Protein AF-A0A0L8I0B7-F1 (afdb_monomer_lite)

InterPro domains:
  IPR041715 Class II Histidinyl-tRNA synthetase (HisRS)-like catalytic core domain [PF13393] (13-315)
  IPR045864 Class II Aminoacyl-tRNA synthetase/Biotinyl protein ligase (BPL) and lipoyl protein ligase (LPL) [G3DSA:3.30.930.10] (2-347)
  IPR045864 Class II Aminoacyl-tRNA synthetase/Biotinyl protein ligase (BPL) and lipoyl protein ligase (LPL) [SSF55681] (3-318)

Radius of gyration: 31.68 Å; chains: 1; bounding box: 88×75×94 Å

Structure (mmCIF, N/CA/C/O backbone):
data_AF-A0A0L8I0B7-F1
#
_entry.id   AF-A0A0L8I0B7-F1
#
loop_
_atom_site.group_PDB
_atom_site.id
_atom_site.type_symbol
_atom_site.label_atom_id
_atom_site.label_alt_id
_atom_site.label_comp_id
_atom_site.label_asym_id
_atom_site.label_entity_id
_atom_site.label_seq_id
_atom_site.pdbx_PDB_ins_code
_atom_site.Cartn_x
_atom_site.Cartn_y
_atom_site.Cartn_z
_atom_site.occupancy
_atom_site.B_iso_or_equiv
_atom_site.auth_seq_id
_atom_site.auth_comp_id
_atom_site.auth_asym_id
_atom_site.auth_atom_id
_atom_site.pdbx_PDB_model_num
ATOM 1 N N . ILE A 1 1 ? 10.604 2.499 14.481 1.00 40.66 1 ILE A N 1
ATOM 2 C CA . ILE A 1 1 ? 10.433 2.662 15.940 1.00 40.66 1 ILE A CA 1
ATOM 3 C C . ILE A 1 1 ? 8.928 2.744 16.179 1.00 40.66 1 ILE A C 1
ATOM 5 O O . ILE A 1 1 ? 8.420 3.825 16.377 1.00 40.66 1 ILE A O 1
ATOM 9 N N . PHE A 1 2 ? 8.190 1.639 16.015 1.00 46.41 2 PHE A N 1
ATOM 10 C CA . PHE A 1 2 ? 6.716 1.660 16.070 1.00 46.41 2 PHE A CA 1
ATOM 11 C C . PHE A 1 2 ? 6.198 0.334 16.630 1.00 46.41 2 PHE A C 1
ATOM 13 O O . PHE A 1 2 ? 5.684 -0.497 15.898 1.00 46.41 2 PHE A O 1
ATOM 20 N N . GLN A 1 3 ? 6.428 0.095 17.916 1.00 45.81 3 GLN A N 1
ATOM 21 C CA . GLN A 1 3 ? 5.629 -0.857 18.683 1.00 45.81 3 GLN A CA 1
ATOM 22 C C . GLN A 1 3 ? 5.316 -0.182 20.013 1.00 45.81 3 GLN A C 1
ATOM 24 O O . GLN A 1 3 ? 6.073 -0.269 20.970 1.00 45.81 3 GLN A O 1
ATOM 29 N N . PHE A 1 4 ? 4.214 0.561 20.022 1.00 48.28 4 PHE A N 1
ATOM 30 C CA . PHE A 1 4 ? 3.508 0.930 21.239 1.00 48.28 4 PHE A CA 1
ATOM 31 C C . PHE A 1 4 ? 2.075 0.435 21.054 1.00 48.28 4 PHE A C 1
ATOM 33 O O . PHE A 1 4 ? 1.223 1.144 20.524 1.00 48.28 4 PHE A O 1
ATOM 40 N N . TYR A 1 5 ? 1.826 -0.815 21.445 1.00 58.53 5 TYR A N 1
ATOM 41 C CA . TYR A 1 5 ? 0.476 -1.363 21.563 1.00 58.53 5 TYR A CA 1
ATOM 42 C C . TYR A 1 5 ? -0.171 -0.799 22.832 1.00 58.53 5 TYR A C 1
ATOM 44 O O . TYR A 1 5 ? -0.336 -1.500 23.825 1.00 58.53 5 TYR A O 1
ATOM 52 N N . ASN A 1 6 ? -0.479 0.498 22.838 1.00 79.06 6 ASN A N 1
ATOM 53 C CA . ASN A 1 6 ? -1.438 1.024 23.802 1.00 79.06 6 ASN A CA 1
ATOM 54 C C . ASN A 1 6 ? -2.854 0.869 23.221 1.00 79.06 6 ASN A C 1
ATOM 56 O O . ASN A 1 6 ? -3.031 0.821 22.002 1.00 79.06 6 ASN A O 1
ATOM 60 N N . GLN A 1 7 ? -3.865 0.774 24.087 1.00 84.94 7 GLN A N 1
ATOM 61 C CA . GLN A 1 7 ? -5.258 0.550 23.678 1.00 84.94 7 GLN A CA 1
ATOM 62 C C . GLN A 1 7 ? -5.709 1.537 22.590 1.00 84.94 7 GLN A C 1
ATOM 64 O O . GLN A 1 7 ? -6.321 1.154 21.597 1.00 84.94 7 GLN A O 1
ATOM 69 N N . LYS A 1 8 ? -5.331 2.808 22.749 1.00 87.50 8 LYS A N 1
ATOM 70 C CA . LYS A 1 8 ? -5.593 3.891 21.797 1.00 87.50 8 LYS A CA 1
ATOM 71 C C . LYS A 1 8 ? -5.087 3.583 20.385 1.00 87.50 8 LYS A C 1
ATOM 73 O O . LYS A 1 8 ? -5.812 3.801 19.419 1.00 87.50 8 LYS A O 1
ATOM 78 N N . ASN A 1 9 ? -3.869 3.058 20.257 1.00 87.12 9 ASN A N 1
ATOM 79 C CA . ASN A 1 9 ? -3.301 2.682 18.967 1.00 87.12 9 ASN A CA 1
ATOM 80 C C . ASN A 1 9 ? -4.075 1.516 18.335 1.00 87.12 9 ASN A C 1
ATOM 82 O O . ASN A 1 9 ? -4.398 1.587 17.158 1.00 87.12 9 ASN A O 1
ATOM 86 N N . ILE A 1 10 ? -4.451 0.497 19.117 1.00 89.94 10 ILE A N 1
ATOM 87 C CA . ILE A 1 10 ? -5.225 -0.666 18.635 1.00 89.94 10 ILE A CA 1
ATOM 88 C C . ILE A 1 10 ? -6.601 -0.239 18.097 1.00 89.94 10 ILE A C 1
ATOM 90 O O . ILE A 1 10 ? -7.030 -0.672 17.024 1.00 89.94 10 ILE A O 1
ATOM 94 N N . LEU A 1 11 ? -7.282 0.647 18.825 1.00 92.69 11 LEU A N 1
ATOM 95 C CA . LEU A 1 11 ? -8.569 1.212 18.416 1.00 92.69 11 LEU A CA 1
ATOM 96 C C . LEU A 1 11 ? -8.432 2.035 17.128 1.00 92.69 11 LEU A C 1
ATOM 98 O O . LEU A 1 11 ? -9.230 1.884 16.201 1.00 92.69 11 LEU A O 1
ATOM 102 N N . LEU A 1 12 ? -7.375 2.844 17.024 1.00 93.94 12 LEU A N 1
ATOM 103 C CA . LEU A 1 12 ? -7.094 3.613 15.815 1.00 93.94 12 LEU A CA 1
ATOM 104 C C . LEU A 1 12 ? -6.736 2.716 14.619 1.00 93.94 12 LEU A C 1
ATOM 106 O O . LEU A 1 12 ? -7.232 2.960 13.523 1.00 93.94 12 LEU A O 1
ATOM 110 N N . GLN A 1 13 ? -5.937 1.659 14.809 1.00 93.88 13 GLN A N 1
ATOM 111 C CA . GLN A 1 13 ? -5.656 0.666 13.764 1.00 93.88 13 GLN A CA 1
ATOM 112 C C . GLN A 1 13 ? -6.956 0.064 13.224 1.00 93.88 13 GLN A C 1
ATOM 114 O O . GLN A 1 13 ? -7.168 0.041 12.012 1.00 93.88 13 GLN A O 1
ATOM 119 N N . SER A 1 14 ? -7.860 -0.349 14.116 1.00 94.06 14 SER A N 1
ATOM 120 C CA . SER A 1 14 ? -9.163 -0.910 13.735 1.00 94.06 14 SER A CA 1
ATOM 121 C C . SER A 1 14 ? -9.978 0.088 12.907 1.00 94.06 14 SER A C 1
ATOM 123 O O . SER A 1 14 ? -10.467 -0.256 11.830 1.00 94.06 14 SER A O 1
ATOM 125 N N . LYS A 1 15 ? -10.022 1.360 13.328 1.00 95.38 15 LYS A N 1
ATOM 126 C CA . LYS A 1 15 ? -10.714 2.424 12.588 1.00 95.38 15 LYS A CA 1
ATOM 127 C C . LYS A 1 15 ? -10.132 2.668 11.200 1.00 95.38 15 LYS A C 1
ATOM 129 O O . LYS A 1 15 ? -10.873 2.795 10.226 1.00 95.38 15 LYS A O 1
ATOM 134 N N . VAL A 1 16 ? -8.806 2.746 11.100 1.00 96.50 16 VAL A N 1
ATOM 135 C CA . VAL A 1 16 ? -8.109 2.924 9.820 1.00 96.50 16 VAL A CA 1
ATOM 136 C C . VAL A 1 16 ? -8.415 1.748 8.897 1.00 96.50 16 VAL A C 1
ATOM 138 O O . VAL A 1 16 ? -8.758 1.961 7.736 1.00 96.50 16 VAL A O 1
ATOM 141 N N . GLN A 1 17 ? -8.375 0.518 9.414 1.00 97.38 17 GLN A N 1
ATOM 142 C CA . GLN A 1 17 ? -8.729 -0.677 8.655 1.00 97.38 17 GLN A CA 1
ATOM 143 C C . GLN A 1 17 ? -10.168 -0.617 8.126 1.00 97.38 17 GLN A C 1
ATOM 145 O O . GLN A 1 17 ? -10.380 -0.863 6.941 1.00 97.38 17 GLN A O 1
ATOM 150 N N . GLU A 1 18 ? -11.150 -0.261 8.954 1.00 97.00 18 GLU A N 1
ATOM 151 C CA . GLU A 1 18 ? -12.555 -0.124 8.538 1.00 97.00 18 GLU A CA 1
ATOM 152 C C . GLU A 1 18 ? -12.741 0.897 7.409 1.00 97.00 18 GLU A C 1
ATOM 154 O O . GLU A 1 18 ? -13.451 0.634 6.432 1.00 97.00 18 GLU A O 1
ATOM 159 N N . ILE A 1 19 ? -12.078 2.052 7.520 1.00 97.62 19 ILE A N 1
ATOM 160 C CA . ILE A 1 19 ? -12.126 3.117 6.512 1.00 97.62 19 ILE A CA 1
ATOM 161 C C . ILE A 1 19 ? -11.527 2.629 5.188 1.00 97.62 19 ILE A C 1
ATOM 163 O O . ILE A 1 19 ? -12.149 2.795 4.136 1.00 97.62 19 ILE A O 1
ATOM 167 N N . LEU A 1 20 ? -10.351 1.993 5.232 1.00 98.12 20 LEU A N 1
ATOM 168 C CA . LEU A 1 20 ? -9.691 1.448 4.043 1.00 98.12 20 LEU A CA 1
ATOM 169 C C . LEU A 1 20 ? -10.524 0.339 3.392 1.00 98.12 20 LEU A C 1
ATOM 171 O O . LEU A 1 20 ? -10.743 0.366 2.185 1.00 98.12 20 LEU A O 1
ATOM 175 N N . VAL A 1 21 ? -11.058 -0.597 4.181 1.00 98.44 21 VAL A N 1
ATOM 176 C CA . VAL A 1 21 ? -11.940 -1.667 3.687 1.00 98.44 21 VAL A CA 1
ATOM 177 C C . VAL A 1 21 ? -13.174 -1.087 2.998 1.00 98.44 21 VAL A C 1
ATOM 179 O O . VAL A 1 21 ? -13.551 -1.551 1.922 1.00 98.44 21 VAL A O 1
ATOM 182 N N . SER A 1 22 ? -13.790 -0.061 3.586 1.00 98.31 22 SER A N 1
ATOM 183 C CA . SER A 1 22 ? -14.953 0.611 2.999 1.00 98.31 22 SER A CA 1
ATOM 184 C C . SER A 1 22 ? -14.603 1.291 1.673 1.00 98.31 22 SER A C 1
ATOM 186 O O . SER A 1 22 ? -15.357 1.176 0.707 1.00 98.31 22 SER A O 1
ATOM 188 N N . LEU A 1 23 ? -13.436 1.941 1.591 1.00 98.12 23 LEU A N 1
ATOM 189 C CA . LEU A 1 23 ? -12.918 2.516 0.348 1.00 98.12 23 LEU A CA 1
ATOM 190 C C . LEU A 1 23 ? -12.678 1.438 -0.719 1.00 98.12 23 LEU A C 1
ATOM 192 O O . LEU A 1 23 ? -13.122 1.589 -1.850 1.00 98.12 23 LEU A O 1
ATOM 196 N N . PHE A 1 24 ? -12.016 0.333 -0.389 1.00 98.50 24 PHE A N 1
ATOM 197 C CA . PHE A 1 24 ? -11.725 -0.706 -1.380 1.00 98.50 24 PHE A CA 1
ATOM 198 C C . PHE A 1 24 ? -12.997 -1.399 -1.879 1.00 98.50 24 PHE A C 1
ATOM 200 O O . PHE A 1 24 ? -13.136 -1.652 -3.076 1.00 98.50 24 PHE A O 1
ATOM 207 N N . ARG A 1 25 ? -13.979 -1.623 -0.998 1.00 98.12 25 ARG A N 1
ATOM 208 C CA . ARG A 1 25 ? -15.301 -2.137 -1.388 1.00 98.12 25 ARG A CA 1
ATOM 209 C C . ARG A 1 25 ? -16.051 -1.182 -2.314 1.00 98.12 25 ARG A C 1
ATOM 211 O O . ARG A 1 25 ? -16.683 -1.654 -3.254 1.00 98.12 25 ARG A O 1
ATOM 218 N N . LEU A 1 26 ? -15.939 0.133 -2.102 1.00 97.88 26 LEU A N 1
ATOM 219 C CA . LEU A 1 26 ? -16.494 1.142 -3.015 1.00 97.88 26 LEU A CA 1
ATOM 220 C C . LEU A 1 26 ? -15.936 0.984 -4.441 1.00 97.88 26 LEU A C 1
ATOM 222 O O . LEU A 1 26 ? -16.669 1.156 -5.407 1.00 97.88 26 LEU A O 1
ATOM 226 N N . HIS A 1 27 ? -14.670 0.584 -4.572 1.00 97.25 27 HIS A N 1
ATOM 227 C CA . HIS A 1 27 ? -14.025 0.291 -5.856 1.00 97.25 27 HIS A CA 1
ATOM 228 C C . HIS A 1 27 ? -14.234 -1.155 -6.348 1.00 97.25 27 HIS A C 1
ATOM 230 O O . HIS A 1 27 ? -13.543 -1.601 -7.268 1.00 97.25 27 HIS A O 1
ATOM 236 N N . GLY A 1 28 ? -15.168 -1.905 -5.755 1.00 97.75 28 GLY A N 1
ATOM 237 C CA . GLY A 1 28 ? -15.484 -3.281 -6.149 1.00 97.75 28 GLY A CA 1
ATOM 238 C C . GLY A 1 28 ? -14.380 -4.292 -5.834 1.00 97.75 28 GLY A C 1
ATOM 239 O O . GLY A 1 28 ? -14.325 -5.353 -6.453 1.00 97.75 28 GLY A O 1
ATOM 240 N N . MET A 1 29 ? -13.471 -3.970 -4.910 1.00 98.50 29 MET A N 1
ATOM 241 C CA . MET A 1 29 ? -12.367 -4.854 -4.546 1.00 98.50 29 MET A CA 1
ATOM 242 C C . MET A 1 29 ? -12.794 -5.871 -3.482 1.00 98.50 29 MET A C 1
ATOM 244 O O . MET A 1 29 ? -13.536 -5.550 -2.550 1.00 98.50 29 MET A O 1
ATOM 248 N N . VAL A 1 30 ? -12.259 -7.090 -3.573 1.00 98.19 30 VAL A N 1
ATOM 249 C CA . VAL A 1 30 ? -12.482 -8.165 -2.590 1.00 98.19 30 VAL A CA 1
ATOM 250 C C . VAL A 1 30 ? -11.228 -8.446 -1.762 1.00 98.19 30 VAL A C 1
ATOM 252 O O . VAL A 1 30 ? -10.108 -8.282 -2.241 1.00 98.19 30 VAL A O 1
ATOM 255 N N . ARG A 1 31 ? -11.388 -8.895 -0.513 1.00 98.00 31 ARG A N 1
ATOM 256 C CA . ARG A 1 31 ? -10.237 -9.293 0.311 1.00 98.00 31 ARG A CA 1
ATOM 257 C C . ARG A 1 31 ? -9.686 -10.630 -0.179 1.00 98.00 31 ARG A C 1
ATOM 259 O O . ARG A 1 31 ? -10.428 -11.610 -0.207 1.00 98.00 31 ARG A O 1
ATOM 266 N N . ILE A 1 32 ? -8.394 -10.691 -0.494 1.00 96.62 32 ILE A N 1
ATOM 267 C CA . ILE A 1 32 ? -7.696 -11.945 -0.806 1.00 96.62 32 ILE A CA 1
ATOM 268 C C . ILE A 1 32 ? -6.540 -12.121 0.164 1.00 96.62 32 ILE A C 1
ATOM 270 O O . ILE A 1 32 ? -5.627 -11.305 0.209 1.00 96.62 32 ILE A O 1
ATOM 274 N N . GLN A 1 33 ? -6.568 -13.221 0.909 1.00 93.56 33 GLN A N 1
ATOM 275 C CA . GLN A 1 33 ? -5.480 -13.603 1.794 1.00 93.56 33 GLN A CA 1
ATOM 276 C C . GLN A 1 33 ? -4.716 -14.773 1.175 1.00 93.56 33 GLN A C 1
ATOM 278 O O . GLN A 1 33 ? -5.286 -15.821 0.864 1.00 93.56 33 GLN A O 1
ATOM 283 N N . THR A 1 34 ? -3.418 -14.584 0.960 1.00 93.50 34 THR A N 1
ATOM 284 C CA . THR A 1 34 ? -2.525 -15.644 0.482 1.00 93.50 34 THR A CA 1
ATOM 285 C C . THR A 1 34 ? -2.042 -16.503 1.651 1.00 93.50 34 THR A C 1
ATOM 287 O O . THR A 1 34 ? -1.993 -16.008 2.776 1.00 93.50 34 THR A O 1
ATOM 290 N N . PRO A 1 35 ? -1.638 -17.768 1.423 1.00 92.25 35 PRO A N 1
ATOM 291 C CA . PRO A 1 35 ? -1.021 -18.577 2.470 1.00 92.25 35 PRO A CA 1
ATOM 292 C C . PRO A 1 35 ? 0.171 -17.856 3.106 1.00 92.25 35 PRO A C 1
ATOM 294 O O . PRO A 1 35 ? 0.994 -17.296 2.381 1.00 92.25 35 PRO A O 1
ATOM 297 N N . LEU A 1 36 ? 0.255 -17.905 4.439 1.00 92.00 36 LEU A N 1
ATOM 298 C CA . LEU A 1 36 ? 1.314 -17.247 5.205 1.00 92.00 36 LEU A CA 1
ATOM 299 C C . LEU A 1 36 ? 2.698 -17.767 4.803 1.00 92.00 36 LEU A C 1
ATOM 301 O O . LEU A 1 36 ? 3.574 -16.988 4.461 1.00 92.00 36 LEU A O 1
ATOM 305 N N . LEU A 1 37 ? 2.888 -19.085 4.816 1.00 92.12 37 LEU A N 1
ATOM 306 C CA . LEU A 1 37 ? 4.150 -19.701 4.424 1.00 92.12 37 LEU A CA 1
ATOM 307 C C . LEU A 1 37 ? 4.155 -20.012 2.927 1.00 92.12 37 LEU A C 1
ATOM 309 O O . LEU A 1 37 ? 3.194 -20.552 2.365 1.00 92.12 37 LEU A O 1
ATOM 313 N N . MET A 1 38 ? 5.276 -19.714 2.276 1.00 90.88 38 MET A N 1
ATOM 314 C CA . MET A 1 38 ? 5.544 -20.138 0.904 1.00 90.88 38 MET A CA 1
ATOM 315 C C . MET A 1 38 ? 6.905 -20.821 0.804 1.00 90.88 38 MET A C 1
ATOM 317 O O . MET A 1 38 ? 7.802 -20.451 1.548 1.00 90.88 38 MET A O 1
ATOM 321 N N . PRO A 1 39 ? 7.100 -21.778 -0.119 1.00 90.56 39 PRO A N 1
ATOM 322 C CA . PRO A 1 39 ? 8.424 -22.328 -0.378 1.00 90.56 39 PRO A CA 1
ATOM 323 C C . PRO A 1 39 ? 9.426 -21.222 -0.701 1.00 90.56 39 PRO A C 1
ATOM 325 O O . PRO A 1 39 ? 9.073 -20.248 -1.384 1.00 90.56 39 PRO A O 1
ATOM 328 N N . GLN A 1 40 ? 10.665 -21.398 -0.242 1.00 87.44 40 GLN A N 1
ATOM 329 C CA . GLN A 1 40 ? 11.748 -20.488 -0.582 1.00 87.44 40 GLN A CA 1
ATOM 330 C C . GLN A 1 40 ? 11.867 -20.350 -2.103 1.00 87.44 40 GLN A C 1
ATOM 332 O O . GLN A 1 40 ? 11.745 -21.313 -2.863 1.00 87.44 40 GLN A O 1
ATOM 337 N N . ASN A 1 41 ? 12.063 -19.117 -2.556 1.00 82.38 41 ASN A N 1
ATOM 338 C CA . ASN A 1 41 ? 12.129 -18.786 -3.969 1.00 82.38 41 ASN A CA 1
ATOM 339 C C . ASN A 1 41 ? 13.247 -17.769 -4.231 1.00 82.38 41 ASN A C 1
ATOM 341 O O . ASN A 1 41 ? 13.708 -17.077 -3.323 1.00 82.38 41 ASN A O 1
ATOM 345 N N . LYS A 1 42 ? 13.668 -17.688 -5.496 1.00 81.19 42 LYS A N 1
ATOM 346 C CA . LYS A 1 42 ? 14.777 -16.832 -5.940 1.00 81.19 42 LYS A CA 1
ATOM 347 C C . LYS A 1 42 ? 14.394 -15.366 -6.150 1.00 81.19 42 LYS A C 1
ATOM 349 O O . LYS A 1 42 ? 15.277 -14.535 -6.328 1.00 81.19 42 LYS A O 1
ATOM 354 N N . VAL A 1 43 ? 13.102 -15.034 -6.106 1.00 78.88 43 VAL A N 1
ATOM 355 C CA . VAL A 1 43 ? 12.602 -13.658 -6.293 1.00 78.88 43 VAL A CA 1
ATOM 356 C C . VAL A 1 43 ? 13.207 -12.722 -5.243 1.00 78.88 43 VAL A C 1
ATOM 358 O O . VAL A 1 43 ? 13.528 -11.569 -5.513 1.00 78.88 43 VAL A O 1
ATOM 361 N N . HIS A 1 44 ? 13.451 -13.252 -4.045 1.00 72.69 44 HIS A N 1
ATOM 362 C CA . HIS A 1 44 ? 14.045 -12.505 -2.944 1.00 72.69 44 HIS A CA 1
ATOM 363 C C . HIS A 1 44 ? 15.570 -12.324 -3.035 1.00 72.69 44 HIS A C 1
ATOM 365 O O . HIS A 1 44 ? 16.109 -11.559 -2.243 1.00 72.69 44 HIS A O 1
ATOM 371 N N . GLU A 1 45 ? 16.275 -12.950 -3.991 1.00 69.19 45 GLU A N 1
ATOM 372 C CA . GLU A 1 45 ? 17.739 -12.804 -4.149 1.00 69.19 45 GLU A CA 1
ATOM 373 C C . GLU A 1 45 ? 18.174 -11.356 -4.440 1.00 69.19 45 GLU A C 1
ATOM 375 O O . GLU A 1 45 ? 19.329 -10.993 -4.216 1.00 69.19 45 GLU A O 1
ATOM 380 N N . LEU A 1 46 ? 17.255 -10.536 -4.960 1.00 63.31 46 LEU A N 1
ATOM 381 C CA . LEU A 1 46 ? 17.487 -9.123 -5.268 1.00 63.31 46 LEU A CA 1
ATOM 382 C C . LEU A 1 46 ? 17.123 -8.180 -4.127 1.00 63.31 46 LEU A C 1
ATOM 384 O O . LEU A 1 46 ? 17.465 -7.001 -4.175 1.00 63.31 46 LEU A O 1
ATOM 388 N N . SER A 1 47 ? 16.440 -8.680 -3.100 1.00 70.81 47 SER A N 1
ATOM 389 C CA . SER A 1 47 ? 16.075 -7.872 -1.949 1.00 70.81 47 SER A CA 1
ATOM 390 C C . SER A 1 47 ? 17.219 -7.855 -0.942 1.00 70.81 47 SER A C 1
ATOM 392 O O . SER A 1 47 ? 17.696 -8.904 -0.508 1.00 70.81 47 SER A O 1
ATOM 394 N N . SER A 1 48 ? 17.622 -6.658 -0.513 1.00 66.00 48 SER A N 1
ATOM 395 C CA . SER A 1 48 ? 18.516 -6.497 0.641 1.00 66.00 48 SER A CA 1
ATOM 396 C C . SER A 1 48 ? 17.866 -6.948 1.958 1.00 66.00 48 SER A C 1
ATOM 398 O O . SER A 1 48 ? 18.568 -7.211 2.930 1.00 66.00 48 SER A O 1
ATOM 400 N N . ASP A 1 49 ? 16.540 -7.094 1.969 1.00 71.31 49 ASP A N 1
ATOM 401 C CA . ASP A 1 49 ? 15.724 -7.565 3.083 1.00 71.31 49 ASP A CA 1
ATOM 402 C C . ASP A 1 49 ? 15.256 -8.999 2.805 1.00 71.31 49 ASP A C 1
ATOM 404 O O . ASP A 1 49 ? 14.110 -9.239 2.432 1.00 71.31 49 ASP A O 1
ATOM 408 N N . SER A 1 50 ? 16.170 -9.968 2.892 1.00 75.50 50 SER A N 1
ATOM 409 C CA . SER A 1 50 ? 15.831 -11.378 2.661 1.00 75.50 50 SER A CA 1
ATOM 410 C C . SER A 1 50 ? 14.737 -11.846 3.635 1.00 75.50 50 SER A C 1
ATOM 412 O O . SER A 1 50 ? 14.812 -11.540 4.828 1.00 75.50 50 SER A O 1
ATOM 414 N N . PRO A 1 51 ? 13.719 -12.591 3.165 1.00 84.44 51 PRO A N 1
ATOM 415 C CA . PRO A 1 51 ? 12.644 -13.051 4.029 1.00 84.44 51 PRO A CA 1
ATOM 416 C C . PRO A 1 51 ? 13.178 -13.996 5.105 1.00 84.44 51 PRO A C 1
ATOM 418 O O . PRO A 1 51 ? 14.110 -14.775 4.875 1.00 84.44 51 PRO A O 1
ATOM 421 N N . MET A 1 52 ? 12.532 -13.984 6.271 1.00 86.00 52 MET A N 1
ATOM 422 C CA . MET A 1 52 ? 12.779 -15.010 7.278 1.00 86.00 52 MET A CA 1
ATOM 423 C C . MET A 1 52 ? 12.447 -16.379 6.691 1.00 86.00 52 MET A C 1
ATOM 425 O O . MET A 1 52 ? 11.356 -16.580 6.156 1.00 86.00 52 MET A O 1
ATOM 429 N N . THR A 1 53 ? 13.387 -17.310 6.815 1.00 88.25 53 THR A N 1
ATOM 430 C CA . THR A 1 53 ? 13.224 -18.686 6.353 1.00 88.25 53 THR A CA 1
ATOM 431 C C . THR A 1 53 ? 13.137 -19.614 7.559 1.00 88.25 53 THR A C 1
ATOM 433 O O . THR A 1 53 ? 13.904 -19.473 8.509 1.00 88.25 53 THR A O 1
ATOM 436 N N . VAL A 1 54 ? 12.187 -20.539 7.524 1.00 88.50 54 VAL A N 1
ATOM 437 C CA . VAL A 1 54 ? 11.947 -21.575 8.527 1.00 88.50 54 VAL A CA 1
ATOM 438 C C . VAL A 1 54 ? 12.023 -22.937 7.849 1.00 88.50 54 VAL A C 1
ATOM 440 O O . VAL A 1 54 ? 11.631 -23.081 6.692 1.00 88.50 54 VAL A O 1
ATOM 443 N N . MET A 1 55 ? 12.551 -23.929 8.554 1.00 93.62 55 MET A N 1
ATOM 444 C CA . MET A 1 55 ? 12.619 -25.302 8.067 1.00 93.62 55 MET A CA 1
ATOM 445 C C . MET A 1 55 ? 11.416 -26.078 8.602 1.00 93.62 55 MET A C 1
ATOM 447 O O . MET A 1 55 ? 11.126 -26.003 9.797 1.00 93.62 55 MET A O 1
ATOM 451 N N . ASP A 1 56 ? 10.702 -26.787 7.731 1.00 93.06 56 ASP A N 1
ATOM 452 C CA . ASP A 1 56 ? 9.651 -27.706 8.165 1.00 93.06 56 ASP A CA 1
ATOM 453 C C . ASP A 1 56 ? 10.229 -29.032 8.691 1.00 93.06 56 ASP A C 1
ATOM 455 O O . ASP A 1 56 ? 11.435 -29.284 8.649 1.00 93.06 56 ASP A O 1
ATOM 459 N N . GLN A 1 57 ? 9.356 -29.901 9.206 1.00 95.56 57 GLN A N 1
ATOM 460 C CA . GLN A 1 57 ? 9.750 -31.199 9.765 1.00 95.56 57 GLN A CA 1
ATOM 461 C C . GLN A 1 57 ? 10.393 -32.138 8.728 1.00 95.56 57 GLN A C 1
ATOM 463 O O . GLN A 1 57 ? 11.049 -33.105 9.106 1.00 95.56 57 GLN A O 1
ATOM 468 N N . GLN A 1 58 ? 10.208 -31.870 7.433 1.00 94.62 58 GLN A N 1
ATOM 469 C CA . GLN A 1 58 ? 10.752 -32.640 6.316 1.00 94.62 58 GLN A CA 1
ATOM 470 C C . GLN A 1 58 ? 12.035 -32.011 5.744 1.00 94.62 58 GLN A C 1
ATOM 472 O O . GLN A 1 58 ? 12.539 -32.460 4.712 1.00 94.62 58 GLN A O 1
ATOM 477 N N . GLY A 1 59 ? 12.571 -30.970 6.387 1.00 94.12 59 GLY A N 1
ATOM 478 C CA . GLY A 1 59 ? 13.780 -30.279 5.947 1.00 94.12 59 GLY A CA 1
ATOM 479 C C . GLY A 1 59 ? 13.559 -29.280 4.806 1.00 94.12 59 GLY A C 1
ATOM 480 O O . GLY A 1 59 ? 14.534 -28.755 4.267 1.00 94.12 59 GLY A O 1
ATOM 481 N N . GLN A 1 60 ? 12.313 -28.998 4.410 1.00 93.06 60 GLN A N 1
ATOM 482 C CA . GLN A 1 60 ? 12.025 -28.014 3.368 1.00 93.06 60 GLN A CA 1
ATOM 483 C C . GLN A 1 60 ? 12.080 -26.598 3.930 1.00 93.06 60 GLN A C 1
ATOM 485 O O . GLN A 1 60 ? 11.588 -26.308 5.021 1.00 93.06 60 GLN A O 1
ATOM 490 N N . LEU A 1 61 ? 12.644 -25.688 3.141 1.00 93.31 61 LEU A N 1
ATOM 491 C CA . LEU A 1 61 ? 12.733 -24.278 3.491 1.00 93.31 61 LEU A CA 1
ATOM 492 C C . LEU A 1 61 ? 11.473 -23.531 3.040 1.00 93.31 61 LEU A C 1
ATOM 494 O O . LEU A 1 61 ? 11.134 -23.467 1.852 1.00 93.31 61 LEU A O 1
ATOM 498 N N . LEU A 1 62 ? 10.793 -22.932 4.011 1.00 92.56 62 LEU A N 1
ATOM 499 C CA . LEU A 1 62 ? 9.633 -22.068 3.842 1.00 92.56 62 LEU A CA 1
ATOM 500 C C . LEU A 1 62 ? 10.004 -20.641 4.243 1.00 92.56 62 LEU A C 1
ATOM 502 O O . LEU A 1 62 ? 10.805 -20.431 5.142 1.00 92.56 62 LEU A O 1
ATOM 506 N N . CYS A 1 63 ? 9.398 -19.646 3.614 1.00 91.25 63 CYS A N 1
ATOM 507 C CA . CYS A 1 63 ? 9.622 -18.238 3.901 1.00 91.25 63 CYS A CA 1
ATOM 508 C C . CYS A 1 63 ? 8.359 -17.586 4.459 1.00 91.25 63 CYS A C 1
ATOM 510 O O . CYS A 1 63 ? 7.257 -17.804 3.943 1.00 91.25 63 CYS A O 1
ATOM 512 N N . LEU A 1 64 ? 8.550 -16.735 5.468 1.00 91.31 64 LEU A N 1
ATOM 513 C CA . LEU A 1 64 ? 7.568 -15.736 5.874 1.00 91.31 64 LEU A CA 1
ATOM 514 C C . LEU A 1 64 ? 7.613 -14.541 4.906 1.00 91.31 64 LEU A C 1
ATOM 516 O O . LEU A 1 64 ? 8.685 -14.185 4.407 1.00 91.31 64 LEU A O 1
ATOM 520 N N . PRO A 1 65 ? 6.471 -13.897 4.630 1.00 91.69 65 PRO A N 1
ATOM 521 C CA . PRO A 1 65 ? 6.407 -12.798 3.686 1.00 91.69 65 PRO A CA 1
ATOM 522 C C . PRO A 1 65 ? 7.000 -11.533 4.310 1.00 91.69 65 PRO A C 1
ATOM 524 O O . PRO A 1 65 ? 6.529 -11.064 5.340 1.00 91.69 65 PRO A O 1
ATOM 527 N N . ASN A 1 66 ? 7.999 -10.943 3.658 1.00 89.12 66 ASN A N 1
ATOM 528 C CA . ASN A 1 66 ? 8.525 -9.610 3.988 1.00 89.12 66 ASN A CA 1
ATOM 529 C C . ASN A 1 66 ? 7.752 -8.469 3.287 1.00 89.12 66 ASN A C 1
ATOM 531 O O . ASN A 1 66 ? 8.080 -7.299 3.449 1.00 89.12 66 ASN A O 1
ATOM 535 N N . ASN A 1 67 ? 6.775 -8.814 2.443 1.00 91.38 67 ASN A N 1
ATOM 536 C CA . ASN A 1 67 ? 5.798 -7.928 1.808 1.00 91.38 67 ASN A CA 1
ATOM 537 C C . ASN A 1 67 ? 4.619 -8.764 1.276 1.00 91.38 67 ASN A C 1
ATOM 539 O O . ASN A 1 67 ? 4.747 -9.982 1.111 1.00 91.38 67 ASN A O 1
ATOM 543 N N . LEU A 1 68 ? 3.502 -8.117 0.941 1.00 94.81 68 LEU A N 1
ATOM 544 C CA . LEU A 1 68 ? 2.304 -8.796 0.424 1.00 94.81 68 LEU A CA 1
ATOM 545 C C . LEU A 1 68 ? 2.313 -9.020 -1.102 1.00 94.81 68 LEU A C 1
ATOM 547 O O . LEU A 1 68 ? 1.595 -9.888 -1.604 1.00 94.81 68 LEU A O 1
ATOM 551 N N . ARG A 1 69 ? 3.163 -8.304 -1.853 1.00 94.62 69 ARG A N 1
ATOM 552 C CA . ARG A 1 69 ? 3.222 -8.364 -3.328 1.00 94.62 69 ARG A CA 1
ATOM 553 C C . ARG A 1 69 ? 3.723 -9.711 -3.848 1.00 94.62 69 ARG A C 1
ATOM 555 O O . ARG A 1 69 ? 3.128 -10.275 -4.762 1.00 94.62 69 ARG A O 1
ATOM 562 N N . VAL A 1 70 ? 4.817 -10.232 -3.292 1.00 93.44 70 VAL A N 1
ATOM 563 C CA . VAL A 1 70 ? 5.442 -11.481 -3.770 1.00 93.44 70 VAL A CA 1
ATOM 564 C C . VAL A 1 70 ? 4.516 -12.698 -3.569 1.00 93.44 70 VAL A C 1
ATOM 566 O O . VAL A 1 70 ? 4.292 -13.435 -4.538 1.00 93.44 70 VAL A O 1
ATOM 569 N N . PRO A 1 71 ? 3.893 -12.905 -2.386 1.00 94.38 71 PRO A N 1
ATOM 570 C CA . PRO A 1 71 ? 2.868 -13.936 -2.210 1.00 94.38 71 PRO A CA 1
ATOM 571 C C . PRO A 1 71 ? 1.695 -13.803 -3.187 1.00 94.38 71 PRO A C 1
ATOM 573 O O . PRO A 1 71 ? 1.226 -14.813 -3.723 1.00 94.38 71 PRO A O 1
ATOM 576 N N . PHE A 1 72 ? 1.239 -12.575 -3.454 1.00 96.69 72 PHE A N 1
ATOM 577 C CA . PHE A 1 72 ? 0.136 -12.329 -4.378 1.00 96.69 72 PHE A CA 1
ATOM 578 C C . PHE A 1 72 ? 0.510 -12.630 -5.836 1.00 96.69 72 PHE A C 1
ATOM 580 O O . PHE A 1 72 ? -0.235 -13.328 -6.524 1.00 96.69 72 PHE A O 1
ATOM 587 N N . ALA A 1 73 ? 1.697 -12.230 -6.297 1.00 95.19 73 ALA A N 1
ATOM 588 C CA . ALA A 1 73 ? 2.187 -12.574 -7.634 1.00 95.19 73 ALA A CA 1
ATOM 589 C C . ALA A 1 73 ? 2.240 -14.100 -7.848 1.00 95.19 73 ALA A C 1
ATOM 591 O O . ALA A 1 73 ? 1.768 -14.618 -8.868 1.00 95.19 73 ALA A O 1
ATOM 592 N N . ARG A 1 74 ? 2.714 -14.848 -6.840 1.00 93.94 74 ARG A N 1
ATOM 593 C CA . ARG A 1 74 ? 2.669 -16.319 -6.831 1.00 93.94 74 ARG A CA 1
ATOM 594 C C . ARG A 1 74 ? 1.235 -16.848 -6.890 1.00 93.94 74 ARG A C 1
ATOM 596 O O . ARG A 1 74 ? 0.973 -17.818 -7.607 1.00 93.94 74 ARG A O 1
ATOM 603 N N . TYR A 1 75 ? 0.317 -16.252 -6.131 1.00 94.81 75 TYR A N 1
ATOM 604 C CA . TYR A 1 75 ? -1.097 -16.627 -6.123 1.00 94.81 75 TYR A CA 1
ATOM 605 C C . TYR A 1 75 ? -1.733 -16.451 -7.508 1.00 94.81 75 TYR A C 1
ATOM 607 O O . TYR A 1 75 ? -2.285 -17.419 -8.036 1.00 94.81 75 TYR A O 1
ATOM 615 N N . VAL A 1 76 ? -1.565 -15.280 -8.134 1.00 95.12 76 VAL A N 1
ATOM 616 C CA . VAL A 1 76 ? -2.054 -14.976 -9.490 1.00 95.12 76 VAL A CA 1
ATOM 617 C C . VAL A 1 76 ? -1.552 -16.015 -10.489 1.00 95.12 76 VAL A C 1
ATOM 619 O O . VAL A 1 76 ? -2.355 -16.614 -11.209 1.00 95.12 76 VAL A O 1
ATOM 622 N N . LYS A 1 77 ? -0.244 -16.308 -10.483 1.00 92.88 77 LYS A N 1
ATOM 623 C CA . LYS A 1 77 ? 0.353 -17.291 -11.395 1.00 92.88 77 LYS A CA 1
ATOM 624 C C . LYS A 1 77 ? -0.200 -18.699 -11.186 1.00 92.88 77 LYS A C 1
ATOM 626 O O . LYS A 1 77 ? -0.576 -19.369 -12.146 1.00 92.88 77 LYS A O 1
ATOM 631 N N . ARG A 1 78 ? -0.247 -19.176 -9.937 1.00 91.19 78 ARG A N 1
ATOM 632 C CA . ARG A 1 78 ? -0.647 -20.559 -9.623 1.00 91.19 78 ARG A CA 1
ATOM 633 C C . ARG A 1 78 ? -2.137 -20.805 -9.812 1.00 91.19 78 ARG A C 1
ATOM 635 O O . ARG A 1 78 ? -2.509 -21.921 -10.165 1.00 91.19 78 ARG A O 1
ATOM 642 N N . LYS A 1 79 ? -2.969 -19.795 -9.551 1.00 92.38 79 LYS A N 1
ATOM 643 C CA . LYS A 1 79 ? -4.427 -19.858 -9.713 1.00 92.38 79 LYS A CA 1
ATOM 644 C C . LYS A 1 79 ? -4.905 -19.391 -11.086 1.00 92.38 79 LYS A C 1
ATOM 646 O O . LYS A 1 79 ? -6.090 -19.513 -11.360 1.00 92.38 79 LYS A O 1
ATOM 651 N N . ARG A 1 80 ? -3.995 -18.922 -11.951 1.00 92.00 80 ARG A N 1
ATOM 652 C CA . ARG A 1 80 ? -4.287 -18.459 -13.319 1.00 92.00 80 ARG A CA 1
ATOM 653 C C . ARG A 1 80 ? -5.327 -17.342 -13.348 1.00 92.00 80 ARG A C 1
ATOM 655 O O . ARG A 1 80 ? -6.198 -17.318 -14.212 1.00 92.00 80 ARG A O 1
ATOM 662 N N . ILE A 1 81 ? -5.231 -16.425 -12.391 1.00 93.88 81 ILE A N 1
ATOM 663 C CA . ILE A 1 81 ? -6.152 -15.295 -12.287 1.00 93.88 81 ILE A CA 1
ATOM 664 C C . ILE A 1 81 ? -5.941 -14.369 -13.489 1.00 93.88 81 ILE A C 1
ATOM 666 O O . ILE A 1 81 ? -4.812 -13.968 -13.762 1.00 93.88 81 ILE A O 1
ATOM 670 N N . GLN A 1 82 ? -7.024 -14.046 -14.196 1.00 92.94 82 GLN A N 1
ATOM 671 C CA . GLN A 1 82 ? -7.013 -13.151 -15.364 1.00 92.94 82 GLN A CA 1
ATOM 672 C C . GLN A 1 82 ? -7.748 -11.836 -15.108 1.00 92.94 82 GLN A C 1
ATOM 674 O O . GLN A 1 82 ? -7.449 -10.834 -15.743 1.00 92.94 82 GLN A O 1
ATOM 679 N N . ASN A 1 83 ? -8.709 -11.830 -14.187 1.00 94.69 83 ASN A N 1
ATOM 680 C CA . ASN A 1 83 ? -9.465 -10.644 -13.819 1.00 94.69 83 ASN A CA 1
ATOM 681 C C . ASN A 1 83 ? -9.745 -10.685 -12.319 1.00 94.69 83 ASN A C 1
ATOM 683 O O . ASN A 1 83 ? -10.352 -11.642 -11.834 1.00 94.69 83 ASN A O 1
ATOM 687 N N . LEU A 1 84 ? -9.246 -9.694 -11.589 1.00 97.12 84 LEU A N 1
ATOM 688 C CA . LEU A 1 84 ? -9.435 -9.580 -10.149 1.00 97.12 84 LEU A CA 1
ATOM 689 C C . LEU A 1 84 ? -9.067 -8.174 -9.692 1.00 97.12 84 LEU A C 1
ATOM 691 O O . LEU A 1 84 ? -7.984 -7.691 -9.999 1.00 97.12 84 LEU A O 1
ATOM 695 N N . LYS A 1 85 ? -9.919 -7.562 -8.874 1.00 98.00 85 LYS A N 1
ATOM 696 C CA . LYS A 1 85 ? -9.550 -6.405 -8.058 1.00 98.00 85 LYS A CA 1
ATOM 697 C C . LYS A 1 85 ? -9.586 -6.832 -6.605 1.00 98.00 85 LYS A C 1
ATOM 699 O O . LYS A 1 85 ? -10.629 -7.274 -6.120 1.00 98.00 85 LYS A O 1
ATOM 704 N N . CYS A 1 86 ? -8.466 -6.733 -5.908 1.00 98.50 86 CYS A N 1
ATOM 705 C CA . CYS A 1 86 ? -8.387 -7.199 -4.534 1.00 98.50 86 CYS A CA 1
ATOM 706 C C . CYS A 1 86 ? -7.536 -6.316 -3.641 1.00 98.50 86 CYS A C 1
ATOM 708 O O . CYS A 1 86 ? -6.669 -5.580 -4.097 1.00 98.50 86 CYS A O 1
ATOM 710 N N . TYR A 1 87 ? -7.784 -6.434 -2.345 1.00 98.69 87 TYR A N 1
ATOM 711 C CA . TYR A 1 87 ? -6.948 -5.847 -1.315 1.00 98.69 87 TYR A CA 1
ATOM 712 C C . TYR A 1 87 ? -6.555 -6.909 -0.289 1.00 98.69 87 TYR A C 1
ATOM 714 O O . TYR A 1 87 ? -7.245 -7.922 -0.123 1.00 98.69 87 TYR A O 1
ATOM 722 N N . ASN A 1 88 ? -5.476 -6.657 0.442 1.00 98.12 88 ASN A N 1
ATOM 723 C CA . ASN A 1 88 ? -5.132 -7.419 1.632 1.00 98.12 88 ASN A CA 1
ATOM 724 C C . ASN A 1 88 ? -4.605 -6.483 2.719 1.00 98.12 88 ASN A C 1
ATOM 726 O O . ASN A 1 88 ? -3.898 -5.533 2.423 1.00 98.12 88 ASN A O 1
ATOM 730 N N . ILE A 1 89 ? -4.952 -6.748 3.973 1.00 97.38 89 ILE A N 1
ATOM 731 C CA . ILE A 1 89 ? -4.379 -6.075 5.143 1.00 97.38 89 ILE A CA 1
ATOM 732 C C . ILE A 1 89 ? -3.940 -7.208 6.054 1.00 97.38 89 ILE A C 1
ATOM 734 O O . ILE A 1 89 ? -4.786 -7.970 6.535 1.00 97.38 89 ILE A O 1
ATOM 738 N N . ASP A 1 90 ? -2.629 -7.390 6.173 1.00 95.88 90 ASP A N 1
ATOM 739 C CA . ASP A 1 90 ? -2.045 -8.527 6.879 1.00 95.88 90 ASP A CA 1
ATOM 740 C C . ASP A 1 90 ? -0.627 -8.205 7.366 1.00 95.88 90 ASP A C 1
ATOM 742 O O . ASP A 1 90 ? -0.029 -7.184 7.010 1.00 95.88 90 ASP A O 1
ATOM 746 N N . ARG A 1 91 ? -0.095 -9.088 8.207 1.00 93.62 91 ARG A N 1
ATOM 747 C CA . ARG A 1 91 ? 1.246 -8.971 8.769 1.00 93.62 91 ARG A CA 1
ATOM 748 C C . ARG A 1 91 ? 2.315 -9.386 7.769 1.00 93.62 91 ARG A C 1
ATOM 750 O O . ARG A 1 91 ? 2.188 -10.389 7.068 1.00 93.62 91 ARG A O 1
ATOM 757 N N . VAL A 1 92 ? 3.411 -8.643 7.791 1.00 92.50 92 VAL A N 1
ATOM 758 C CA . VAL A 1 92 ? 4.667 -8.946 7.110 1.00 92.50 92 VAL A CA 1
ATOM 759 C C . VAL A 1 92 ? 5.806 -8.970 8.126 1.00 92.50 92 VAL A C 1
ATOM 761 O O . VAL A 1 92 ? 5.737 -8.343 9.187 1.00 92.50 92 VAL A O 1
ATOM 764 N N . PHE A 1 93 ? 6.846 -9.735 7.815 1.00 91.00 93 PHE A N 1
ATOM 765 C CA . PHE A 1 93 ? 7.878 -10.140 8.760 1.00 91.00 93 PHE A CA 1
ATOM 766 C C . PHE A 1 93 ? 9.250 -9.700 8.261 1.00 91.00 93 PHE A C 1
ATOM 768 O O . PHE A 1 93 ? 9.692 -10.113 7.189 1.00 91.00 93 PHE A O 1
ATOM 775 N N . HIS A 1 94 ? 9.941 -8.897 9.068 1.00 86.38 94 HIS A N 1
ATOM 776 C CA . HIS A 1 94 ? 11.279 -8.394 8.760 1.00 86.38 94 HIS A CA 1
ATOM 777 C C . HIS A 1 94 ? 12.294 -8.889 9.788 1.00 86.38 94 HIS A C 1
ATOM 779 O O . HIS A 1 94 ? 12.074 -8.779 10.999 1.00 86.38 94 HIS A O 1
ATOM 785 N N . VAL A 1 95 ? 13.435 -9.394 9.318 1.00 76.69 95 VAL A N 1
ATOM 786 C CA . VAL A 1 95 ? 14.529 -9.842 10.188 1.00 76.69 95 VAL A CA 1
ATOM 787 C C . VAL A 1 95 ? 15.486 -8.683 10.407 1.00 76.69 95 VAL A C 1
ATOM 789 O O . VAL A 1 95 ? 15.944 -8.063 9.455 1.00 76.69 95 VAL A O 1
ATOM 792 N N . LYS A 1 96 ? 15.796 -8.370 11.666 1.00 66.81 96 LYS A N 1
ATOM 793 C CA . LYS A 1 96 ? 16.770 -7.314 11.984 1.00 66.81 96 LYS A CA 1
ATOM 794 C C . LYS A 1 96 ? 18.068 -7.838 12.570 1.00 66.81 96 LYS A C 1
ATOM 796 O O . LYS A 1 96 ? 19.112 -7.271 12.277 1.00 66.81 96 LYS A O 1
ATOM 801 N N . LEU A 1 97 ? 18.006 -8.880 13.395 1.00 68.44 97 LEU A N 1
ATOM 802 C CA . LEU A 1 97 ? 19.166 -9.452 14.071 1.00 68.44 97 LEU A CA 1
ATOM 803 C C . LEU A 1 97 ? 18.977 -10.969 14.232 1.00 68.44 97 LEU A C 1
ATOM 805 O O . LEU A 1 97 ? 17.844 -11.402 14.467 1.00 68.44 97 LEU A O 1
ATOM 809 N N . PRO A 1 98 ? 20.051 -11.772 14.123 1.00 68.50 98 PRO A N 1
ATOM 810 C CA . PRO A 1 98 ? 20.004 -13.201 14.427 1.00 68.50 98 PRO A CA 1
ATOM 811 C C . PRO A 1 98 ? 19.528 -13.459 15.866 1.00 68.50 98 PRO A C 1
ATOM 813 O O . PRO A 1 98 ? 19.877 -12.709 16.775 1.00 68.50 98 PRO A O 1
ATOM 816 N N . GLY A 1 99 ? 18.752 -14.527 16.080 1.00 72.31 99 GLY A N 1
ATOM 817 C CA . GLY A 1 99 ? 18.333 -14.986 17.415 1.00 72.31 99 GLY A CA 1
ATOM 818 C C . GLY A 1 99 ? 17.119 -14.277 18.030 1.00 72.31 99 GLY A C 1
ATOM 819 O O . GLY A 1 99 ? 16.690 -14.662 19.114 1.00 72.31 99 GLY A O 1
ATOM 820 N N . LEU A 1 100 ? 16.535 -13.280 17.357 1.00 77.81 100 LEU A N 1
ATOM 821 C CA . LEU A 1 100 ? 15.307 -12.611 17.799 1.00 77.81 100 LEU A CA 1
ATOM 822 C C . LEU A 1 100 ? 14.103 -13.018 16.946 1.00 77.81 100 LEU A C 1
ATOM 824 O O . LEU A 1 100 ? 14.245 -13.373 15.774 1.00 77.81 100 LEU A O 1
ATOM 828 N N . GLN A 1 101 ? 12.904 -12.908 17.524 1.00 80.44 101 GLN A N 1
ATOM 829 C CA . GLN A 1 101 ? 11.661 -13.050 16.765 1.00 80.44 101 GLN A CA 1
ATOM 830 C C . GLN A 1 101 ? 11.604 -12.028 15.613 1.00 80.44 101 GLN A C 1
ATOM 832 O O . GLN A 1 101 ? 12.108 -10.904 15.765 1.00 80.44 101 GLN A O 1
ATOM 837 N N . PRO A 1 102 ? 11.000 -12.381 14.462 1.00 85.50 102 PRO A N 1
ATOM 838 C CA . PRO A 1 102 ? 10.849 -11.439 13.364 1.00 85.50 102 PRO A CA 1
ATOM 839 C C . PRO A 1 102 ? 10.045 -10.226 13.820 1.00 85.50 102 PRO A C 1
ATOM 841 O O . PRO A 1 102 ? 9.095 -10.330 14.597 1.00 85.50 102 PRO A O 1
ATOM 844 N N . LYS A 1 103 ? 10.401 -9.056 13.297 1.00 87.00 103 LYS A N 1
ATOM 845 C CA . LYS A 1 103 ? 9.587 -7.868 13.499 1.00 87.00 103 LYS A CA 1
ATOM 846 C C . LYS A 1 103 ? 8.332 -7.984 12.640 1.00 87.00 103 LYS A C 1
ATOM 848 O O . LYS A 1 103 ? 8.435 -7.962 11.414 1.00 87.00 103 LYS A O 1
ATOM 853 N N . GLU A 1 104 ? 7.177 -8.021 13.289 1.00 89.19 104 GLU A N 1
ATOM 854 C CA . GLU A 1 104 ? 5.873 -7.928 12.633 1.00 89.19 104 GLU A CA 1
ATOM 855 C C . GLU A 1 104 ? 5.525 -6.466 12.328 1.00 89.19 104 GLU A C 1
ATOM 857 O O . GLU A 1 104 ? 5.756 -5.565 13.143 1.00 89.19 104 GLU A O 1
ATOM 862 N N . VAL A 1 105 ? 5.003 -6.232 11.128 1.00 91.00 105 VAL A N 1
ATOM 863 C CA . VAL A 1 105 ? 4.495 -4.941 10.643 1.00 91.00 105 VAL A CA 1
ATOM 864 C C . VAL A 1 105 ? 3.206 -5.217 9.884 1.00 91.00 105 VAL A C 1
ATOM 866 O O . VAL A 1 105 ? 3.126 -6.227 9.189 1.00 91.00 105 VAL A O 1
ATOM 869 N N . ILE A 1 106 ? 2.205 -4.348 9.994 1.00 93.62 106 ILE A N 1
ATOM 870 C CA . ILE A 1 106 ? 1.005 -4.460 9.159 1.00 93.62 106 ILE A CA 1
ATOM 871 C C . ILE A 1 106 ? 1.246 -3.711 7.849 1.00 93.62 106 ILE A C 1
ATOM 873 O O . ILE A 1 106 ? 1.644 -2.542 7.831 1.00 93.62 106 ILE A O 1
ATOM 877 N N . GLU A 1 107 ? 0.983 -4.392 6.739 1.00 94.06 107 GLU A N 1
ATOM 878 C CA . GLU A 1 107 ? 1.006 -3.826 5.396 1.00 94.06 107 GLU A CA 1
ATOM 879 C C . GLU A 1 107 ? -0.391 -3.936 4.779 1.00 94.06 107 GLU A C 1
ATOM 881 O O . GLU A 1 107 ? -1.166 -4.841 5.092 1.00 94.06 107 GLU A O 1
ATOM 886 N N . CYS A 1 108 ? -0.728 -2.992 3.906 1.00 97.94 108 CYS A N 1
ATOM 887 C CA . CYS A 1 108 ? -1.961 -3.023 3.136 1.00 97.94 108 CYS A CA 1
ATOM 888 C C . CYS A 1 108 ? -1.610 -3.075 1.647 1.00 97.94 108 CYS A C 1
ATOM 890 O O . CYS A 1 108 ? -0.881 -2.212 1.168 1.00 97.94 108 CYS A O 1
ATOM 892 N N . SER A 1 109 ? -2.096 -4.073 0.913 1.00 98.00 109 SER A N 1
ATOM 893 C CA . SER A 1 109 ? -1.945 -4.169 -0.538 1.00 98.00 109 SER A CA 1
ATOM 894 C C . SER A 1 109 ? -3.261 -3.898 -1.254 1.00 98.00 109 SER A C 1
ATOM 896 O O . SER A 1 109 ? -4.338 -4.218 -0.749 1.00 98.00 109 SER A O 1
ATOM 898 N N . VAL A 1 110 ? -3.155 -3.316 -2.443 1.00 98.44 110 VAL A N 1
ATOM 899 C CA . VAL A 1 110 ? -4.249 -3.120 -3.396 1.00 98.44 110 VAL A CA 1
ATOM 900 C C . VAL A 1 110 ? -3.759 -3.502 -4.779 1.00 98.44 110 VAL A C 1
ATOM 902 O O . VAL A 1 110 ? -2.741 -2.987 -5.236 1.00 98.44 110 VAL A O 1
ATOM 905 N N . ASP A 1 111 ? -4.470 -4.402 -5.446 1.00 98.56 111 ASP A N 1
ATOM 906 C CA . ASP A 1 111 ? -4.001 -5.038 -6.669 1.00 98.56 111 ASP A CA 1
ATOM 907 C C . ASP A 1 111 ? -5.144 -5.189 -7.685 1.00 98.56 111 ASP A C 1
ATOM 909 O O . ASP A 1 111 ? -6.283 -5.516 -7.337 1.00 98.56 111 ASP A O 1
ATOM 913 N N . ILE A 1 112 ? -4.830 -4.935 -8.955 1.00 98.12 112 ILE A N 1
ATOM 914 C CA . ILE A 1 112 ? -5.730 -5.024 -10.105 1.00 98.12 112 ILE A CA 1
ATOM 915 C C . ILE A 1 112 ? -5.069 -5.928 -11.150 1.00 98.12 112 ILE A C 1
ATOM 917 O O . ILE A 1 112 ? -3.985 -5.646 -11.664 1.00 98.12 112 ILE A O 1
ATOM 921 N N . VAL A 1 113 ? -5.742 -7.029 -11.463 1.00 97.19 113 VAL A N 1
ATOM 922 C CA . VAL A 1 113 ? -5.359 -8.032 -12.456 1.00 97.19 113 VAL A CA 1
ATOM 923 C C . VAL A 1 113 ? -6.318 -7.914 -13.630 1.00 97.19 113 VAL A C 1
ATOM 925 O O . VAL A 1 113 ? -7.532 -7.959 -13.436 1.00 97.19 113 VAL A O 1
ATOM 928 N N . THR A 1 114 ? -5.786 -7.786 -14.842 1.00 94.81 114 THR A N 1
ATOM 929 C CA . THR A 1 114 ? -6.577 -7.703 -16.079 1.00 94.81 114 THR A CA 1
ATOM 930 C C . THR A 1 114 ? -5.986 -8.598 -17.172 1.00 94.81 114 THR A C 1
ATOM 932 O O . THR A 1 114 ? -4.788 -8.887 -17.148 1.00 94.81 114 THR A O 1
ATOM 935 N N . PRO A 1 115 ? -6.789 -9.056 -18.150 1.00 89.00 115 PRO A N 1
ATOM 936 C CA . PRO A 1 115 ? -6.305 -9.974 -19.181 1.00 89.00 115 PRO A CA 1
ATOM 937 C C . PRO A 1 115 ? -5.464 -9.281 -20.268 1.00 89.00 115 PRO A C 1
ATOM 939 O O . PRO A 1 115 ? -4.694 -9.950 -20.951 1.00 89.00 115 PRO A O 1
ATOM 942 N N . SER A 1 116 ? -5.606 -7.960 -20.449 1.00 78.81 116 SER A N 1
ATOM 943 C CA . SER A 1 116 ? -4.943 -7.198 -21.519 1.00 78.81 116 SER A CA 1
ATOM 944 C C . SER A 1 116 ? -3.816 -6.313 -20.989 1.00 78.81 116 SER A C 1
ATOM 946 O O . SER A 1 116 ? -3.958 -5.657 -19.960 1.00 78.81 116 SER A O 1
ATOM 948 N N . LYS A 1 117 ? -2.709 -6.262 -21.738 1.00 67.94 117 LYS A N 1
ATOM 949 C CA . LYS A 1 117 ? -1.544 -5.401 -21.473 1.00 67.94 117 LYS A CA 1
ATOM 950 C C . LYS A 1 117 ? -1.607 -4.041 -22.166 1.00 67.94 117 LYS A C 1
ATOM 952 O O . LYS A 1 117 ? -0.743 -3.206 -21.928 1.00 67.94 117 LYS A O 1
ATOM 957 N N . GLU A 1 118 ? -2.556 -3.836 -23.074 1.00 65.06 118 GLU A N 1
ATOM 958 C CA . GLU A 1 118 ? -2.525 -2.675 -23.976 1.00 65.06 118 GLU A CA 1
ATOM 959 C C . GLU A 1 118 ? -3.136 -1.411 -23.364 1.00 65.06 118 GLU A C 1
ATOM 961 O O . GLU A 1 118 ? -2.942 -0.312 -23.885 1.00 65.06 118 GLU A O 1
ATOM 966 N N . SER A 1 119 ? -3.842 -1.554 -22.242 1.00 76.19 119 SER A N 1
ATOM 967 C CA . SER A 1 119 ? -4.494 -0.445 -21.559 1.00 76.19 119 SER A CA 1
ATOM 968 C C . SER A 1 119 ? -3.707 -0.016 -20.326 1.00 76.19 119 SER A C 1
ATOM 970 O O . SER A 1 119 ? -3.454 -0.835 -19.447 1.00 76.19 119 SER A O 1
ATOM 972 N N . SER A 1 120 ? -3.389 1.279 -20.250 1.00 88.19 120 SER A N 1
ATOM 973 C CA . SER A 1 120 ? -2.842 1.932 -19.049 1.00 88.19 120 SER A CA 1
ATOM 974 C C . SER A 1 120 ? -3.936 2.393 -18.068 1.00 88.19 120 SER A C 1
ATOM 976 O O . SER A 1 120 ? -3.682 3.155 -17.135 1.00 88.19 120 SER A O 1
ATOM 978 N N . PHE A 1 121 ? -5.184 1.982 -18.308 1.00 91.94 121 PHE A N 1
ATOM 979 C CA . PHE A 1 121 ? -6.330 2.326 -17.473 1.00 91.94 121 PHE A CA 1
ATOM 980 C C . PHE A 1 121 ? -6.220 1.780 -16.036 1.00 91.94 121 PHE A C 1
ATOM 982 O O . PHE A 1 121 ? -6.500 2.544 -15.110 1.00 91.94 121 PHE A O 1
ATOM 989 N N . PRO A 1 122 ? -5.787 0.517 -15.797 1.00 95.31 122 PRO A N 1
ATOM 990 C CA . PRO A 1 122 ? -5.620 -0.002 -14.438 1.00 95.31 122 PRO A CA 1
ATOM 991 C C . PRO A 1 122 ? -4.641 0.826 -13.595 1.00 95.31 122 PRO A C 1
ATOM 993 O O . PRO A 1 122 ? -4.846 0.993 -12.395 1.00 95.31 122 PRO A O 1
ATOM 996 N N . GLU A 1 123 ? -3.587 1.364 -14.212 1.00 95.44 123 GLU A N 1
ATOM 997 C CA . GLU A 1 123 ? -2.618 2.249 -13.569 1.00 95.44 123 GLU A CA 1
ATOM 998 C C . GLU A 1 123 ? -3.266 3.568 -13.123 1.00 95.44 123 GLU A C 1
ATOM 1000 O O . GLU A 1 123 ? -3.071 3.979 -11.978 1.00 95.44 123 GLU A O 1
ATOM 1005 N N . GLY A 1 124 ? -4.070 4.200 -13.987 1.00 95.75 124 GLY A N 1
ATOM 1006 C CA . GLY A 1 124 ? -4.824 5.411 -13.641 1.00 95.75 124 GLY A CA 1
ATOM 1007 C C . GLY A 1 124 ? -5.828 5.171 -12.508 1.00 95.75 124 GLY A C 1
ATOM 1008 O O . GLY A 1 124 ? -5.871 5.935 -11.542 1.00 95.75 124 GLY A O 1
ATOM 1009 N N . GLU A 1 125 ? -6.577 4.065 -12.571 1.00 96.69 125 GLU A N 1
ATOM 1010 C CA . GLU A 1 125 ? -7.526 3.692 -11.515 1.00 96.69 125 GLU A CA 1
ATOM 1011 C C . GLU A 1 125 ? -6.816 3.439 -10.175 1.00 96.69 125 GLU A C 1
ATOM 1013 O O . GLU A 1 125 ? -7.279 3.893 -9.126 1.00 96.69 125 GLU A O 1
ATOM 1018 N N . LEU A 1 126 ? -5.671 2.750 -10.187 1.00 97.62 126 LEU A N 1
ATOM 1019 C CA . LEU A 1 126 ? -4.892 2.498 -8.977 1.00 97.62 126 LEU A CA 1
ATOM 1020 C C . LEU A 1 126 ? -4.423 3.803 -8.320 1.00 97.62 126 LEU A C 1
ATOM 1022 O O . LEU A 1 126 ? -4.544 3.950 -7.103 1.00 97.62 126 LEU A O 1
ATOM 1026 N N . LEU A 1 127 ? -3.901 4.753 -9.102 1.00 97.31 127 LEU A N 1
ATOM 1027 C CA . LEU A 1 127 ? -3.475 6.057 -8.582 1.00 97.31 127 LEU A CA 1
ATOM 1028 C C . LEU A 1 127 ? -4.650 6.827 -7.965 1.00 97.31 127 LEU A C 1
ATOM 1030 O O . LEU A 1 127 ? -4.501 7.409 -6.888 1.00 97.31 127 LEU A O 1
ATOM 1034 N N . TYR A 1 128 ? -5.831 6.761 -8.586 1.00 97.12 128 TYR A N 1
ATOM 1035 C CA . TYR A 1 128 ? -7.053 7.361 -8.050 1.00 97.12 128 TYR A CA 1
ATOM 1036 C C . TYR A 1 128 ? -7.471 6.737 -6.708 1.00 97.12 128 TYR A C 1
ATOM 1038 O O . TYR A 1 128 ? -7.734 7.456 -5.740 1.00 97.12 128 TYR A O 1
ATOM 1046 N N . ILE A 1 129 ? -7.459 5.401 -6.604 1.00 97.62 129 ILE A N 1
ATOM 1047 C CA . ILE A 1 129 ? -7.733 4.685 -5.345 1.00 97.62 129 ILE A CA 1
ATOM 1048 C C . ILE A 1 129 ? -6.763 5.139 -4.246 1.00 97.62 129 ILE A C 1
ATOM 1050 O O . ILE A 1 129 ? -7.182 5.395 -3.116 1.00 97.62 129 ILE A O 1
ATOM 1054 N N . LEU A 1 130 ? -5.474 5.265 -4.568 1.00 97.00 130 LEU A N 1
ATOM 1055 C CA . LEU A 1 130 ? -4.445 5.661 -3.606 1.00 97.00 130 LEU A CA 1
ATOM 1056 C C . LEU A 1 130 ? -4.569 7.114 -3.152 1.00 97.00 130 LEU A C 1
ATOM 1058 O O . LEU A 1 130 ? -4.398 7.378 -1.963 1.00 97.00 130 LEU A O 1
ATOM 1062 N N . GLN A 1 131 ? -4.919 8.050 -4.037 1.00 94.25 131 GLN A N 1
ATOM 1063 C CA . GLN A 1 131 ? -5.255 9.410 -3.606 1.00 94.25 131 GLN A CA 1
ATOM 1064 C C . GLN A 1 131 ? -6.442 9.387 -2.635 1.00 94.25 131 GLN A C 1
ATOM 1066 O O . GLN A 1 131 ? -6.412 10.035 -1.585 1.00 94.25 131 GLN A O 1
ATOM 1071 N N . ASN A 1 132 ? -7.468 8.591 -2.946 1.00 94.88 132 ASN A N 1
ATOM 1072 C CA . ASN A 1 132 ? -8.652 8.495 -2.104 1.00 94.88 132 ASN A CA 1
ATOM 1073 C C . ASN A 1 132 ? -8.367 7.920 -0.713 1.00 94.88 132 ASN A C 1
ATOM 1075 O O . ASN A 1 132 ? -9.093 8.239 0.224 1.00 94.88 132 ASN A O 1
ATOM 1079 N N . VAL A 1 133 ? -7.292 7.148 -0.524 1.00 94.62 133 VAL A N 1
ATOM 1080 C CA . VAL A 1 133 ? -6.848 6.744 0.821 1.00 94.62 133 VAL A CA 1
ATOM 1081 C C . VAL A 1 133 ? -6.613 7.970 1.703 1.00 94.62 133 VAL A C 1
ATOM 1083 O O . VAL A 1 133 ? -7.063 7.993 2.844 1.00 94.62 133 VAL A O 1
ATOM 1086 N N . ILE A 1 134 ? -5.967 9.009 1.174 1.00 90.69 134 ILE A N 1
ATOM 1087 C CA . ILE A 1 134 ? -5.653 10.238 1.913 1.00 90.69 134 ILE A CA 1
ATOM 1088 C C . ILE A 1 134 ? -6.900 11.086 2.125 1.00 90.69 134 ILE A C 1
ATOM 1090 O O . ILE A 1 134 ? -7.142 11.560 3.237 1.00 90.69 134 ILE A O 1
ATOM 1094 N N . SER A 1 135 ? -7.743 11.213 1.100 1.00 89.88 135 SER A N 1
ATOM 1095 C CA . SER A 1 135 ? -8.960 12.023 1.184 1.00 89.88 135 SER A CA 1
ATOM 1096 C C . SER A 1 135 ? -9.980 11.479 2.198 1.00 89.88 135 SER A C 1
ATOM 1098 O O . SER A 1 135 ? -10.799 12.247 2.717 1.00 89.88 135 SER A O 1
ATOM 1100 N N . LYS A 1 136 ? -9.927 10.186 2.559 1.00 92.94 136 LYS A N 1
ATOM 1101 C CA . LYS A 1 136 ? -10.805 9.593 3.586 1.00 92.94 136 LYS A CA 1
ATOM 1102 C C . LYS A 1 136 ? -10.508 10.047 5.015 1.00 92.94 136 LYS A C 1
ATOM 1104 O O . LYS A 1 136 ? -11.400 9.942 5.854 1.00 92.94 136 LYS A O 1
ATOM 1109 N N . PHE A 1 137 ? -9.331 10.604 5.293 1.00 90.69 137 PHE A N 1
ATOM 1110 C CA . PHE A 1 137 ? -8.985 11.094 6.627 1.00 90.69 137 PHE A CA 1
ATOM 1111 C C . PHE A 1 137 ? -8.969 12.629 6.639 1.00 90.69 137 PHE A C 1
ATOM 1113 O O . PHE A 1 137 ? -8.078 13.212 6.029 1.00 90.69 137 PHE A O 1
ATOM 1120 N N . PRO A 1 138 ? -9.900 13.313 7.337 1.00 87.25 138 PRO A N 1
ATOM 1121 C CA . PRO A 1 138 ? -9.980 14.779 7.374 1.00 87.25 138 PRO A CA 1
ATOM 1122 C C . PRO A 1 138 ? -8.649 15.514 7.600 1.00 87.25 138 PRO A C 1
ATOM 1124 O O . PRO A 1 138 ? -8.347 16.469 6.888 1.00 87.25 138 PRO A O 1
ATOM 1127 N N . ILE A 1 139 ? -7.825 15.029 8.534 1.00 83.75 139 ILE A N 1
ATOM 1128 C CA . ILE A 1 139 ? -6.518 15.623 8.870 1.00 83.75 139 ILE A CA 1
ATOM 1129 C C . ILE A 1 139 ? -5.538 15.531 7.695 1.00 83.75 139 ILE A C 1
ATOM 1131 O O . ILE A 1 139 ? -4.749 16.443 7.462 1.00 83.75 139 ILE A O 1
ATOM 1135 N N . LEU A 1 140 ? -5.615 14.450 6.919 1.00 84.44 140 LEU A N 1
ATOM 1136 C CA . LEU A 1 140 ? -4.778 14.253 5.740 1.00 84.44 140 LEU A CA 1
ATOM 1137 C C . LEU A 1 140 ? -5.367 14.923 4.496 1.00 84.44 140 LEU A C 1
ATOM 1139 O O . LEU A 1 140 ? -4.612 15.380 3.646 1.00 84.44 140 LEU A O 1
ATOM 1143 N N . ARG A 1 141 ? -6.695 15.059 4.407 1.00 80.88 141 ARG A N 1
ATOM 1144 C CA . ARG A 1 141 ? -7.387 15.775 3.324 1.00 80.88 141 ARG A CA 1
ATOM 1145 C C . ARG A 1 141 ? -6.947 17.236 3.245 1.00 80.88 141 ARG A C 1
ATOM 1147 O O . ARG A 1 141 ? -6.704 17.748 2.160 1.00 80.88 141 ARG A O 1
ATOM 1154 N N . GLN A 1 142 ? -6.757 17.894 4.388 1.00 76.88 142 GLN A N 1
ATOM 1155 C CA . GLN A 1 142 ? -6.195 19.253 4.433 1.00 76.88 142 GLN A CA 1
ATOM 1156 C C . GLN A 1 142 ? -4.775 19.325 3.841 1.00 76.88 142 GLN A C 1
ATOM 1158 O O . GLN A 1 142 ? -4.340 20.378 3.380 1.00 76.88 142 GLN A O 1
ATOM 1163 N N . GLN A 1 143 ? -4.060 18.200 3.831 1.00 72.38 143 GLN A N 1
ATOM 1164 C CA . GLN A 1 143 ? -2.710 18.047 3.300 1.00 72.38 143 GLN A CA 1
ATOM 1165 C C . GLN A 1 143 ? -2.682 17.336 1.942 1.00 72.38 143 GLN A C 1
ATOM 1167 O O . GLN A 1 143 ? -1.606 16.968 1.482 1.00 72.38 143 GLN A O 1
ATOM 1172 N N . GLU A 1 144 ? -3.820 17.154 1.269 1.00 72.62 144 GLU A N 1
ATOM 1173 C CA . GLU A 1 144 ? -3.889 16.447 -0.017 1.00 72.62 144 GLU A CA 1
ATOM 1174 C C . GLU A 1 144 ? -2.989 17.106 -1.075 1.00 72.62 144 GLU A C 1
ATOM 1176 O O . GLU A 1 144 ? -2.269 16.423 -1.796 1.00 72.62 144 GLU A O 1
ATOM 1181 N N . LYS A 1 145 ? -2.899 18.444 -1.069 1.00 76.88 145 LYS A N 1
ATOM 1182 C CA . LYS A 1 145 ? -1.967 19.209 -1.921 1.00 76.88 145 LYS A CA 1
ATOM 1183 C C . LYS A 1 145 ? -0.486 18.956 -1.607 1.00 76.88 145 LYS A C 1
ATOM 1185 O O . LYS A 1 145 ? 0.377 19.254 -2.427 1.00 76.88 145 LYS A O 1
ATOM 1190 N N . ASN A 1 146 ? -0.187 18.402 -0.435 1.00 85.19 146 ASN A N 1
ATOM 1191 C CA . ASN A 1 146 ? 1.156 18.003 -0.026 1.00 85.19 146 ASN A CA 1
ATOM 1192 C C . ASN A 1 146 ? 1.447 16.524 -0.335 1.00 85.19 146 ASN A C 1
ATOM 1194 O O . ASN A 1 146 ? 2.529 16.029 0.001 1.00 85.19 146 ASN A O 1
ATOM 1198 N N . CYS A 1 147 ? 0.494 15.821 -0.954 1.00 91.12 147 CYS A N 1
ATOM 1199 C CA . CYS A 1 147 ? 0.688 14.497 -1.512 1.00 91.12 147 CYS A CA 1
ATOM 1200 C C . CYS A 1 147 ? 1.266 14.616 -2.928 1.00 91.12 147 CYS A C 1
ATOM 1202 O O . CYS A 1 147 ? 0.756 15.344 -3.782 1.00 91.12 147 CYS A O 1
ATOM 1204 N N . THR A 1 148 ? 2.366 13.916 -3.182 1.00 94.69 148 THR A N 1
ATOM 1205 C CA . THR A 1 148 ? 3.014 13.886 -4.495 1.00 94.69 148 THR A CA 1
ATOM 1206 C C . THR A 1 148 ? 3.267 12.447 -4.911 1.00 94.69 148 THR A C 1
ATOM 1208 O O . THR A 1 148 ? 3.930 11.698 -4.189 1.00 94.69 148 THR A O 1
ATOM 1211 N N . PHE A 1 149 ? 2.796 12.076 -6.096 1.00 95.81 149 PHE A N 1
ATOM 1212 C CA . PHE A 1 149 ? 3.221 10.855 -6.766 1.00 95.81 149 PHE A CA 1
ATOM 1213 C C . PHE A 1 149 ? 4.536 11.119 -7.495 1.00 95.81 149 PHE A C 1
ATOM 1215 O O . PHE A 1 149 ? 4.601 11.966 -8.382 1.00 95.81 149 PHE A O 1
ATOM 1222 N N . ILE A 1 150 ? 5.581 10.391 -7.115 1.00 96.19 150 ILE A N 1
ATOM 1223 C CA . ILE A 1 150 ? 6.849 10.332 -7.840 1.00 96.19 150 ILE A CA 1
ATOM 1224 C C . ILE A 1 150 ? 6.788 9.114 -8.745 1.00 96.19 150 ILE A C 1
ATOM 1226 O O . ILE A 1 150 ? 6.762 7.992 -8.244 1.00 96.19 150 ILE A O 1
ATOM 1230 N N . VAL A 1 151 ? 6.720 9.340 -10.051 1.00 96.19 151 VAL A N 1
ATOM 1231 C CA . VAL A 1 151 ? 6.416 8.332 -11.068 1.00 96.19 151 VAL A CA 1
ATOM 1232 C C . VAL A 1 151 ? 7.628 8.100 -11.966 1.00 96.19 151 VAL A C 1
ATOM 1234 O O . VAL A 1 151 ? 8.374 9.023 -12.296 1.00 96.19 151 VAL A O 1
ATOM 1237 N N . ASN A 1 152 ? 7.820 6.854 -12.377 1.00 95.69 152 ASN A N 1
ATOM 1238 C CA . ASN A 1 152 ? 8.816 6.452 -13.357 1.00 95.69 152 ASN A CA 1
ATOM 1239 C C . ASN A 1 152 ? 8.288 5.283 -14.206 1.00 95.69 152 ASN A C 1
ATOM 1241 O O . ASN A 1 152 ? 7.212 4.741 -13.948 1.00 95.69 152 ASN A O 1
ATOM 1245 N N . HIS A 1 153 ? 9.049 4.896 -15.228 1.00 95.62 153 HIS A N 1
ATOM 1246 C CA . HIS A 1 153 ? 8.719 3.810 -16.138 1.00 95.62 153 HIS A CA 1
ATOM 1247 C C . HIS A 1 153 ? 9.888 2.834 -16.296 1.00 95.62 153 HIS A C 1
ATOM 1249 O O . HIS A 1 153 ? 11.014 3.249 -16.574 1.00 95.62 153 HIS A O 1
ATOM 1255 N N . ALA A 1 154 ? 9.619 1.528 -16.220 1.00 95.31 154 ALA A N 1
ATOM 1256 C CA . ALA A 1 154 ? 10.639 0.483 -16.353 1.00 95.31 154 ALA A CA 1
ATOM 1257 C C . ALA A 1 154 ? 11.412 0.574 -17.685 1.00 95.31 154 ALA A C 1
ATOM 1259 O O . ALA A 1 154 ? 12.639 0.508 -17.703 1.00 95.31 154 ALA A O 1
ATOM 1260 N N . LEU A 1 155 ? 10.708 0.798 -18.803 1.00 95.75 155 LEU A N 1
ATOM 1261 C CA . LEU A 1 155 ? 11.336 0.986 -20.124 1.00 95.75 155 LEU A CA 1
ATOM 1262 C C . LEU A 1 155 ? 12.223 2.239 -20.214 1.00 95.75 155 LEU A C 1
ATOM 1264 O O . LEU A 1 155 ? 13.277 2.174 -20.842 1.00 95.75 155 LEU A O 1
ATOM 1268 N N . LEU A 1 156 ? 11.848 3.348 -19.564 1.00 95.50 156 LEU A N 1
ATOM 1269 C CA . LEU A 1 156 ? 12.689 4.551 -19.541 1.00 95.50 156 LEU A CA 1
ATOM 1270 C C . LEU A 1 156 ? 13.958 4.324 -18.737 1.00 95.50 156 LEU A C 1
ATOM 1272 O O . LEU A 1 156 ? 15.044 4.707 -19.163 1.00 95.50 156 LEU A O 1
ATOM 1276 N N . LEU A 1 157 ? 13.825 3.650 -17.599 1.00 95.50 157 LEU A N 1
ATOM 1277 C CA . LEU A 1 157 ? 14.968 3.284 -16.786 1.00 95.50 157 LEU A CA 1
ATOM 1278 C C . LEU A 1 157 ? 15.909 2.335 -17.541 1.00 95.50 157 LEU A C 1
ATOM 1280 O O . LEU A 1 157 ? 17.111 2.572 -17.569 1.00 95.50 157 LEU A O 1
ATOM 1284 N N . ARG A 1 158 ? 15.371 1.326 -18.239 1.00 95.94 158 ARG A N 1
ATOM 1285 C CA . ARG A 1 158 ? 16.153 0.435 -19.115 1.00 95.94 158 ARG A CA 1
ATOM 1286 C C . ARG A 1 158 ? 16.867 1.209 -20.224 1.00 95.94 158 ARG A C 1
ATOM 1288 O O . ARG A 1 158 ? 18.050 0.981 -20.452 1.00 95.94 158 ARG A O 1
ATOM 1295 N N . SER A 1 159 ? 16.171 2.135 -20.885 1.00 97.19 159 SER A N 1
ATOM 1296 C CA . SER A 1 159 ? 16.754 3.018 -21.902 1.00 97.19 159 SER A CA 1
ATOM 1297 C C . SER A 1 159 ? 17.912 3.843 -21.342 1.00 97.19 159 SER A C 1
ATOM 1299 O O . SER A 1 159 ? 18.943 3.973 -21.997 1.00 97.19 159 SER A O 1
ATOM 1301 N N . PHE A 1 160 ? 17.751 4.396 -20.141 1.00 95.62 160 PHE A N 1
ATOM 1302 C CA . PHE A 1 160 ? 18.784 5.177 -19.474 1.00 95.62 160 PHE A CA 1
ATOM 1303 C C . PHE A 1 160 ? 20.006 4.322 -19.110 1.00 95.62 160 PHE A C 1
ATOM 1305 O O . PHE A 1 160 ? 21.129 4.720 -19.403 1.00 95.62 160 PHE A O 1
ATOM 1312 N N . LEU A 1 161 ? 19.807 3.128 -18.542 1.00 95.69 161 LEU A N 1
ATOM 1313 C CA . LEU A 1 161 ? 20.909 2.225 -18.187 1.00 95.69 161 LEU A CA 1
ATOM 1314 C C . LEU A 1 161 ? 21.715 1.789 -19.418 1.00 95.69 161 LEU A C 1
ATOM 1316 O O . LEU A 1 161 ? 22.942 1.826 -19.380 1.00 95.69 161 LEU A O 1
ATOM 1320 N N . LEU A 1 162 ? 21.039 1.469 -20.526 1.00 96.00 162 LEU A N 1
ATOM 1321 C CA . LEU A 1 162 ? 21.703 1.160 -21.797 1.00 96.00 162 LEU A CA 1
ATOM 1322 C C . LEU A 1 162 ? 22.513 2.347 -22.328 1.00 96.00 162 LEU A C 1
ATOM 1324 O O . LEU A 1 162 ? 23.617 2.163 -22.823 1.00 96.00 162 LEU A O 1
ATOM 1328 N N . HIS A 1 163 ? 21.999 3.571 -22.191 1.00 94.06 163 HIS A N 1
ATOM 1329 C CA . HIS A 1 163 ? 22.752 4.772 -22.551 1.00 94.06 163 HIS A CA 1
ATOM 1330 C C . HIS A 1 163 ? 23.998 4.975 -21.671 1.00 94.06 163 HIS A C 1
ATOM 1332 O O . HIS A 1 163 ? 25.007 5.496 -22.139 1.00 94.06 163 HIS A O 1
ATOM 1338 N N . CYS A 1 164 ? 23.959 4.530 -20.414 1.00 93.56 164 CYS A N 1
ATOM 1339 C CA . CYS A 1 164 ? 25.123 4.495 -19.531 1.00 93.56 164 CYS A CA 1
ATOM 1340 C C . CYS A 1 164 ? 26.093 3.332 -19.828 1.00 93.56 164 CYS A C 1
ATOM 1342 O O . CYS A 1 164 ? 27.026 3.143 -19.052 1.00 93.56 164 CYS A O 1
ATOM 1344 N N . ASN A 1 165 ? 25.896 2.565 -20.910 1.00 93.56 165 ASN A N 1
ATOM 1345 C CA . ASN A 1 165 ? 26.633 1.335 -21.236 1.00 93.56 165 ASN A CA 1
ATOM 1346 C C . ASN A 1 165 ? 26.519 0.240 -20.160 1.00 93.56 165 ASN A C 1
ATOM 1348 O O . ASN A 1 165 ? 27.424 -0.574 -19.994 1.00 93.56 165 ASN A O 1
ATOM 1352 N N . ILE A 1 166 ? 25.407 0.224 -19.419 1.00 95.62 166 ILE A N 1
ATOM 1353 C CA . ILE A 1 166 ? 25.070 -0.861 -18.498 1.00 95.62 166 ILE A CA 1
ATOM 1354 C C . ILE A 1 166 ? 24.166 -1.831 -19.257 1.00 95.62 166 ILE A C 1
ATOM 1356 O O . ILE A 1 166 ? 22.984 -1.551 -19.493 1.00 95.62 166 ILE A O 1
ATOM 1360 N N . GLU A 1 167 ? 24.735 -2.965 -19.655 1.00 94.94 167 GLU A N 1
ATOM 1361 C CA . GLU A 1 167 ? 24.046 -3.979 -20.453 1.00 94.94 167 GLU A CA 1
ATOM 1362 C C . GLU A 1 167 ? 22.928 -4.668 -19.663 1.00 94.94 167 GLU A C 1
ATOM 1364 O O . GLU A 1 167 ? 22.930 -4.709 -18.433 1.00 94.94 167 GLU A O 1
ATOM 1369 N N . GLU A 1 168 ? 21.949 -5.241 -20.362 1.00 93.81 168 GLU A N 1
ATOM 1370 C CA . GLU A 1 168 ? 20.748 -5.810 -19.721 1.00 93.81 168 GLU A CA 1
ATOM 1371 C C . GLU A 1 168 ? 21.059 -6.949 -18.751 1.00 93.81 168 GLU A C 1
ATOM 1373 O O . GLU A 1 168 ? 20.412 -7.085 -17.713 1.00 93.81 168 GLU A O 1
ATOM 1378 N N . GLU A 1 169 ? 22.095 -7.727 -19.053 1.00 94.56 169 GLU A N 1
ATOM 1379 C CA . GLU A 1 169 ? 22.601 -8.799 -18.195 1.00 94.56 169 GLU A CA 1
ATOM 1380 C C . GLU A 1 169 ? 23.081 -8.266 -16.834 1.00 94.56 169 GLU A C 1
ATOM 1382 O O . GLU A 1 169 ? 22.997 -8.956 -15.817 1.00 94.56 169 GLU A O 1
ATOM 1387 N N . GLN A 1 170 ? 23.520 -7.006 -16.793 1.00 95.38 170 GLN A N 1
ATOM 1388 C CA . GLN A 1 170 ? 24.025 -6.328 -15.604 1.00 95.38 170 GLN A CA 1
ATOM 1389 C C . GLN A 1 170 ? 22.926 -5.608 -14.811 1.00 95.38 170 GLN A C 1
ATOM 1391 O O . GLN A 1 170 ? 23.144 -5.263 -13.648 1.00 95.38 170 GLN A O 1
ATOM 1396 N N . HIS A 1 171 ? 21.728 -5.399 -15.380 1.00 92.88 171 HIS A N 1
ATOM 1397 C CA . HIS A 1 171 ? 20.645 -4.643 -14.720 1.00 92.88 171 HIS A CA 1
ATOM 1398 C C . HIS A 1 171 ? 20.246 -5.275 -13.388 1.00 92.88 171 HIS A C 1
ATOM 1400 O O . HIS A 1 171 ? 19.993 -4.574 -12.409 1.00 92.88 171 HIS A O 1
ATOM 1406 N N . ARG A 1 172 ? 20.246 -6.610 -13.330 1.00 89.50 172 ARG A N 1
ATOM 1407 C CA . ARG A 1 172 ? 19.945 -7.361 -12.109 1.00 89.50 172 ARG A CA 1
ATOM 1408 C C . ARG A 1 172 ? 20.926 -7.022 -10.979 1.00 89.50 172 ARG A C 1
ATOM 1410 O O . ARG A 1 172 ? 20.493 -6.752 -9.860 1.00 89.50 172 ARG A O 1
ATOM 1417 N N . GLU A 1 173 ? 22.224 -6.992 -11.273 1.00 91.75 173 GLU A N 1
ATOM 1418 C CA . GLU A 1 173 ? 23.250 -6.629 -10.288 1.00 91.75 173 GLU A CA 1
ATOM 1419 C C . GLU A 1 173 ? 23.184 -5.136 -9.940 1.00 91.75 173 GLU A C 1
ATOM 1421 O O . GLU A 1 173 ? 23.290 -4.777 -8.769 1.00 91.75 173 GLU A O 1
ATOM 1426 N N . PHE A 1 174 ? 22.896 -4.266 -10.916 1.00 93.88 174 PHE A N 1
ATOM 1427 C CA . PHE A 1 174 ? 22.697 -2.835 -10.676 1.00 93.88 174 PHE A CA 1
ATOM 1428 C C . PHE A 1 174 ? 21.604 -2.591 -9.629 1.00 93.88 174 PHE A C 1
ATOM 1430 O O . PHE A 1 174 ? 21.849 -1.925 -8.622 1.00 93.88 174 PHE A O 1
ATOM 1437 N N . PHE A 1 175 ? 20.420 -3.187 -9.802 1.00 91.62 175 PHE A N 1
ATOM 1438 C CA . PHE A 1 175 ? 19.323 -3.033 -8.842 1.00 91.62 175 PHE A CA 1
ATOM 1439 C C . PHE A 1 175 ? 19.644 -3.620 -7.469 1.00 91.62 175 PHE A C 1
ATOM 1441 O O . PHE A 1 175 ? 19.287 -3.025 -6.453 1.00 91.62 175 PHE A O 1
ATOM 1448 N N . LYS A 1 176 ? 20.371 -4.738 -7.417 1.00 89.50 176 LYS A N 1
ATOM 1449 C CA . LYS A 1 176 ? 20.839 -5.324 -6.157 1.00 89.50 176 LYS A CA 1
ATOM 1450 C C . LYS A 1 176 ? 21.788 -4.384 -5.407 1.00 89.50 176 LYS A C 1
ATOM 1452 O O . LYS A 1 176 ? 21.682 -4.238 -4.188 1.00 89.50 176 LYS A O 1
ATOM 1457 N N . MET A 1 177 ? 22.694 -3.708 -6.117 1.00 91.69 177 MET A N 1
ATOM 1458 C CA . MET A 1 177 ? 23.577 -2.703 -5.520 1.00 91.69 177 MET A CA 1
ATOM 1459 C C . MET A 1 177 ? 22.799 -1.480 -5.029 1.00 91.69 177 MET A C 1
ATOM 1461 O O . MET A 1 177 ? 23.090 -0.995 -3.933 1.00 91.69 177 MET A O 1
ATOM 1465 N N . VAL A 1 178 ? 21.789 -1.024 -5.780 1.00 91.31 178 VAL A N 1
ATOM 1466 C CA . VAL A 1 178 ? 20.890 0.063 -5.354 1.00 91.31 178 VAL A CA 1
ATOM 1467 C C . VAL A 1 178 ? 20.131 -0.316 -4.079 1.00 91.31 178 VAL A C 1
ATOM 1469 O O . VAL A 1 178 ? 20.122 0.462 -3.130 1.00 91.31 178 VAL A O 1
ATOM 1472 N N . GLU A 1 179 ? 19.567 -1.522 -3.987 1.00 87.44 179 GLU A N 1
ATOM 147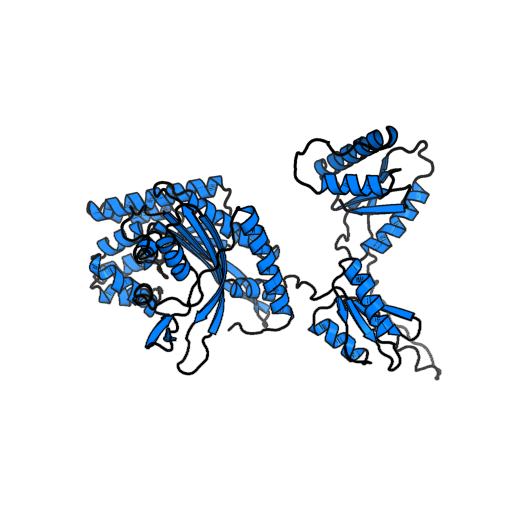3 C CA . GLU A 1 179 ? 18.859 -1.992 -2.782 1.00 87.44 179 GLU A CA 1
ATOM 1474 C C . GLU A 1 179 ? 19.779 -2.115 -1.555 1.00 87.44 179 GLU A C 1
ATOM 1476 O O . GLU A 1 179 ? 19.334 -1.920 -0.422 1.00 87.44 179 GLU A O 1
ATOM 1481 N N . LYS A 1 180 ? 21.062 -2.442 -1.760 1.00 87.44 180 LYS A N 1
ATOM 1482 C CA . LYS A 1 180 ? 22.053 -2.592 -0.683 1.00 87.44 180 LYS A CA 1
ATOM 1483 C C . LYS A 1 180 ? 22.635 -1.257 -0.214 1.00 87.44 180 LYS A C 1
ATOM 1485 O O . LYS A 1 180 ? 22.856 -1.076 0.980 1.00 87.44 180 LYS A O 1
ATOM 1490 N N . GLN A 1 181 ? 22.949 -0.352 -1.141 1.00 89.75 181 GLN A N 1
ATOM 1491 C CA . GLN A 1 181 ? 23.661 0.899 -0.844 1.00 89.75 181 GLN A CA 1
ATOM 1492 C C . GLN A 1 181 ? 22.725 2.112 -0.735 1.00 89.75 181 GLN A C 1
ATOM 1494 O O . GLN A 1 181 ? 23.126 3.149 -0.201 1.00 89.75 181 GLN A O 1
ATOM 1499 N N . GLY A 1 182 ? 21.492 1.996 -1.223 1.00 87.69 182 GLY A N 1
ATOM 1500 C CA . GLY A 1 182 ? 20.525 3.082 -1.344 1.00 87.69 182 GLY A CA 1
ATOM 1501 C C . GLY A 1 182 ? 20.674 3.885 -2.640 1.00 87.69 182 GLY A C 1
ATOM 1502 O O . GLY A 1 182 ? 21.674 3.797 -3.351 1.00 87.69 182 GLY A O 1
ATOM 1503 N N . ASP A 1 183 ? 19.676 4.721 -2.910 1.00 86.31 183 ASP A N 1
ATOM 1504 C CA . ASP A 1 183 ? 19.530 5.547 -4.117 1.00 86.31 183 ASP A CA 1
ATOM 1505 C C . ASP A 1 183 ? 19.974 7.011 -3.918 1.00 86.31 183 ASP A C 1
ATOM 1507 O O . ASP A 1 183 ? 19.768 7.870 -4.776 1.00 86.31 183 ASP A O 1
ATOM 1511 N N . ASN A 1 184 ? 20.635 7.320 -2.798 1.00 89.94 184 ASN A N 1
ATOM 1512 C CA . ASN A 1 184 ? 21.168 8.658 -2.553 1.00 89.94 184 ASN A CA 1
ATOM 1513 C C . ASN A 1 184 ? 22.332 8.991 -3.511 1.00 89.94 184 ASN A C 1
ATOM 1515 O O . ASN A 1 184 ? 23.030 8.111 -4.016 1.00 89.94 184 ASN A O 1
ATOM 1519 N N . LYS A 1 185 ? 22.607 10.288 -3.708 1.00 90.50 185 LYS A N 1
ATOM 1520 C CA . LYS A 1 185 ? 23.629 10.780 -4.653 1.00 90.50 185 LYS A CA 1
ATOM 1521 C C . LYS A 1 185 ? 25.017 10.145 -4.465 1.00 90.50 185 LYS A C 1
ATOM 1523 O O . LYS A 1 185 ? 25.702 9.892 -5.454 1.00 90.50 185 LYS A O 1
ATOM 1528 N N . LYS A 1 186 ? 25.448 9.902 -3.220 1.00 92.94 186 LYS A N 1
ATOM 1529 C CA . LYS A 1 186 ? 26.762 9.306 -2.920 1.00 92.94 186 LYS A CA 1
ATOM 1530 C C . LYS A 1 186 ? 26.789 7.826 -3.303 1.00 92.94 186 LYS A C 1
ATOM 1532 O O . LYS A 1 186 ? 27.717 7.402 -3.985 1.00 92.94 186 LYS A O 1
ATOM 1537 N N . SER A 1 187 ? 25.768 7.071 -2.907 1.00 93.38 187 SER A N 1
ATOM 1538 C CA . SER A 1 187 ? 25.628 5.655 -3.248 1.00 93.38 187 SER A CA 1
ATOM 1539 C C . SER A 1 187 ? 25.509 5.457 -4.758 1.00 93.38 187 SER A C 1
ATOM 1541 O O . SER A 1 187 ? 26.281 4.697 -5.330 1.00 93.38 187 SER A O 1
ATOM 1543 N N . MET A 1 188 ? 24.650 6.225 -5.436 1.00 94.56 188 MET A N 1
ATOM 1544 C CA . MET A 1 188 ? 24.492 6.139 -6.891 1.00 94.56 188 MET A CA 1
ATOM 1545 C C . MET A 1 188 ? 25.778 6.459 -7.649 1.00 94.56 188 MET A C 1
ATOM 1547 O O . MET A 1 188 ? 26.079 5.796 -8.636 1.00 94.56 188 MET A O 1
ATOM 1551 N N . ARG A 1 189 ? 26.579 7.423 -7.173 1.00 95.19 189 ARG A N 1
ATOM 1552 C CA . ARG A 1 189 ? 27.905 7.687 -7.748 1.00 95.19 189 ARG A CA 1
ATOM 1553 C C . ARG A 1 189 ? 28.787 6.440 -7.689 1.00 95.19 189 ARG A C 1
A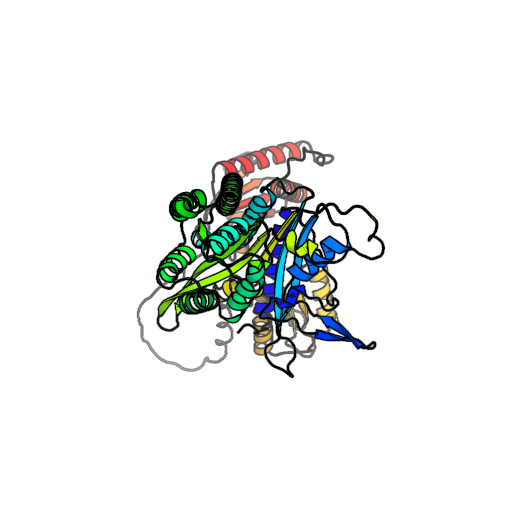TOM 1555 O O . ARG A 1 189 ? 29.389 6.082 -8.693 1.00 95.19 189 ARG A O 1
ATOM 1562 N N . ASN A 1 190 ? 28.855 5.787 -6.531 1.00 95.19 190 ASN A N 1
ATOM 1563 C CA . ASN A 1 190 ? 29.673 4.589 -6.343 1.00 95.19 190 ASN A CA 1
ATOM 1564 C C . ASN A 1 190 ? 29.177 3.417 -7.199 1.00 95.19 190 ASN A C 1
ATOM 1566 O O . ASN A 1 190 ? 29.989 2.715 -7.796 1.00 95.19 190 ASN A O 1
ATOM 1570 N N . ILE A 1 191 ? 27.857 3.241 -7.298 1.00 95.56 191 ILE A N 1
ATOM 1571 C CA . ILE A 1 191 ? 27.240 2.213 -8.141 1.00 95.56 191 ILE A CA 1
ATOM 1572 C C . ILE A 1 191 ? 27.607 2.456 -9.607 1.00 95.56 191 ILE A C 1
ATOM 1574 O O . ILE A 1 191 ? 28.172 1.573 -10.239 1.00 95.56 191 ILE A O 1
ATOM 1578 N N . LEU A 1 192 ? 27.395 3.661 -10.144 1.00 95.75 192 LEU A N 1
ATOM 1579 C CA . LEU A 1 192 ? 27.738 3.965 -11.541 1.00 95.75 192 LEU A CA 1
ATOM 1580 C C . LEU A 1 192 ? 29.234 3.743 -11.836 1.00 95.75 192 LEU A C 1
ATOM 1582 O O . LEU A 1 192 ? 29.569 3.178 -12.874 1.00 95.75 192 LEU A O 1
ATOM 1586 N N . LYS A 1 193 ? 30.132 4.086 -10.899 1.00 95.56 193 LYS A N 1
ATOM 1587 C CA . LYS A 1 193 ? 31.571 3.780 -11.024 1.00 95.56 193 LYS A CA 1
ATOM 1588 C C . LYS A 1 193 ? 31.856 2.282 -11.113 1.00 95.56 193 LYS A C 1
ATOM 1590 O O . LYS A 1 193 ? 32.705 1.879 -11.901 1.00 95.56 193 LYS A O 1
ATOM 1595 N N . SER A 1 194 ? 31.152 1.460 -10.332 1.00 95.94 194 SER A N 1
ATOM 1596 C CA . SER A 1 194 ? 31.328 0.000 -10.361 1.00 95.94 194 SER A CA 1
ATOM 1597 C C . SER A 1 194 ? 30.877 -0.652 -11.672 1.00 95.94 194 SER A C 1
ATOM 1599 O O . SER A 1 194 ? 31.366 -1.723 -12.004 1.00 95.94 194 SER A O 1
ATOM 1601 N N . PHE A 1 195 ? 30.013 0.022 -12.440 1.00 96.06 195 PHE A N 1
ATOM 1602 C CA . PHE A 1 195 ? 29.626 -0.374 -13.799 1.00 96.06 195 PHE A CA 1
ATOM 1603 C C . PHE A 1 195 ? 30.451 0.334 -14.886 1.00 96.06 195 PHE A C 1
ATOM 1605 O O . PHE A 1 195 ? 30.045 0.367 -16.042 1.00 96.06 195 PHE A O 1
ATOM 1612 N N . HIS A 1 196 ? 31.602 0.915 -14.534 1.00 93.69 196 HIS A N 1
ATOM 1613 C CA . HIS A 1 196 ? 32.522 1.568 -15.472 1.00 93.69 196 HIS A CA 1
ATOM 1614 C C . HIS A 1 196 ? 31.912 2.732 -16.272 1.00 93.69 196 HIS A C 1
ATOM 1616 O O . HIS A 1 196 ? 32.384 3.065 -17.360 1.00 93.69 196 HIS A O 1
ATOM 1622 N N . VAL A 1 197 ? 30.900 3.409 -15.719 1.00 92.50 197 VAL A N 1
ATOM 1623 C CA . VAL A 1 197 ? 30.392 4.659 -16.297 1.00 92.50 197 VAL A CA 1
ATOM 1624 C C . VAL A 1 197 ? 31.488 5.723 -16.199 1.00 92.50 197 VAL A C 1
ATOM 1626 O O . VAL A 1 197 ? 32.002 5.990 -15.112 1.00 92.50 197 VAL A O 1
ATOM 1629 N N . ALA A 1 198 ? 31.847 6.339 -17.328 1.00 89.06 198 ALA A N 1
ATOM 1630 C CA . ALA A 1 198 ? 32.915 7.336 -17.386 1.00 89.06 198 ALA A CA 1
ATOM 1631 C C . ALA A 1 198 ? 32.635 8.532 -16.457 1.00 89.06 198 ALA A C 1
ATOM 1633 O O . ALA A 1 198 ? 31.512 9.036 -16.432 1.00 89.06 198 ALA A O 1
ATOM 1634 N N . ASP A 1 199 ? 33.652 9.028 -15.738 1.00 87.12 199 ASP A N 1
ATOM 1635 C CA . ASP A 1 199 ? 33.483 10.064 -14.700 1.00 87.12 199 ASP A CA 1
ATOM 1636 C C . ASP A 1 199 ? 32.743 11.320 -15.206 1.00 87.12 199 ASP A C 1
ATOM 1638 O O . ASP A 1 199 ? 31.881 11.848 -14.502 1.00 87.12 199 ASP A O 1
ATOM 1642 N N . HIS A 1 200 ? 32.993 11.748 -16.451 1.00 85.75 200 HIS A N 1
ATOM 1643 C CA . HIS A 1 200 ? 32.306 12.894 -17.066 1.00 85.75 200 HIS A CA 1
ATOM 1644 C C . HIS A 1 200 ? 30.795 12.664 -17.277 1.00 85.75 200 HIS A C 1
ATOM 1646 O O . HIS A 1 200 ? 30.015 13.615 -17.240 1.00 85.75 200 HIS A O 1
ATOM 1652 N N . ASN A 1 201 ? 30.358 11.409 -17.430 1.00 89.56 201 ASN A N 1
ATOM 1653 C CA . ASN A 1 201 ? 28.949 11.031 -17.577 1.00 89.56 201 ASN A CA 1
ATOM 1654 C C . ASN A 1 201 ? 28.253 10.791 -16.235 1.00 89.56 201 ASN A C 1
ATOM 1656 O O . ASN A 1 201 ? 27.020 10.814 -16.172 1.00 89.56 201 ASN A O 1
ATOM 1660 N N . ILE A 1 202 ? 29.003 10.582 -15.148 1.00 93.75 202 ILE A N 1
ATOM 1661 C CA . ILE A 1 202 ? 28.423 10.325 -13.827 1.00 93.75 202 ILE A CA 1
ATOM 1662 C C . ILE A 1 202 ? 27.662 11.546 -13.321 1.00 93.75 202 ILE A C 1
ATOM 1664 O O . ILE A 1 202 ? 26.528 11.411 -12.870 1.00 93.75 202 ILE A O 1
ATOM 1668 N N . ASP A 1 203 ? 28.244 12.741 -13.394 1.00 92.19 203 ASP A N 1
ATOM 1669 C CA . ASP A 1 203 ? 27.582 13.938 -12.868 1.00 92.19 203 ASP A CA 1
ATOM 1670 C C . ASP A 1 203 ? 26.320 14.295 -13.664 1.00 92.19 203 ASP A C 1
ATOM 1672 O O . ASP A 1 203 ? 25.301 14.663 -13.069 1.00 92.19 203 ASP A O 1
ATOM 1676 N N . PHE A 1 204 ? 26.344 14.092 -14.985 1.00 92.00 204 PHE A N 1
ATOM 1677 C CA . PHE A 1 204 ? 25.158 14.192 -15.835 1.00 92.00 204 PHE A CA 1
ATOM 1678 C C . PHE A 1 204 ? 24.083 13.165 -15.440 1.00 92.00 204 PHE A C 1
ATOM 1680 O O . PHE A 1 204 ? 22.934 13.535 -15.189 1.00 92.00 204 PHE A O 1
ATOM 1687 N N . SER A 1 205 ? 24.473 11.897 -15.287 1.00 93.06 205 SER A N 1
ATOM 1688 C CA . SER A 1 205 ? 23.595 10.797 -14.866 1.00 93.06 205 SER A CA 1
ATOM 1689 C C . SER A 1 205 ? 22.948 11.073 -13.509 1.00 93.06 205 SER A C 1
ATOM 1691 O O . SER A 1 205 ? 21.738 10.937 -13.345 1.00 93.06 205 SER A O 1
ATOM 1693 N N . LEU A 1 206 ? 23.731 11.535 -12.531 1.00 93.69 206 LEU A N 1
ATOM 1694 C CA . LEU A 1 206 ? 23.233 11.896 -11.206 1.00 93.69 206 LEU A CA 1
ATOM 1695 C C . LEU A 1 206 ? 22.275 13.083 -11.267 1.00 93.69 206 LEU A C 1
ATOM 1697 O O . LEU A 1 206 ? 21.256 13.068 -10.578 1.00 93.69 206 LEU A O 1
ATOM 1701 N N . LYS A 1 207 ? 22.575 14.112 -12.068 1.00 92.19 207 LYS A N 1
ATOM 1702 C CA . LYS A 1 207 ? 21.670 15.252 -12.252 1.00 92.19 207 LYS A CA 1
ATOM 1703 C C . LYS A 1 207 ? 20.322 14.787 -12.797 1.00 92.19 207 LYS A C 1
ATOM 1705 O O . LYS A 1 207 ? 19.291 15.223 -12.295 1.00 92.19 207 LYS A O 1
ATOM 1710 N N . LEU A 1 208 ? 20.337 13.885 -13.774 1.00 92.00 208 LEU A N 1
ATOM 1711 C CA . LEU A 1 208 ? 19.130 13.369 -14.400 1.00 92.00 208 LEU A CA 1
ATOM 1712 C C . LEU A 1 208 ? 18.314 12.466 -13.459 1.00 92.00 208 LEU A C 1
ATOM 1714 O O . LEU A 1 208 ? 17.108 12.653 -13.328 1.00 92.00 208 LEU A O 1
ATOM 1718 N N . LEU A 1 209 ? 18.967 11.544 -12.745 1.00 93.00 209 LEU A N 1
ATOM 1719 C CA . LEU A 1 209 ? 18.313 10.663 -11.767 1.00 93.00 209 LEU A CA 1
ATOM 1720 C C . LEU A 1 209 ? 17.630 11.450 -10.632 1.00 93.00 209 LEU A C 1
ATOM 1722 O O . LEU A 1 209 ? 16.578 11.051 -10.137 1.00 93.00 209 LEU A O 1
ATOM 1726 N N . ASN A 1 210 ? 18.203 12.583 -10.219 1.00 91.69 210 ASN A N 1
ATOM 1727 C 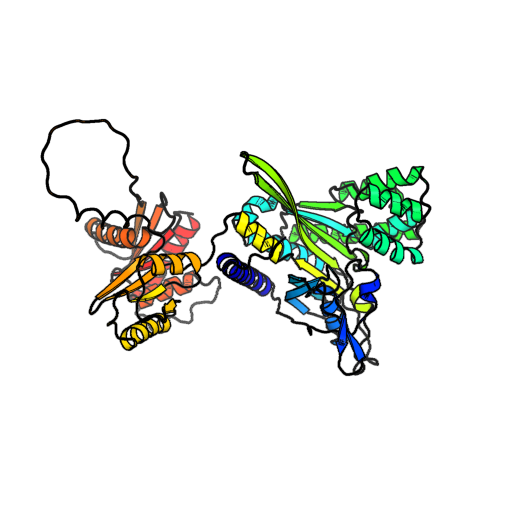CA . ASN A 1 210 ? 17.658 13.409 -9.137 1.00 91.69 210 ASN A CA 1
ATOM 1728 C C . ASN A 1 210 ? 16.651 14.474 -9.609 1.00 91.69 210 ASN A C 1
ATOM 1730 O O . ASN A 1 210 ? 16.133 15.219 -8.778 1.00 91.69 210 ASN A O 1
ATOM 1734 N N . LYS A 1 211 ? 16.378 14.579 -10.915 1.00 92.00 211 LYS A N 1
ATOM 1735 C CA . LYS A 1 211 ? 15.450 15.576 -11.458 1.00 92.00 211 LYS A CA 1
ATOM 1736 C C . LYS A 1 211 ? 14.000 15.137 -11.227 1.00 92.00 211 LYS A C 1
ATOM 1738 O O . LYS A 1 211 ? 13.615 14.060 -11.666 1.00 92.00 211 LYS A O 1
ATOM 1743 N N . GLU A 1 212 ? 13.214 15.972 -10.548 1.00 93.25 212 GLU A N 1
ATOM 1744 C CA . GLU A 1 212 ? 11.803 15.729 -10.206 1.00 93.25 212 GLU A CA 1
ATOM 1745 C C . GLU A 1 212 ? 10.933 16.839 -10.826 1.00 93.25 212 GLU A C 1
ATOM 1747 O O . GLU A 1 212 ? 10.855 17.944 -10.288 1.00 93.25 212 GLU A O 1
ATOM 1752 N N . GLU A 1 213 ? 10.297 16.569 -11.970 1.00 93.62 213 GLU A N 1
ATOM 1753 C CA . GLU A 1 213 ? 9.593 17.584 -12.778 1.00 93.62 213 GLU A CA 1
ATOM 1754 C C . GLU A 1 213 ? 8.295 17.046 -13.417 1.00 93.62 213 GLU A C 1
ATOM 1756 O O . GLU A 1 213 ? 8.086 15.833 -13.444 1.00 93.62 213 GLU A O 1
ATOM 1761 N N . PRO A 1 214 ? 7.412 17.919 -13.945 1.00 94.25 214 PRO A N 1
ATOM 1762 C CA . PRO A 1 214 ? 6.309 17.504 -14.816 1.00 94.25 214 PRO A CA 1
ATOM 1763 C C . PRO A 1 214 ? 6.792 16.746 -16.063 1.00 94.25 214 PRO A C 1
ATOM 1765 O O . PRO A 1 214 ? 7.948 16.892 -16.483 1.00 94.25 214 PRO A O 1
ATOM 1768 N N . LEU A 1 215 ? 5.904 15.954 -16.673 1.00 93.00 215 LEU A N 1
ATOM 1769 C CA . LEU A 1 215 ? 6.250 15.044 -17.770 1.00 93.00 215 LEU A CA 1
ATOM 1770 C C . LEU A 1 215 ? 6.842 15.779 -18.978 1.00 93.00 215 LEU A C 1
ATOM 1772 O O . LEU A 1 215 ? 7.822 15.316 -19.558 1.00 93.00 215 LEU A O 1
ATOM 1776 N N . GLU A 1 216 ? 6.313 16.955 -19.314 1.00 92.12 216 GLU A N 1
ATOM 1777 C CA . GLU A 1 216 ? 6.749 17.772 -20.451 1.00 92.12 216 GLU A CA 1
ATOM 1778 C C . GLU A 1 216 ? 8.217 18.192 -20.316 1.00 92.12 216 GLU A C 1
ATOM 1780 O O . GLU A 1 216 ? 8.981 18.189 -21.285 1.00 92.12 216 GLU A O 1
ATOM 1785 N N . ASN A 1 217 ? 8.638 18.532 -19.097 1.00 93.75 217 ASN A N 1
ATOM 1786 C CA . ASN A 1 217 ? 10.004 18.963 -18.814 1.00 93.75 217 ASN A CA 1
ATOM 1787 C C . ASN A 1 217 ? 10.968 17.772 -18.730 1.00 93.75 217 ASN A C 1
ATOM 1789 O O . ASN A 1 217 ? 12.122 17.868 -19.169 1.00 93.75 217 ASN A O 1
ATOM 1793 N N . ILE A 1 218 ? 10.490 16.626 -18.235 1.00 90.38 218 ILE A N 1
ATOM 1794 C CA . ILE A 1 218 ? 11.249 15.376 -18.283 1.00 90.38 218 ILE A CA 1
ATOM 1795 C C . ILE A 1 218 ? 11.459 14.932 -19.732 1.00 90.38 218 ILE A C 1
ATOM 1797 O O . ILE A 1 218 ? 12.595 14.646 -20.094 1.00 90.38 218 ILE A O 1
ATOM 1801 N N . LYS A 1 219 ? 10.438 14.977 -20.596 1.00 92.88 219 LYS A N 1
ATOM 1802 C CA . LYS A 1 219 ? 10.562 14.649 -22.027 1.00 92.88 219 LYS A CA 1
ATOM 1803 C C . LYS A 1 219 ? 11.670 15.459 -22.707 1.00 92.88 219 LYS A C 1
ATOM 1805 O O . LYS A 1 219 ? 12.534 14.872 -23.352 1.00 92.88 219 LYS A O 1
ATOM 1810 N N . LYS A 1 220 ? 11.720 16.775 -22.465 1.00 93.31 220 LYS A N 1
ATOM 1811 C CA . LYS A 1 220 ? 12.815 17.655 -22.929 1.00 93.31 220 LYS A CA 1
ATOM 1812 C C . LYS A 1 220 ? 14.178 17.225 -22.384 1.00 93.31 220 LYS A C 1
ATOM 1814 O O . LYS A 1 220 ? 15.167 17.165 -23.106 1.00 93.31 220 LYS A O 1
ATOM 1819 N N . SER A 1 221 ? 14.232 16.883 -21.099 1.00 91.06 221 SER A N 1
ATOM 1820 C CA . SER A 1 221 ? 15.467 16.434 -20.441 1.00 91.06 221 SER A CA 1
ATOM 1821 C C . SER A 1 221 ? 15.968 15.083 -20.957 1.00 91.06 221 SER A C 1
ATOM 1823 O O . SER A 1 221 ? 17.151 14.793 -20.816 1.00 91.06 221 SER A O 1
ATOM 1825 N N . LEU A 1 222 ? 15.087 14.272 -21.550 1.00 92.94 222 LEU A N 1
ATOM 1826 C CA . LEU A 1 222 ? 15.376 12.946 -22.100 1.00 92.94 222 LEU A CA 1
ATOM 1827 C C . LEU A 1 222 ? 15.523 12.934 -23.625 1.00 92.94 222 LEU A C 1
ATOM 1829 O O . LEU A 1 222 ? 15.672 11.859 -24.202 1.00 92.94 222 LEU A O 1
ATOM 1833 N N . GLU A 1 223 ? 15.545 14.093 -24.292 1.00 93.75 223 GLU A N 1
ATOM 1834 C CA . GLU A 1 223 ? 15.699 14.174 -25.753 1.00 93.75 223 GLU A CA 1
ATOM 1835 C C . GLU A 1 223 ? 16.923 13.419 -26.279 1.00 93.75 223 GLU A C 1
ATOM 1837 O O . GLU A 1 223 ? 16.880 12.846 -27.366 1.00 93.75 223 GLU A O 1
ATOM 1842 N N . PHE A 1 224 ? 18.008 13.388 -25.506 1.00 92.88 224 PHE A N 1
ATOM 1843 C CA . PHE A 1 224 ? 19.217 12.658 -25.873 1.00 92.88 224 PHE A CA 1
ATOM 1844 C C . PHE A 1 224 ? 18.992 11.134 -25.936 1.00 92.88 224 PHE A C 1
ATOM 1846 O O . PHE A 1 224 ? 19.616 10.475 -26.763 1.00 92.88 224 PHE A O 1
ATOM 1853 N N . LEU A 1 225 ? 18.083 10.573 -25.123 1.00 94.00 225 LEU A N 1
ATOM 1854 C CA . LEU A 1 225 ? 17.682 9.162 -25.215 1.00 94.00 225 LEU A CA 1
ATOM 1855 C C . LEU A 1 225 ? 16.814 8.924 -26.453 1.00 94.00 225 LEU A C 1
ATOM 1857 O O . LEU A 1 225 ? 17.014 7.940 -27.160 1.00 94.00 225 LEU A O 1
ATOM 1861 N N . LEU A 1 226 ? 15.898 9.853 -26.749 1.00 94.44 226 LEU A N 1
ATOM 1862 C CA . LEU A 1 226 ? 15.004 9.778 -27.912 1.00 94.44 226 LEU A CA 1
ATOM 1863 C C . LEU A 1 226 ? 15.768 9.858 -29.241 1.00 94.44 226 LEU A C 1
ATOM 1865 O O . LEU A 1 226 ? 15.360 9.252 -30.226 1.00 94.44 226 LEU A O 1
ATOM 1869 N N . LYS A 1 227 ? 16.905 10.558 -29.265 1.00 94.62 227 LYS A N 1
ATOM 1870 C CA . LYS A 1 227 ? 17.794 10.694 -30.433 1.00 94.62 227 LYS A CA 1
ATOM 1871 C C . LYS A 1 227 ? 18.951 9.679 -30.439 1.00 94.62 227 LYS A C 1
ATOM 1873 O O . LYS A 1 227 ? 19.859 9.798 -31.258 1.00 94.62 227 LYS A O 1
ATOM 1878 N N . SER A 1 228 ? 18.959 8.723 -29.507 1.00 94.00 228 SER A N 1
ATOM 1879 C CA . SER A 1 228 ? 20.033 7.733 -29.369 1.00 94.00 228 SER A CA 1
ATOM 1880 C C . SER A 1 228 ? 19.893 6.578 -30.376 1.00 94.00 228 SER A C 1
ATOM 1882 O O . SER A 1 228 ? 19.160 6.668 -31.359 1.00 94.00 228 SER A O 1
ATOM 1884 N N . SER A 1 229 ? 20.605 5.471 -30.144 1.00 95.06 229 SER A N 1
ATOM 1885 C CA . SER A 1 229 ? 20.479 4.260 -30.959 1.00 95.06 229 SER A CA 1
ATOM 1886 C C . SER A 1 229 ? 19.031 3.760 -30.988 1.00 95.06 229 SER A C 1
ATOM 1888 O O . SER A 1 229 ? 18.276 3.952 -30.032 1.00 95.06 229 SER A O 1
ATOM 1890 N N . ARG A 1 230 ? 18.646 3.064 -32.067 1.00 95.62 230 ARG A N 1
ATOM 1891 C CA . ARG A 1 230 ? 17.267 2.589 -32.280 1.00 95.62 230 ARG A CA 1
ATOM 1892 C C . ARG A 1 230 ? 16.697 1.848 -31.067 1.00 95.62 230 ARG A C 1
ATOM 1894 O O . ARG A 1 230 ? 15.600 2.154 -30.626 1.00 95.62 230 ARG A O 1
ATOM 1901 N N . LYS A 1 231 ? 17.476 0.936 -30.471 1.00 95.94 231 LYS A N 1
ATOM 1902 C CA . LYS A 1 231 ? 17.065 0.171 -29.282 1.00 95.94 231 LYS A CA 1
ATOM 1903 C C . LYS A 1 231 ? 16.748 1.077 -28.082 1.00 95.94 231 LYS A C 1
ATOM 1905 O O . LYS A 1 231 ? 15.762 0.840 -27.392 1.00 95.94 231 LYS A O 1
ATOM 1910 N N . ILE A 1 232 ? 17.581 2.086 -27.825 1.00 97.06 232 ILE A N 1
ATOM 1911 C CA . ILE A 1 232 ? 17.422 3.026 -26.704 1.00 97.06 232 ILE A CA 1
ATOM 1912 C C . ILE A 1 232 ? 16.222 3.943 -26.966 1.00 97.06 232 ILE A C 1
ATOM 1914 O O . ILE A 1 232 ? 15.323 4.038 -26.132 1.00 97.06 232 ILE A O 1
ATOM 1918 N N . SER A 1 233 ? 16.172 4.544 -28.154 1.00 97.56 233 SER A N 1
ATOM 1919 C CA . SER A 1 233 ? 15.096 5.444 -28.572 1.00 97.56 233 SER A CA 1
ATOM 1920 C C . SER A 1 233 ? 13.721 4.762 -28.529 1.00 97.56 233 SER A C 1
ATOM 1922 O O . SER A 1 233 ? 12.795 5.301 -27.922 1.00 97.56 233 SER A O 1
ATOM 1924 N N . ASP A 1 234 ? 13.596 3.532 -29.045 1.00 97.62 234 ASP A N 1
ATOM 1925 C CA . ASP A 1 234 ? 12.336 2.772 -29.044 1.00 97.62 234 ASP A CA 1
ATOM 1926 C C . ASP A 1 234 ? 11.811 2.510 -27.619 1.00 97.62 234 ASP A C 1
ATOM 1928 O O . ASP A 1 234 ? 10.604 2.562 -27.370 1.00 97.62 234 ASP A O 1
ATOM 1932 N N . LEU A 1 235 ? 12.706 2.215 -26.668 1.00 97.19 235 LEU A N 1
ATOM 1933 C CA . LEU A 1 235 ? 12.347 2.016 -25.260 1.00 97.19 235 LEU A CA 1
ATOM 1934 C C . LEU A 1 235 ? 11.900 3.327 -24.604 1.00 97.19 235 LEU A C 1
ATOM 1936 O O . LEU A 1 235 ? 10.908 3.334 -23.869 1.00 97.19 235 LEU A O 1
ATOM 1940 N N . ALA A 1 236 ? 12.614 4.422 -24.876 1.00 97.31 236 ALA A N 1
ATOM 1941 C CA . ALA A 1 236 ? 12.289 5.735 -24.341 1.00 97.31 236 ALA A CA 1
ATOM 1942 C C . ALA A 1 236 ? 10.939 6.246 -24.864 1.00 97.31 236 ALA A C 1
ATOM 1944 O O . ALA A 1 236 ? 10.093 6.636 -24.062 1.00 97.31 236 ALA A O 1
ATOM 1945 N N . HIS A 1 237 ? 10.692 6.167 -26.174 1.00 96.81 237 HIS A N 1
ATOM 1946 C CA . HIS A 1 237 ? 9.407 6.552 -26.763 1.00 96.81 237 HIS A CA 1
ATOM 1947 C C . HIS A 1 237 ? 8.248 5.766 -26.150 1.00 96.81 237 HIS A C 1
ATOM 1949 O O . HIS A 1 237 ? 7.336 6.366 -25.591 1.00 96.81 237 HIS A O 1
ATOM 1955 N N . LYS A 1 238 ? 8.337 4.429 -26.115 1.00 95.56 238 LYS A N 1
ATOM 1956 C CA . LYS A 1 238 ? 7.285 3.586 -25.521 1.00 95.56 238 LYS A CA 1
ATOM 1957 C C . LYS A 1 238 ? 7.005 3.923 -24.059 1.00 95.56 238 LYS A C 1
ATOM 1959 O O . LYS A 1 238 ? 5.850 3.916 -23.640 1.00 95.56 238 LYS A O 1
ATOM 1964 N N . GLY A 1 239 ? 8.050 4.182 -23.274 1.00 95.44 239 GLY A N 1
ATOM 1965 C CA . GLY A 1 239 ? 7.890 4.547 -21.871 1.00 95.44 239 GLY A CA 1
ATOM 1966 C C . GLY A 1 239 ? 7.227 5.913 -21.686 1.00 95.44 239 GLY A C 1
ATOM 1967 O O . GLY A 1 239 ? 6.358 6.040 -20.829 1.00 95.44 239 GLY A O 1
ATOM 1968 N N . ILE A 1 240 ? 7.585 6.914 -22.500 1.00 96.06 240 ILE A N 1
ATOM 1969 C CA . ILE A 1 240 ? 6.939 8.238 -22.475 1.00 96.06 240 ILE A CA 1
ATOM 1970 C C . ILE A 1 240 ? 5.477 8.133 -22.909 1.00 96.06 240 ILE A C 1
ATOM 1972 O O . ILE A 1 240 ? 4.615 8.628 -22.190 1.00 96.06 240 ILE A O 1
ATOM 1976 N N . ASP A 1 241 ? 5.181 7.424 -23.999 1.00 95.06 241 ASP A N 1
ATOM 1977 C CA . ASP A 1 241 ? 3.814 7.262 -24.510 1.00 95.06 241 ASP A CA 1
ATOM 1978 C C . ASP A 1 241 ? 2.883 6.624 -23.461 1.00 95.06 241 ASP A C 1
ATOM 1980 O O . ASP A 1 241 ? 1.720 7.003 -23.319 1.00 95.06 241 ASP A O 1
ATOM 1984 N N . GLN A 1 242 ? 3.382 5.650 -22.692 1.00 94.38 242 GLN A N 1
ATOM 1985 C CA . GLN A 1 242 ? 2.613 5.028 -21.608 1.00 94.38 242 GLN A CA 1
ATOM 1986 C C . GLN A 1 242 ? 2.413 5.974 -20.414 1.00 94.38 242 GLN A C 1
ATOM 1988 O O . GLN A 1 242 ? 1.327 5.988 -19.830 1.00 94.38 242 GLN A O 1
ATOM 1993 N N . LEU A 1 243 ? 3.414 6.792 -20.064 1.00 95.25 243 LEU A N 1
ATOM 1994 C CA . LEU A 1 243 ? 3.266 7.821 -19.026 1.00 95.25 243 LEU A CA 1
ATOM 1995 C C . LEU A 1 243 ? 2.254 8.899 -19.434 1.00 95.25 243 LEU A C 1
ATOM 1997 O O . LEU A 1 243 ? 1.443 9.296 -18.600 1.00 95.25 243 LEU A O 1
ATOM 2001 N N . GLU A 1 244 ? 2.262 9.330 -20.699 1.00 95.38 244 GLU A N 1
ATOM 2002 C CA . GLU A 1 244 ? 1.294 10.293 -21.244 1.00 95.38 244 GLU A CA 1
ATOM 2003 C C . GLU A 1 244 ? -0.139 9.742 -21.151 1.00 95.38 244 GLU A C 1
ATOM 2005 O O . GLU A 1 244 ? -1.037 10.437 -20.680 1.00 95.38 244 GLU A O 1
ATOM 2010 N N . LYS A 1 245 ? -0.355 8.462 -21.491 1.00 94.75 245 LYS A N 1
ATOM 2011 C CA . LYS A 1 245 ? -1.664 7.801 -21.323 1.00 94.75 245 LYS A CA 1
ATOM 2012 C C . LYS A 1 245 ? -2.121 7.750 -19.867 1.00 94.75 245 LYS A C 1
ATOM 2014 O O . LYS A 1 245 ? -3.288 8.007 -19.585 1.00 94.75 245 LYS A O 1
ATOM 2019 N N . VAL A 1 246 ? -1.229 7.420 -18.930 1.00 94.50 246 VAL A N 1
ATOM 2020 C CA . VAL A 1 246 ? -1.592 7.432 -17.504 1.00 94.50 246 VAL A CA 1
ATOM 2021 C C . VAL A 1 246 ? -1.918 8.832 -17.026 1.00 94.50 246 VAL A C 1
ATOM 2023 O O . VAL A 1 246 ? -2.890 8.983 -16.296 1.00 94.50 246 VAL A O 1
ATOM 2026 N N . LEU A 1 247 ? -1.171 9.850 -17.457 1.00 94.81 247 LEU A N 1
ATOM 2027 C CA . LEU A 1 247 ? -1.476 11.236 -17.116 1.00 94.81 247 LEU A CA 1
ATOM 2028 C C . LEU A 1 247 ? -2.883 11.630 -17.594 1.00 94.81 247 LEU A C 1
ATOM 2030 O O . LEU A 1 247 ? -3.659 12.150 -16.798 1.00 94.81 247 LEU A O 1
ATOM 2034 N N . GLN A 1 248 ? -3.253 11.266 -18.825 1.00 94.94 248 GLN A N 1
ATOM 2035 C CA . GLN A 1 248 ? -4.608 11.480 -19.351 1.00 94.94 248 GLN A CA 1
ATOM 2036 C C . GLN A 1 248 ? -5.677 10.786 -18.495 1.00 94.94 248 GLN A C 1
ATOM 2038 O O . GLN A 1 248 ? -6.685 11.395 -18.146 1.00 94.94 248 GLN A O 1
ATOM 2043 N N . TYR A 1 249 ? -5.467 9.527 -18.095 1.00 95.38 249 TYR A N 1
ATOM 2044 C CA . TYR A 1 249 ? -6.418 8.847 -17.211 1.00 95.38 249 TYR A CA 1
ATOM 2045 C C . TYR A 1 249 ? -6.493 9.493 -15.825 1.00 95.38 249 TYR A C 1
ATOM 2047 O O . TYR A 1 249 ? -7.586 9.620 -15.279 1.00 95.38 249 TYR A O 1
ATOM 2055 N N . CYS A 1 250 ? -5.367 9.933 -15.261 1.00 94.94 250 CYS A N 1
ATOM 2056 C CA . CYS A 1 250 ? -5.339 10.666 -13.995 1.00 94.94 250 CYS A CA 1
ATOM 2057 C C . CYS A 1 250 ? -6.183 11.948 -14.068 1.00 94.94 250 CYS A C 1
ATOM 2059 O O . CYS A 1 250 ? -6.945 12.225 -13.141 1.00 94.94 250 CYS A O 1
ATOM 2061 N N . GLU A 1 251 ? -6.095 12.692 -15.173 1.00 94.69 251 GLU A N 1
ATOM 2062 C CA . GLU A 1 251 ? -6.928 13.873 -15.430 1.00 94.69 251 GLU A CA 1
ATOM 2063 C C . GLU A 1 251 ? -8.413 13.504 -15.533 1.00 94.69 251 GLU A C 1
ATOM 2065 O O . GLU A 1 251 ? -9.247 14.126 -14.875 1.00 94.69 251 GLU A O 1
ATOM 2070 N N . MET A 1 252 ? -8.751 12.442 -16.275 1.00 95.81 252 MET A N 1
ATOM 2071 C CA . MET A 1 252 ? -10.132 11.952 -16.406 1.00 95.81 252 MET A CA 1
ATOM 2072 C C . MET A 1 252 ? -10.731 11.484 -15.071 1.00 95.81 252 MET A C 1
ATOM 2074 O O . MET A 1 252 ? -11.918 11.689 -14.823 1.00 95.81 252 MET A O 1
ATOM 2078 N N . PHE A 1 253 ? -9.925 10.871 -14.202 1.00 95.06 253 PHE A N 1
ATOM 2079 C CA . PHE A 1 253 ? -10.333 10.484 -12.848 1.00 95.06 253 PHE A CA 1
ATOM 2080 C C . PHE A 1 253 ? -10.414 11.673 -11.876 1.00 95.06 253 PHE A C 1
ATOM 2082 O O . PHE A 1 253 ? -10.905 11.509 -10.759 1.00 95.06 253 PHE A O 1
ATOM 2089 N N . GLY A 1 254 ? -9.943 12.861 -12.268 1.00 93.50 254 GLY A N 1
ATOM 2090 C CA . GLY A 1 254 ? -9.911 14.036 -11.402 1.00 93.50 254 GLY A CA 1
ATOM 2091 C C . GLY A 1 254 ? -8.897 13.912 -10.262 1.00 93.50 254 GLY A C 1
ATOM 2092 O O . GLY A 1 254 ? -9.162 14.356 -9.144 1.00 93.50 254 GLY A O 1
ATOM 2093 N N . ILE A 1 255 ? -7.747 13.279 -10.513 1.00 92.44 255 ILE A N 1
ATOM 2094 C CA . ILE A 1 255 ? -6.642 13.226 -9.548 1.00 92.44 255 ILE A CA 1
ATOM 2095 C C . ILE A 1 255 ? -6.119 14.652 -9.320 1.00 92.44 255 ILE A C 1
ATOM 2097 O O . ILE A 1 255 ? -5.761 15.362 -10.254 1.00 92.44 255 ILE A O 1
ATOM 2101 N N . THR A 1 256 ? -6.085 15.073 -8.057 1.00 87.88 256 THR A N 1
ATOM 2102 C CA . THR A 1 256 ? -5.699 16.424 -7.611 1.00 87.88 256 THR A CA 1
ATOM 2103 C C . THR A 1 256 ? -4.287 16.455 -7.025 1.00 87.88 256 THR A C 1
ATOM 2105 O O . THR A 1 256 ? -3.677 17.521 -6.914 1.00 87.88 256 THR A O 1
ATOM 2108 N N . SER A 1 257 ? -3.759 15.290 -6.640 1.00 86.44 257 SER A N 1
ATOM 2109 C CA . SER A 1 257 ? -2.394 15.118 -6.148 1.00 86.44 257 SER A CA 1
ATOM 2110 C C . SER A 1 257 ? -1.393 15.485 -7.236 1.00 86.44 257 SER A C 1
ATOM 2112 O O . SER A 1 257 ? -1.604 15.215 -8.416 1.00 86.44 257 SER A O 1
ATOM 2114 N N . THR A 1 258 ? -0.255 16.058 -6.846 1.00 91.06 258 THR A N 1
ATOM 2115 C CA . THR A 1 258 ? 0.775 16.416 -7.827 1.00 91.06 258 THR A CA 1
ATOM 2116 C C . THR A 1 258 ? 1.451 15.155 -8.366 1.00 91.06 258 THR A C 1
ATOM 2118 O O . THR A 1 258 ? 1.996 14.372 -7.587 1.00 91.06 258 THR A O 1
ATOM 2121 N N . LEU A 1 259 ? 1.476 14.979 -9.687 1.00 94.44 259 LEU A N 1
ATOM 2122 C CA . LEU A 1 259 ? 2.308 13.974 -10.346 1.00 94.44 259 LEU A CA 1
ATOM 2123 C C . LEU A 1 259 ? 3.630 14.609 -10.767 1.00 94.44 259 LEU A C 1
ATOM 2125 O O . LEU A 1 259 ? 3.657 15.644 -11.432 1.00 94.44 259 LEU A O 1
ATOM 2129 N N . LYS A 1 260 ? 4.736 13.979 -10.384 1.00 95.12 260 LYS A N 1
ATOM 2130 C CA . LYS A 1 260 ? 6.073 14.360 -10.826 1.00 95.12 260 LYS A CA 1
ATOM 2131 C C . LYS A 1 260 ? 6.833 13.136 -11.279 1.00 95.12 260 LYS A C 1
ATOM 2133 O O . LYS A 1 260 ? 6.701 12.061 -10.703 1.00 95.12 260 LYS A O 1
ATOM 2138 N N . PHE A 1 261 ? 7.661 13.320 -12.288 1.00 95.38 261 PHE A N 1
ATOM 2139 C CA . PHE A 1 261 ? 8.386 12.251 -12.941 1.00 95.38 261 PHE A CA 1
ATOM 2140 C C . PHE A 1 261 ? 9.861 12.349 -12.565 1.00 95.38 261 PHE A C 1
ATOM 2142 O O . PHE A 1 261 ? 10.446 13.435 -12.576 1.00 95.38 261 PHE A O 1
ATOM 2149 N N . GLN A 1 262 ? 10.443 11.214 -12.180 1.00 94.25 262 GLN A N 1
ATOM 2150 C CA . GLN A 1 262 ? 11.831 11.132 -11.732 1.00 94.25 262 GLN A CA 1
ATOM 2151 C C . GLN A 1 262 ? 12.439 9.777 -12.109 1.00 94.25 262 GLN A C 1
ATOM 2153 O O . GLN A 1 262 ? 12.025 8.739 -11.591 1.00 94.25 262 GLN A O 1
ATOM 2158 N N . LEU A 1 263 ? 13.495 9.785 -12.932 1.00 91.94 263 LEU A N 1
ATOM 2159 C CA . LEU A 1 263 ? 14.204 8.558 -13.326 1.00 91.94 263 LEU A CA 1
ATOM 2160 C C . LEU A 1 263 ? 14.878 7.835 -12.151 1.00 91.94 263 LEU A C 1
ATOM 2162 O O . LEU A 1 263 ? 15.005 6.615 -12.172 1.00 91.94 263 LEU A O 1
ATOM 2166 N N . GLY A 1 264 ? 15.314 8.575 -11.129 1.00 89.38 264 GLY A N 1
ATOM 2167 C CA . GLY A 1 264 ? 15.933 8.028 -9.921 1.00 89.38 264 GLY A CA 1
ATOM 2168 C C . GLY A 1 264 ? 14.958 7.466 -8.890 1.00 89.38 264 GLY A C 1
ATOM 2169 O O . GLY A 1 264 ? 15.385 7.125 -7.793 1.00 89.38 264 GLY A O 1
ATOM 2170 N N . CYS A 1 265 ? 13.667 7.332 -9.205 1.00 88.56 265 CYS A N 1
ATOM 2171 C CA . CYS A 1 265 ? 12.808 6.442 -8.434 1.00 88.56 265 CYS A CA 1
ATOM 2172 C C . CYS A 1 265 ? 13.288 5.003 -8.706 1.00 88.56 265 CYS A C 1
ATOM 2174 O O . CYS A 1 265 ? 12.957 4.449 -9.749 1.00 88.56 265 CYS A O 1
ATOM 2176 N N . LEU A 1 266 ? 14.153 4.441 -7.850 1.00 85.56 266 LEU A N 1
ATOM 2177 C CA . LEU A 1 266 ? 14.812 3.142 -8.097 1.00 85.56 266 LEU A CA 1
ATOM 2178 C C . LEU A 1 266 ? 14.478 2.061 -7.061 1.00 85.56 266 LEU A C 1
ATOM 2180 O O . LEU A 1 266 ? 14.751 0.882 -7.291 1.00 85.56 266 LEU A O 1
ATOM 2184 N N . GLN A 1 267 ? 13.885 2.435 -5.928 1.00 74.62 267 GLN A N 1
ATOM 2185 C CA . GLN A 1 267 ? 13.587 1.496 -4.848 1.00 74.62 267 GLN A CA 1
ATOM 2186 C C . GLN A 1 267 ? 12.630 0.391 -5.320 1.00 74.62 267 GLN A C 1
ATOM 2188 O O . GLN A 1 267 ? 11.507 0.665 -5.746 1.00 74.62 267 GLN A O 1
ATOM 2193 N N . LYS A 1 268 ? 13.073 -0.869 -5.226 1.00 78.12 268 LYS A N 1
ATOM 2194 C CA . LYS A 1 268 ? 12.373 -2.074 -5.702 1.00 78.12 268 LYS A CA 1
ATOM 2195 C C . LYS A 1 268 ? 11.952 -2.016 -7.180 1.00 78.12 268 LYS A C 1
ATOM 2197 O O . LYS A 1 268 ? 11.025 -2.726 -7.573 1.00 78.12 268 LYS A O 1
ATOM 2202 N N . ALA A 1 269 ? 12.639 -1.211 -7.999 1.00 83.69 269 ALA A N 1
ATOM 2203 C CA . ALA A 1 269 ? 12.314 -1.014 -9.415 1.00 83.69 269 ALA A CA 1
ATOM 2204 C C . ALA A 1 269 ? 12.350 -2.317 -10.235 1.00 83.69 269 ALA A C 1
ATOM 2206 O O . ALA A 1 269 ? 11.576 -2.475 -11.173 1.00 83.69 269 ALA A O 1
ATOM 2207 N N . TYR A 1 270 ? 13.191 -3.278 -9.835 1.00 84.75 270 TYR A N 1
ATOM 2208 C CA . TYR A 1 270 ? 13.369 -4.569 -10.511 1.00 84.75 270 TYR A CA 1
ATOM 2209 C C . TYR A 1 270 ? 12.108 -5.446 -10.568 1.00 84.75 270 TYR A C 1
ATOM 2211 O O . TYR A 1 270 ? 12.042 -6.354 -11.389 1.00 84.75 270 TYR A O 1
ATOM 2219 N N . HIS A 1 271 ? 11.106 -5.193 -9.720 1.00 87.31 271 HIS A N 1
ATOM 2220 C CA . HIS A 1 271 ? 9.834 -5.920 -9.758 1.00 87.31 271 HIS A CA 1
ATOM 2221 C C . HIS A 1 271 ? 8.865 -5.402 -10.828 1.00 87.31 271 HIS A C 1
ATOM 2223 O O . HIS A 1 271 ? 7.859 -6.062 -11.100 1.00 87.31 271 HIS A O 1
ATOM 2229 N N . PHE A 1 272 ? 9.108 -4.213 -11.383 1.00 93.12 272 PHE A N 1
ATOM 2230 C CA . PHE A 1 272 ? 8.140 -3.522 -12.222 1.00 93.12 272 PHE A CA 1
ATOM 2231 C C . PHE A 1 272 ? 8.465 -3.646 -13.713 1.00 93.12 272 PHE A C 1
ATOM 2233 O O . PHE A 1 272 ? 9.611 -3.537 -14.136 1.00 93.12 272 PHE A O 1
ATOM 2240 N N . SER A 1 273 ? 7.421 -3.833 -14.517 1.00 91.94 273 SER A N 1
ATOM 2241 C CA . SER A 1 273 ? 7.474 -3.997 -15.975 1.00 91.94 273 SER A CA 1
ATOM 2242 C C . SER A 1 273 ? 6.864 -2.838 -16.763 1.00 91.94 273 SER A C 1
ATOM 2244 O O . SER A 1 273 ? 6.939 -2.826 -17.989 1.00 91.94 273 SER A O 1
ATOM 2246 N N . GLY A 1 274 ? 6.269 -1.864 -16.077 1.00 93.31 274 GLY A N 1
ATOM 2247 C CA . GLY A 1 274 ? 5.651 -0.685 -16.680 1.00 93.31 274 GLY A CA 1
ATOM 2248 C C . GLY A 1 274 ? 5.858 0.539 -15.801 1.00 93.31 274 GLY A C 1
ATOM 2249 O O . GLY A 1 274 ? 6.966 0.777 -15.313 1.00 93.31 274 GLY A O 1
ATOM 2250 N N . ILE A 1 275 ? 4.790 1.296 -15.570 1.00 94.56 275 ILE A N 1
ATOM 2251 C CA . ILE A 1 275 ? 4.811 2.433 -14.649 1.00 94.56 275 ILE A CA 1
ATOM 2252 C C . ILE A 1 275 ? 4.971 1.939 -13.223 1.00 94.56 275 ILE A C 1
ATOM 2254 O O . ILE A 1 275 ? 4.356 0.953 -12.819 1.00 94.56 275 ILE A O 1
ATOM 2258 N N . PHE A 1 276 ? 5.762 2.658 -12.444 1.00 95.88 276 PHE A N 1
ATOM 2259 C CA . PHE A 1 276 ? 5.851 2.467 -11.011 1.00 95.88 276 PHE A CA 1
ATOM 2260 C C . PHE A 1 276 ? 6.087 3.800 -10.316 1.00 95.88 276 PHE A C 1
ATOM 2262 O O . PHE A 1 276 ? 6.494 4.785 -10.933 1.00 95.88 276 PHE A O 1
ATOM 2269 N N . PHE A 1 277 ? 5.754 3.856 -9.035 1.00 96.50 277 PHE A N 1
ATOM 2270 C CA . PHE A 1 277 ? 5.647 5.115 -8.327 1.00 96.50 277 PHE A CA 1
ATOM 2271 C C . PHE A 1 277 ? 5.808 4.974 -6.815 1.00 96.50 277 PHE A C 1
ATOM 2273 O O . PHE A 1 277 ? 5.639 3.906 -6.218 1.00 96.50 277 PHE A O 1
ATOM 2280 N N . GLN A 1 278 ? 6.056 6.118 -6.188 1.00 96.12 278 GLN A N 1
ATOM 2281 C CA . GLN A 1 278 ? 5.973 6.332 -4.751 1.00 96.12 278 GLN A CA 1
ATOM 2282 C C . GLN A 1 278 ? 5.014 7.480 -4.459 1.00 96.12 278 GLN A C 1
ATOM 2284 O O . GLN A 1 278 ? 5.128 8.553 -5.044 1.00 96.12 278 GLN A O 1
ATOM 2289 N N . MET A 1 279 ? 4.108 7.281 -3.511 1.00 95.62 279 MET A N 1
ATOM 2290 C CA . MET A 1 279 ? 3.255 8.334 -2.977 1.00 95.62 279 MET A CA 1
ATOM 2291 C C . MET A 1 279 ? 3.927 8.921 -1.739 1.00 95.62 279 MET A C 1
ATOM 2293 O O . MET A 1 279 ? 4.069 8.240 -0.718 1.00 95.62 279 MET A O 1
ATOM 2297 N N . LYS A 1 280 ? 4.378 10.172 -1.840 1.00 94.19 280 LYS A N 1
ATOM 2298 C CA . LYS A 1 280 ? 5.049 10.901 -0.761 1.00 94.19 280 LYS A CA 1
ATOM 2299 C C . LYS A 1 280 ? 4.083 11.894 -0.128 1.00 94.19 280 LYS A C 1
ATOM 2301 O O . LYS A 1 280 ? 3.501 12.711 -0.833 1.00 94.19 280 LYS A O 1
ATOM 2306 N N . LEU A 1 281 ? 3.970 11.862 1.196 1.00 92.81 281 LEU A N 1
ATOM 2307 C CA . LEU A 1 281 ? 3.243 12.855 1.982 1.00 92.81 281 LEU A CA 1
ATOM 2308 C C . LEU A 1 281 ? 4.237 13.774 2.689 1.00 92.81 281 LEU A C 1
ATOM 2310 O O . LEU A 1 281 ? 5.154 13.302 3.369 1.00 92.81 281 LEU A O 1
ATOM 2314 N N . LYS A 1 282 ? 4.039 15.082 2.525 1.00 90.25 282 LYS A N 1
ATOM 2315 C CA . LYS A 1 282 ? 4.832 16.135 3.164 1.00 90.25 282 LYS A CA 1
ATOM 2316 C C . LYS A 1 282 ? 3.988 16.861 4.205 1.00 90.25 282 LYS A C 1
ATOM 2318 O O . LYS A 1 282 ? 2.883 17.306 3.910 1.00 90.25 282 LYS A O 1
ATOM 2323 N N . TYR A 1 283 ? 4.508 17.016 5.414 1.00 85.19 283 TYR A N 1
ATOM 2324 C CA . TYR A 1 283 ? 3.811 17.741 6.472 1.00 85.19 283 TYR A CA 1
ATOM 2325 C C . TYR A 1 283 ? 4.775 18.319 7.499 1.00 85.19 283 TYR A C 1
ATOM 2327 O O . TYR A 1 283 ? 5.945 17.947 7.564 1.00 85.19 283 TYR A O 1
ATOM 2335 N N . TYR A 1 284 ? 4.282 19.264 8.292 1.00 82.31 284 TYR A N 1
ATOM 2336 C CA . TYR A 1 284 ? 5.040 19.869 9.378 1.00 82.31 284 TYR A CA 1
ATOM 2337 C C . TYR A 1 284 ? 4.492 19.379 10.707 1.00 82.31 284 TYR A C 1
ATOM 2339 O O . TYR A 1 284 ? 3.279 19.315 10.888 1.00 82.31 284 TYR A O 1
ATOM 2347 N N . ILE A 1 285 ? 5.394 19.081 11.636 1.00 78.88 285 ILE A N 1
ATOM 2348 C CA . ILE A 1 285 ? 5.043 18.871 13.040 1.00 78.88 285 ILE A CA 1
ATOM 2349 C C . ILE A 1 285 ? 5.660 19.973 13.891 1.00 78.88 285 ILE A C 1
ATOM 2351 O O . ILE A 1 285 ? 6.734 20.489 13.568 1.00 78.88 285 ILE A O 1
ATOM 2355 N N . GLU A 1 286 ? 5.003 20.322 14.987 1.00 78.62 286 GLU A N 1
ATOM 2356 C CA . GLU A 1 286 ? 5.588 21.192 16.002 1.00 78.62 286 GLU A CA 1
ATOM 2357 C C . GLU A 1 286 ? 6.541 20.371 16.869 1.00 78.62 286 GLU A C 1
ATOM 2359 O O . GLU A 1 286 ? 6.159 19.369 17.472 1.00 78.62 286 GLU A O 1
ATOM 2364 N N . ALA A 1 287 ? 7.815 20.755 16.885 1.00 76.94 287 ALA A N 1
ATOM 2365 C CA . ALA A 1 287 ? 8.785 20.161 17.790 1.00 76.94 287 ALA A CA 1
ATOM 2366 C C . ALA A 1 287 ? 8.603 20.727 19.215 1.00 76.94 287 ALA A C 1
ATOM 2368 O O . ALA A 1 287 ? 8.080 21.832 19.369 1.00 76.94 287 ALA A O 1
ATOM 2369 N N . PRO A 1 288 ? 9.094 20.035 20.264 1.00 76.88 288 PRO A N 1
ATOM 2370 C CA . PRO A 1 288 ? 8.960 20.482 21.659 1.00 76.88 288 PRO A CA 1
ATOM 2371 C C . PRO A 1 288 ? 9.525 21.881 21.945 1.00 76.88 288 PRO A C 1
ATOM 2373 O O . PRO A 1 288 ? 9.159 22.517 22.923 1.00 76.88 288 PRO A O 1
ATOM 2376 N N . ASN A 1 289 ? 10.422 22.367 21.086 1.00 83.19 289 ASN A N 1
ATOM 2377 C CA . ASN A 1 289 ? 11.018 23.700 21.150 1.00 83.19 289 ASN A CA 1
ATOM 2378 C C . ASN A 1 289 ? 10.217 24.776 20.382 1.00 83.19 289 ASN A C 1
ATOM 2380 O O . ASN A 1 289 ? 10.752 25.850 20.118 1.00 83.19 289 ASN A O 1
ATOM 2384 N N . GLY A 1 290 ? 8.990 24.473 19.942 1.00 78.88 290 GLY A N 1
ATOM 2385 C CA . GLY A 1 290 ? 8.124 25.370 19.168 1.00 78.88 290 GLY A CA 1
ATOM 2386 C C . GLY A 1 290 ? 8.509 25.538 17.692 1.00 78.88 290 GLY A C 1
ATOM 2387 O O . GLY A 1 290 ? 7.798 26.208 16.945 1.00 78.88 290 GLY A O 1
ATOM 2388 N N . LYS A 1 291 ? 9.611 24.935 17.219 1.00 83.69 291 LYS A N 1
ATOM 2389 C CA . LYS A 1 291 ? 10.011 25.012 15.803 1.00 83.69 291 LYS A CA 1
ATOM 2390 C C . LYS A 1 291 ? 9.228 24.003 14.964 1.00 83.69 291 LYS A C 1
ATOM 2392 O O . LYS A 1 291 ? 9.087 22.841 15.340 1.00 83.69 291 LYS A O 1
ATOM 2397 N N . LYS A 1 292 ? 8.783 24.413 13.773 1.00 81.62 292 LYS A N 1
ATOM 2398 C CA . LYS A 1 292 ? 8.166 23.500 12.800 1.00 81.62 292 LYS A CA 1
ATOM 2399 C C . LYS A 1 292 ? 9.237 22.621 12.157 1.00 81.62 292 LYS A C 1
ATOM 2401 O O . LYS A 1 292 ? 10.150 23.124 11.506 1.00 81.62 292 LYS A O 1
ATOM 2406 N N . ARG A 1 293 ? 9.118 21.303 12.315 1.00 83.94 293 ARG A N 1
ATOM 2407 C CA . ARG A 1 293 ? 9.976 20.314 11.656 1.00 83.94 293 ARG A CA 1
ATOM 2408 C C . ARG A 1 293 ? 9.271 19.778 10.418 1.00 83.94 293 ARG A C 1
ATOM 2410 O O . ARG A 1 293 ? 8.166 19.251 10.518 1.00 83.94 293 ARG A O 1
ATOM 2417 N N . PHE A 1 294 ? 9.926 19.894 9.267 1.00 86.81 294 PHE A N 1
ATOM 2418 C CA . PHE A 1 294 ? 9.457 19.296 8.022 1.00 86.81 294 PHE A CA 1
ATOM 2419 C C . PHE A 1 294 ? 9.641 17.776 8.056 1.00 86.81 294 PHE A C 1
ATOM 2421 O O . PHE A 1 294 ? 10.722 17.282 8.389 1.00 86.81 294 PHE A O 1
ATOM 2428 N N . ILE A 1 295 ? 8.591 17.046 7.695 1.00 87.81 295 ILE A N 1
ATOM 2429 C CA . ILE A 1 295 ? 8.584 15.594 7.556 1.00 87.81 295 ILE A CA 1
ATOM 2430 C C . ILE A 1 295 ? 8.120 15.236 6.151 1.00 87.81 295 ILE A C 1
ATOM 2432 O O . ILE A 1 295 ? 7.161 15.796 5.622 1.00 87.81 295 ILE A O 1
ATOM 2436 N N . GLN A 1 296 ? 8.802 14.258 5.564 1.00 90.31 296 GLN A N 1
ATOM 2437 C CA . GLN A 1 296 ? 8.389 13.618 4.329 1.00 90.31 296 GLN A CA 1
ATOM 2438 C C . GLN A 1 296 ? 8.457 12.106 4.504 1.00 90.31 296 GLN A C 1
ATOM 2440 O O . GLN A 1 296 ? 9.506 11.566 4.860 1.00 90.31 296 GLN A O 1
ATOM 2445 N N . HIS A 1 297 ? 7.358 11.424 4.197 1.00 92.44 297 HIS A N 1
ATOM 2446 C CA . HIS A 1 297 ? 7.298 9.969 4.211 1.00 92.44 297 HIS A CA 1
ATOM 2447 C C . HIS A 1 297 ? 6.722 9.413 2.913 1.00 92.44 297 HIS A C 1
ATOM 2449 O O . HIS A 1 297 ? 5.800 9.987 2.339 1.00 92.44 297 HIS A O 1
ATOM 2455 N N . THR A 1 298 ? 7.241 8.264 2.480 1.00 93.50 298 THR A N 1
ATOM 2456 C CA . THR A 1 298 ? 6.589 7.435 1.462 1.00 93.50 298 THR A CA 1
ATOM 2457 C C . THR A 1 298 ? 5.506 6.619 2.152 1.00 93.50 298 THR A C 1
ATOM 2459 O O . THR A 1 298 ? 5.810 5.784 2.999 1.00 93.50 298 THR A O 1
ATOM 2462 N N . ILE A 1 299 ? 4.253 6.891 1.813 1.00 94.88 299 ILE A N 1
ATOM 2463 C CA . ILE A 1 299 ? 3.076 6.267 2.433 1.00 94.88 299 ILE A CA 1
ATOM 2464 C C . ILE A 1 299 ? 2.492 5.143 1.576 1.00 94.88 299 ILE A C 1
ATOM 2466 O O . ILE A 1 299 ? 1.810 4.266 2.102 1.00 94.88 299 ILE A O 1
ATOM 2470 N N . ALA A 1 300 ? 2.790 5.133 0.275 1.00 95.94 300 ALA A N 1
ATOM 2471 C CA . ALA A 1 300 ? 2.510 4.006 -0.603 1.00 95.94 300 ALA A CA 1
ATOM 2472 C C . ALA A 1 300 ? 3.573 3.878 -1.701 1.00 95.94 300 ALA A C 1
ATOM 2474 O O . ALA A 1 300 ? 4.198 4.864 -2.093 1.00 95.94 300 ALA A O 1
ATOM 2475 N N . SER A 1 301 ? 3.773 2.668 -2.218 1.00 96.06 301 SER A N 1
ATOM 2476 C CA . SER A 1 301 ? 4.619 2.414 -3.390 1.00 96.06 301 SER A CA 1
ATOM 2477 C C . SER A 1 301 ? 4.042 1.292 -4.242 1.00 96.06 301 SER A C 1
ATOM 2479 O O . SER A 1 301 ? 3.598 0.262 -3.727 1.00 96.06 301 SER A O 1
ATOM 2481 N N . GLY A 1 302 ? 4.037 1.470 -5.554 1.00 96.50 302 GLY A N 1
ATOM 2482 C CA . GLY A 1 302 ? 3.299 0.587 -6.445 1.00 96.50 302 GLY A CA 1
ATOM 2483 C C . GLY A 1 302 ? 3.724 0.699 -7.889 1.00 96.50 302 GLY A C 1
ATOM 2484 O O . GLY A 1 302 ? 4.648 1.431 -8.218 1.00 96.50 302 GLY A O 1
ATOM 2485 N N . GLY A 1 303 ? 3.054 -0.065 -8.737 1.00 96.12 303 GLY A N 1
ATOM 2486 C CA . GLY A 1 303 ? 3.318 -0.088 -10.162 1.00 96.12 303 GLY A CA 1
ATOM 2487 C C . GLY A 1 303 ? 2.832 -1.360 -10.825 1.00 96.12 303 GLY A C 1
ATOM 2488 O O . GLY A 1 303 ? 2.243 -2.235 -10.191 1.00 96.12 303 GLY A O 1
ATOM 2489 N N . ASN A 1 304 ? 3.111 -1.451 -12.115 1.00 95.75 304 ASN A N 1
ATOM 2490 C CA . ASN A 1 304 ? 2.866 -2.620 -12.932 1.00 95.75 304 ASN A CA 1
ATOM 2491 C C . ASN A 1 304 ? 3.973 -3.648 -12.690 1.00 95.75 304 ASN A C 1
ATOM 2493 O O . ASN A 1 304 ? 5.123 -3.385 -13.027 1.00 95.75 304 ASN A O 1
ATOM 2497 N N . TYR A 1 305 ? 3.642 -4.801 -12.113 1.00 95.31 305 TYR A N 1
ATOM 2498 C CA . TYR A 1 305 ? 4.585 -5.881 -11.794 1.00 95.31 305 TYR A CA 1
ATOM 2499 C C . TYR A 1 305 ? 4.212 -7.194 -12.502 1.00 95.31 305 TYR A C 1
ATOM 2501 O O . TYR A 1 305 ? 4.448 -8.293 -11.999 1.00 95.31 305 TYR A O 1
ATOM 2509 N N . ALA A 1 306 ? 3.641 -7.108 -13.706 1.00 93.50 306 ALA A N 1
ATOM 2510 C CA . ALA A 1 306 ? 3.273 -8.281 -14.499 1.00 93.50 306 ALA A CA 1
ATOM 2511 C C . ALA A 1 306 ? 4.463 -9.222 -14.786 1.00 93.50 306 ALA A C 1
ATOM 2513 O O . ALA A 1 306 ? 4.270 -10.433 -14.908 1.00 93.50 306 ALA A O 1
ATOM 2514 N N . GLN A 1 307 ? 5.690 -8.696 -14.879 1.00 90.44 307 GLN A N 1
ATOM 2515 C CA . GLN A 1 307 ? 6.907 -9.506 -15.033 1.00 90.44 307 GLN A CA 1
ATOM 2516 C C . GLN A 1 307 ? 7.220 -10.347 -13.787 1.00 90.44 307 GLN A C 1
ATOM 2518 O O . GLN A 1 307 ? 7.552 -11.520 -13.926 1.00 90.44 307 GLN A O 1
ATOM 2523 N N . LEU A 1 308 ? 7.001 -9.822 -12.576 1.00 92.44 308 LEU A N 1
ATOM 2524 C CA . LEU A 1 308 ? 7.181 -10.573 -11.326 1.00 92.44 308 LEU A CA 1
ATOM 2525 C C . LEU A 1 308 ? 6.311 -11.841 -11.280 1.00 92.44 308 LEU A C 1
ATOM 2527 O O . LEU A 1 308 ? 6.729 -12.891 -10.799 1.00 92.44 308 LEU A O 1
ATOM 2531 N N . VAL A 1 309 ? 5.093 -11.771 -11.822 1.00 93.06 309 VAL A N 1
ATOM 2532 C CA . VAL A 1 309 ? 4.182 -12.925 -11.919 1.00 93.06 309 VAL A CA 1
ATOM 2533 C C . VAL A 1 309 ? 4.769 -14.032 -12.805 1.00 93.06 309 VAL A C 1
ATOM 2535 O O . VAL A 1 309 ? 4.504 -15.214 -12.574 1.00 93.06 309 VAL A O 1
ATOM 2538 N N . GLN A 1 310 ? 5.576 -13.679 -13.810 1.00 89.19 310 GLN A N 1
ATOM 2539 C CA . GLN A 1 310 ? 6.204 -14.647 -14.712 1.00 89.19 310 GLN A CA 1
ATOM 2540 C C . GLN A 1 310 ? 7.347 -15.427 -14.059 1.00 89.19 310 GLN A C 1
ATOM 2542 O O . GLN A 1 310 ? 7.615 -16.545 -14.494 1.00 89.19 310 GLN A O 1
ATOM 2547 N N . GLU A 1 311 ? 7.980 -14.887 -13.017 1.00 89.62 311 GLU A N 1
ATOM 2548 C CA . GLU A 1 311 ? 9.075 -15.561 -12.305 1.00 89.62 311 GLU A CA 1
ATOM 2549 C C . GLU A 1 311 ? 8.603 -16.817 -11.553 1.00 89.62 311 GLU A C 1
ATOM 2551 O O . GLU A 1 311 ? 9.392 -17.708 -11.228 1.00 89.62 311 GLU A O 1
ATOM 2556 N N . PHE A 1 312 ? 7.296 -16.933 -11.303 1.00 89.94 312 PHE A N 1
ATOM 2557 C CA . PHE A 1 312 ? 6.706 -18.091 -10.648 1.00 89.94 312 PHE A CA 1
ATOM 2558 C C . PHE A 1 312 ? 6.330 -19.202 -11.633 1.00 89.94 312 PHE A C 1
ATOM 2560 O O . PHE A 1 312 ? 5.864 -18.969 -12.747 1.00 89.94 312 PHE A O 1
ATOM 2567 N N . LYS A 1 313 ? 6.444 -20.456 -11.184 1.00 86.31 313 LYS A N 1
ATOM 2568 C CA . LYS A 1 313 ? 5.954 -21.623 -11.931 1.00 86.31 313 LYS A CA 1
ATOM 2569 C C . LYS A 1 313 ? 4.438 -21.786 -11.778 1.00 86.31 313 LYS A C 1
ATOM 2571 O O . LYS A 1 313 ? 3.883 -21.582 -10.693 1.00 86.31 313 LYS A O 1
ATOM 2576 N N . SER A 1 314 ? 3.781 -22.221 -12.854 1.00 82.94 314 SER A N 1
ATOM 2577 C CA . SER A 1 314 ? 2.384 -22.672 -12.819 1.00 82.94 314 SER A CA 1
ATOM 2578 C C . SER A 1 314 ? 2.218 -23.844 -11.843 1.00 82.94 314 SER A C 1
ATOM 2580 O O . SER A 1 314 ? 3.168 -24.572 -11.551 1.00 82.94 314 SER A O 1
ATOM 2582 N N . SER A 1 315 ? 1.007 -24.038 -11.313 1.00 79.44 315 SER A N 1
ATOM 2583 C CA . SER A 1 315 ? 0.708 -25.234 -10.515 1.00 79.44 315 SER A CA 1
ATOM 2584 C C . SER A 1 315 ? 0.856 -26.493 -11.373 1.00 79.44 315 SER A C 1
ATOM 2586 O O . SER A 1 315 ? 0.467 -26.453 -12.542 1.00 79.44 315 SER A O 1
ATOM 2588 N N . SER A 1 316 ? 1.341 -27.603 -10.801 1.00 77.06 316 SER A N 1
ATOM 2589 C CA . SER A 1 316 ? 1.542 -28.880 -11.508 1.00 77.06 316 SER A CA 1
ATOM 2590 C C . SER A 1 316 ? 0.273 -29.361 -12.214 1.00 77.06 316 SER A C 1
ATOM 2592 O O . SER A 1 316 ? 0.329 -29.780 -13.362 1.00 77.06 316 SER A O 1
ATOM 2594 N N . GLN A 1 317 ? -0.889 -29.175 -11.578 1.00 73.56 317 GLN A N 1
ATOM 2595 C CA . GLN A 1 317 ? -2.215 -29.488 -12.138 1.00 73.56 317 GLN A CA 1
ATOM 2596 C C . GLN A 1 317 ? -2.543 -28.724 -13.426 1.00 73.56 317 GLN A C 1
ATOM 2598 O O . GLN A 1 317 ? -3.457 -29.077 -14.156 1.00 73.56 317 GLN A O 1
ATOM 2603 N N . THR A 1 318 ? -1.823 -27.639 -13.690 1.00 74.75 318 THR A N 1
ATOM 2604 C CA . THR A 1 318 ? -2.105 -26.729 -14.792 1.00 74.75 318 THR A CA 1
ATOM 2605 C C . THR A 1 318 ? -0.872 -26.458 -15.647 1.00 74.75 318 THR A C 1
ATOM 2607 O O . THR A 1 318 ? -0.862 -25.496 -16.401 1.00 74.75 318 THR A O 1
ATOM 2610 N N . ALA A 1 319 ? 0.198 -27.245 -15.532 1.00 74.62 319 ALA A N 1
ATOM 2611 C CA . ALA A 1 319 ? 1.439 -26.973 -16.259 1.00 74.62 319 ALA A CA 1
ATOM 2612 C C . ALA A 1 319 ? 1.246 -27.004 -17.789 1.00 74.62 319 ALA A C 1
ATOM 2614 O O . ALA A 1 319 ? 1.829 -26.183 -18.489 1.00 74.62 319 ALA A O 1
ATOM 2615 N N . ASN A 1 320 ? 0.361 -27.879 -18.276 1.00 77.62 320 ASN A N 1
ATOM 2616 C CA . ASN A 1 320 ? 0.185 -28.165 -19.705 1.00 77.62 320 ASN A CA 1
ATOM 2617 C C . ASN A 1 320 ? -0.846 -27.271 -20.412 1.00 77.62 320 ASN A C 1
ATOM 2619 O O . ASN A 1 320 ? -1.025 -27.370 -21.621 1.00 77.62 320 ASN A O 1
ATOM 2623 N N . LEU A 1 321 ? -1.559 -26.418 -19.677 1.00 77.75 321 LEU A N 1
ATOM 2624 C CA . LEU A 1 321 ? -2.585 -25.555 -20.261 1.00 77.75 321 LEU A CA 1
ATOM 2625 C C . LEU A 1 321 ? -1.961 -24.243 -20.779 1.00 77.75 321 LEU A C 1
ATOM 2627 O O . LEU A 1 321 ? -1.064 -23.710 -20.111 1.00 77.75 321 LEU A O 1
ATOM 2631 N N . PRO A 1 322 ? -2.491 -23.639 -21.862 1.00 77.69 322 PRO A N 1
ATOM 2632 C CA . PRO A 1 322 ? -2.045 -22.335 -22.350 1.00 77.69 322 PRO A CA 1
ATOM 2633 C C . PRO A 1 322 ? -2.041 -21.299 -21.224 1.00 77.69 322 PRO A C 1
ATOM 2635 O O . PRO A 1 322 ? -2.947 -21.268 -20.381 1.00 77.69 322 PRO A O 1
ATOM 2638 N N . THR A 1 323 ? -0.990 -20.482 -21.169 1.00 69.31 323 THR A N 1
ATOM 2639 C CA . THR A 1 323 ? -0.845 -19.439 -20.150 1.00 69.31 323 THR A CA 1
ATOM 2640 C C . THR A 1 323 ? -1.076 -18.084 -20.799 1.00 69.31 323 THR A C 1
ATOM 2642 O O . THR A 1 323 ? -0.197 -17.572 -21.485 1.00 69.31 323 THR A O 1
ATOM 2645 N N . ILE A 1 324 ? -2.241 -17.489 -20.549 1.00 79.69 324 ILE A N 1
ATOM 2646 C CA . ILE A 1 324 ? -2.455 -16.067 -20.823 1.00 79.69 324 ILE A CA 1
ATOM 2647 C C . ILE A 1 324 ? -1.738 -15.299 -19.719 1.00 79.69 324 ILE A C 1
ATOM 2649 O O . ILE A 1 324 ? -1.947 -15.568 -18.531 1.00 79.69 324 ILE A O 1
ATOM 2653 N N . GLN A 1 325 ? -0.843 -14.396 -20.107 1.00 84.06 325 GLN A N 1
ATOM 2654 C CA . GLN A 1 325 ? -0.157 -13.552 -19.145 1.00 84.06 325 GLN A CA 1
ATOM 2655 C C . GLN A 1 325 ? -1.073 -12.394 -18.751 1.00 84.06 325 GLN A C 1
ATOM 2657 O O . GLN A 1 325 ? -1.318 -11.533 -19.599 1.00 84.06 325 GLN A O 1
ATOM 2662 N N . PRO A 1 326 ? -1.507 -12.325 -17.484 1.00 91.31 326 PRO A N 1
ATOM 2663 C CA . PRO A 1 326 ? -2.281 -11.190 -17.036 1.00 91.31 326 PRO A CA 1
ATOM 2664 C C . PRO A 1 326 ? -1.388 -9.954 -16.930 1.00 91.31 326 PRO A C 1
ATOM 2666 O O . PRO A 1 326 ? -0.194 -10.038 -16.619 1.00 91.31 326 PRO A O 1
ATOM 2669 N N . ASN A 1 327 ? -1.994 -8.798 -17.149 1.00 93.81 327 ASN A N 1
ATOM 2670 C CA . ASN A 1 327 ? -1.467 -7.539 -16.668 1.00 93.81 327 ASN A CA 1
ATOM 2671 C C . ASN A 1 327 ? -1.773 -7.410 -15.170 1.00 93.81 327 ASN A C 1
ATOM 2673 O O . ASN A 1 327 ? -2.884 -7.724 -14.738 1.00 93.81 327 ASN A O 1
ATOM 2677 N N . VAL A 1 328 ? -0.795 -6.968 -14.378 1.00 96.06 328 VAL A N 1
ATOM 2678 C CA . VAL A 1 328 ? -0.955 -6.811 -12.929 1.00 96.06 328 VAL A CA 1
ATOM 2679 C C . VAL A 1 328 ? -0.342 -5.498 -12.484 1.00 96.06 328 VAL A C 1
ATOM 2681 O O . VAL A 1 328 ? 0.860 -5.281 -12.643 1.00 96.06 328 VAL A O 1
ATOM 2684 N N . VAL A 1 329 ? -1.173 -4.650 -11.889 1.00 97.12 329 VAL A N 1
ATOM 2685 C CA . VAL A 1 329 ? -0.770 -3.392 -11.270 1.00 97.12 329 VAL A CA 1
ATOM 2686 C C . VAL A 1 329 ? -1.229 -3.387 -9.820 1.00 97.12 329 VAL A C 1
ATOM 2688 O O . VAL A 1 329 ? -2.304 -3.884 -9.497 1.00 97.12 329 VAL A O 1
ATOM 2691 N N . GLY A 1 330 ? -0.421 -2.842 -8.922 1.00 97.56 330 GLY A N 1
ATOM 2692 C CA . GLY A 1 330 ? -0.810 -2.750 -7.522 1.00 97.56 330 GLY A CA 1
ATOM 2693 C C . GLY A 1 330 ? 0.183 -1.990 -6.667 1.00 97.56 330 GLY A C 1
ATOM 2694 O O . GLY A 1 330 ? 1.283 -1.640 -7.103 1.00 97.56 330 GLY A O 1
ATOM 2695 N N . ALA A 1 331 ? -0.209 -1.718 -5.432 1.00 97.88 331 ALA A N 1
ATOM 2696 C CA . ALA A 1 331 ? 0.547 -0.900 -4.501 1.00 97.88 331 ALA A CA 1
ATOM 2697 C C . ALA A 1 331 ? 0.515 -1.465 -3.086 1.00 97.88 331 ALA A C 1
ATOM 2699 O O . ALA A 1 331 ? -0.435 -2.124 -2.677 1.00 97.88 331 ALA A O 1
ATOM 2700 N N . LEU A 1 332 ? 1.580 -1.168 -2.349 1.00 97.12 332 LEU A N 1
ATOM 2701 C CA . LEU A 1 332 ? 1.713 -1.423 -0.925 1.00 97.12 332 LEU A CA 1
ATOM 2702 C C . LEU A 1 332 ? 1.594 -0.084 -0.200 1.00 97.12 332 LEU A C 1
ATOM 2704 O O . LEU A 1 332 ? 2.343 0.847 -0.501 1.00 97.12 332 LEU A O 1
ATOM 2708 N N . ILE A 1 333 ? 0.655 0.006 0.731 1.00 97.12 333 ILE A N 1
ATOM 2709 C CA . ILE A 1 333 ? 0.395 1.138 1.614 1.00 97.12 333 ILE A CA 1
ATOM 2710 C C . ILE A 1 333 ? 1.011 0.810 2.975 1.00 97.12 333 ILE A C 1
ATOM 2712 O O . ILE A 1 333 ? 0.760 -0.250 3.555 1.00 97.12 333 ILE A O 1
ATOM 2716 N N . SER A 1 334 ? 1.803 1.738 3.506 1.00 94.44 334 SER A N 1
ATOM 2717 C CA . SER A 1 334 ? 2.419 1.616 4.826 1.00 94.44 334 SER A CA 1
ATOM 2718 C C . SER A 1 334 ? 1.375 1.851 5.922 1.00 94.44 334 SER A C 1
ATOM 2720 O O . SER A 1 334 ? 1.251 2.958 6.444 1.00 94.44 334 SER A O 1
ATOM 2722 N N . PHE A 1 335 ? 0.612 0.810 6.260 1.00 95.69 335 PHE A N 1
ATOM 2723 C CA . PHE A 1 335 ? -0.512 0.883 7.198 1.00 95.69 335 PHE A CA 1
ATOM 2724 C C . PHE A 1 335 ? -0.095 1.407 8.579 1.00 95.69 335 PHE A C 1
ATOM 2726 O O . PHE A 1 335 ? -0.656 2.393 9.053 1.00 95.69 335 PHE A O 1
ATOM 2733 N N . ASP A 1 336 ? 0.943 0.828 9.188 1.00 92.19 336 ASP A N 1
ATOM 2734 C CA . ASP A 1 336 ? 1.416 1.267 10.511 1.00 92.19 336 ASP A CA 1
ATOM 2735 C C . ASP A 1 336 ? 1.899 2.724 10.510 1.00 92.19 336 ASP A C 1
ATOM 2737 O O . ASP A 1 336 ? 1.711 3.456 11.483 1.00 92.19 336 ASP A O 1
ATOM 2741 N N . LEU A 1 337 ? 2.500 3.172 9.404 1.00 92.25 337 LEU A N 1
ATOM 2742 C CA . LEU A 1 337 ? 2.905 4.566 9.240 1.00 92.25 337 LEU A CA 1
ATOM 2743 C C . LEU A 1 337 ? 1.682 5.481 9.122 1.00 92.25 337 LEU A C 1
ATOM 2745 O O . LEU A 1 337 ? 1.665 6.535 9.746 1.00 92.25 337 LEU A O 1
ATOM 2749 N N . LEU A 1 338 ? 0.660 5.086 8.359 1.00 93.38 338 LEU A N 1
ATOM 2750 C CA . LEU A 1 338 ? -0.588 5.840 8.246 1.00 93.38 338 LEU A CA 1
ATOM 2751 C C . LEU A 1 338 ? -1.251 6.009 9.621 1.00 93.38 338 LEU A C 1
ATOM 2753 O O . LEU A 1 338 ? -1.612 7.122 9.995 1.00 93.38 338 LEU A O 1
ATOM 2757 N N . VAL A 1 339 ? -1.332 4.929 10.403 1.00 93.44 339 VAL A N 1
ATOM 2758 C CA . VAL A 1 339 ? -1.841 4.955 11.784 1.00 93.44 339 VAL A CA 1
ATOM 2759 C C . VAL A 1 339 ? -0.999 5.882 12.658 1.00 93.44 339 VAL A C 1
ATOM 2761 O O . VAL A 1 339 ? -1.552 6.686 13.404 1.00 93.44 339 VAL A O 1
ATOM 2764 N N . HIS A 1 340 ? 0.330 5.813 12.553 1.00 90.62 340 HIS A N 1
ATOM 2765 C CA . HIS A 1 340 ? 1.221 6.690 13.308 1.00 90.62 340 HIS A CA 1
ATOM 2766 C C . HIS A 1 340 ? 1.013 8.171 12.960 1.00 90.62 340 HIS A C 1
ATOM 2768 O O . HIS A 1 340 ? 0.893 8.991 13.866 1.00 90.62 340 HIS A O 1
ATOM 2774 N N . ILE A 1 341 ? 0.913 8.514 11.672 1.00 90.00 341 ILE A N 1
ATOM 2775 C CA . ILE A 1 341 ? 0.662 9.890 11.220 1.00 90.00 341 ILE A CA 1
ATOM 2776 C C . ILE A 1 341 ? -0.671 10.402 11.778 1.00 90.00 341 ILE A C 1
ATOM 2778 O O . ILE A 1 341 ? -0.736 11.528 12.265 1.00 90.00 341 ILE A O 1
ATOM 2782 N N . LEU A 1 342 ? -1.724 9.581 11.744 1.00 91.19 342 LEU A N 1
ATOM 2783 C CA . LEU A 1 342 ? -3.036 9.943 12.289 1.00 91.19 342 LEU A CA 1
ATOM 2784 C C . LEU A 1 342 ? -2.995 10.119 13.810 1.00 91.19 342 LEU A C 1
ATOM 2786 O O . LEU A 1 342 ? -3.581 11.064 14.332 1.00 91.19 342 LEU A O 1
ATOM 2790 N N . TYR A 1 343 ? -2.267 9.254 14.515 1.00 89.62 343 TYR A N 1
ATOM 2791 C CA . TYR A 1 343 ? -2.094 9.351 15.961 1.00 89.62 343 TYR A CA 1
ATOM 2792 C C . TYR A 1 343 ? -1.377 10.648 16.367 1.00 89.62 343 TYR A C 1
ATOM 2794 O O . TYR A 1 343 ? -1.881 11.394 17.204 1.00 89.62 343 TYR A O 1
ATOM 2802 N N . GLU A 1 344 ? -0.242 10.960 15.733 1.00 86.12 344 GLU A N 1
ATOM 2803 C CA . GLU A 1 344 ? 0.506 12.209 15.962 1.00 86.12 344 GLU A CA 1
ATOM 2804 C C . GLU A 1 344 ? -0.304 13.444 15.552 1.00 86.12 344 GLU A C 1
ATOM 2806 O O . GLU A 1 344 ? -0.261 14.481 16.213 1.00 86.12 344 GLU A O 1
ATOM 2811 N N . GLY A 1 345 ? -1.101 13.315 14.488 1.00 85.25 345 GLY A N 1
ATOM 2812 C CA . GLY A 1 345 ? -2.048 14.329 14.039 1.00 85.25 345 GLY A CA 1
ATOM 2813 C C . GLY A 1 345 ? -3.232 14.545 14.983 1.00 85.25 345 GLY A C 1
ATOM 2814 O O . GLY A 1 345 ? -4.062 15.397 14.690 1.00 85.25 345 GLY A O 1
ATOM 2815 N N . LYS A 1 346 ? -3.320 13.811 16.103 1.00 87.25 346 LYS A N 1
ATOM 2816 C CA . LYS A 1 346 ? -4.440 13.847 17.057 1.00 87.25 346 LYS A CA 1
ATOM 2817 C C . LYS A 1 346 ? -5.784 13.521 16.398 1.00 87.25 346 LYS A C 1
ATOM 2819 O O . LYS A 1 346 ? -6.801 14.137 16.710 1.00 87.25 346 LYS A O 1
ATOM 2824 N N . TYR A 1 347 ? -5.783 12.554 15.480 1.00 90.06 347 TYR A N 1
ATOM 2825 C CA . TYR A 1 347 ? -7.014 12.004 14.926 1.00 90.06 347 TYR A CA 1
ATOM 2826 C C . TYR A 1 347 ? -7.900 11.440 16.038 1.00 90.06 347 TYR A C 1
ATOM 2828 O O . TYR A 1 347 ? -7.401 10.889 17.020 1.00 90.06 347 TYR A O 1
ATOM 2836 N N . GLU A 1 348 ? -9.213 11.587 15.874 1.00 90.06 348 GLU A N 1
ATOM 2837 C CA . GLU A 1 348 ? -10.189 11.104 16.842 1.00 90.06 348 GLU A CA 1
ATOM 2838 C C . GLU A 1 348 ? -10.071 9.583 17.005 1.00 90.06 348 GLU A C 1
ATOM 2840 O O . GLU A 1 348 ? -10.182 8.813 16.047 1.00 90.06 348 GLU A O 1
ATOM 2845 N N . ILE A 1 349 ? -9.806 9.151 18.236 1.00 88.94 349 ILE A N 1
ATOM 2846 C CA . ILE A 1 349 ? -9.687 7.736 18.581 1.00 88.94 349 ILE A CA 1
ATOM 2847 C C . ILE A 1 349 ? -11.094 7.246 18.921 1.00 88.94 349 ILE A C 1
ATOM 2849 O O . ILE A 1 349 ? -11.722 7.839 19.799 1.00 88.94 349 ILE A O 1
ATOM 2853 N N . PRO A 1 350 ? -11.599 6.182 18.273 1.00 89.88 350 PRO A N 1
ATOM 2854 C CA . PRO A 1 350 ? -12.916 5.666 18.610 1.00 89.88 350 PRO A CA 1
ATOM 2855 C C . PRO A 1 350 ? -12.912 5.087 20.026 1.00 89.88 350 PRO A C 1
ATOM 2857 O O . PRO A 1 350 ? -11.896 4.570 20.496 1.00 89.88 350 PRO A O 1
ATOM 2860 N N . ASN A 1 351 ? -14.066 5.129 20.684 1.00 89.19 351 ASN A N 1
ATOM 2861 C CA . ASN A 1 351 ? -14.239 4.458 21.966 1.00 89.19 351 ASN A CA 1
ATOM 2862 C C . ASN A 1 351 ? -14.122 2.938 21.787 1.00 89.19 351 ASN A C 1
ATOM 2864 O O . ASN A 1 351 ? -14.587 2.386 20.789 1.00 89.19 351 ASN A O 1
ATOM 2868 N N . LYS A 1 352 ? -13.538 2.248 22.773 1.00 90.94 352 LYS A N 1
ATOM 2869 C CA . LYS A 1 352 ? -13.598 0.778 22.855 1.00 90.94 352 LYS A CA 1
ATOM 2870 C C . LYS A 1 352 ? -15.037 0.316 23.045 1.00 90.94 352 LYS A C 1
ATOM 2872 O O . LYS A 1 352 ? -15.435 -0.702 22.486 1.00 90.94 352 LYS A O 1
ATOM 2877 N N . SER A 1 353 ? -15.784 1.047 23.867 1.00 91.06 353 SER A N 1
ATOM 2878 C CA . SER A 1 353 ? -17.186 0.780 24.144 1.00 91.06 353 SER A CA 1
ATOM 2879 C C . SER A 1 353 ? -17.904 2.016 24.680 1.00 91.06 353 SER A C 1
ATOM 2881 O O . SER A 1 353 ? -17.274 2.895 25.273 1.00 91.06 353 SER A O 1
ATOM 2883 N N . ASP A 1 354 ? -19.227 2.053 24.533 1.00 90.50 354 ASP A N 1
ATOM 2884 C CA . ASP A 1 354 ? -20.055 3.176 24.983 1.00 90.50 354 ASP A CA 1
ATOM 2885 C C . ASP A 1 354 ? -20.212 3.217 26.508 1.00 90.50 354 ASP A C 1
ATOM 2887 O O . ASP A 1 354 ? -20.370 4.288 27.091 1.00 90.50 354 ASP A O 1
ATOM 2891 N N . TYR A 1 355 ? -20.158 2.065 27.186 1.00 92.12 355 TYR A N 1
ATOM 2892 C CA . TYR A 1 355 ? -20.277 2.023 28.644 1.00 92.12 355 TYR A CA 1
ATOM 2893 C C . TYR A 1 355 ? -19.435 0.939 29.336 1.00 92.12 355 TYR A C 1
ATOM 2895 O O . TYR A 1 355 ? -19.131 -0.111 28.768 1.00 92.12 355 TYR A O 1
ATOM 2903 N N . LEU A 1 356 ? -19.135 1.175 30.616 1.00 94.12 356 LEU A N 1
ATOM 2904 C CA . LEU A 1 356 ? -18.641 0.203 31.595 1.00 94.12 356 LEU A CA 1
ATOM 2905 C C . LEU A 1 356 ? -19.679 0.042 32.709 1.00 94.12 356 LEU A C 1
ATOM 2907 O O . LEU A 1 356 ? -19.972 1.010 33.405 1.00 94.12 356 LEU A O 1
ATOM 2911 N N . ILE A 1 357 ? -20.216 -1.162 32.920 1.00 91.94 357 ILE A N 1
ATOM 2912 C CA . ILE A 1 357 ? -21.069 -1.449 34.086 1.00 91.94 357 ILE A CA 1
ATOM 2913 C C . ILE A 1 357 ? -20.190 -1.872 35.255 1.00 91.94 357 ILE A C 1
ATOM 2915 O O . ILE A 1 357 ? -19.497 -2.886 35.181 1.00 91.94 357 ILE A O 1
ATOM 2919 N N . CYS A 1 358 ? -20.253 -1.128 36.353 1.00 89.69 358 CYS A N 1
ATOM 2920 C CA . CYS A 1 358 ? -19.454 -1.373 37.547 1.00 89.69 358 CYS A CA 1
ATOM 2921 C C . CYS A 1 358 ? -20.267 -1.169 38.829 1.00 89.69 358 CYS A C 1
ATOM 2923 O O . CYS A 1 358 ? -21.398 -0.682 38.812 1.00 89.69 358 CYS A O 1
ATOM 2925 N N . SER A 1 359 ? -19.684 -1.579 39.952 1.00 85.38 359 SER A N 1
ATOM 2926 C CA . SER A 1 359 ? -20.221 -1.350 41.290 1.00 85.38 359 SER A CA 1
ATOM 2927 C C . SER A 1 359 ? -19.158 -0.684 42.155 1.00 85.38 359 SER A C 1
ATOM 2929 O O . SER A 1 359 ? -17.974 -0.997 42.037 1.00 85.38 359 SER A O 1
ATOM 2931 N N . MET A 1 360 ? -19.595 0.216 43.032 1.00 80.88 360 MET A N 1
ATOM 2932 C CA . MET A 1 360 ? -18.758 0.797 44.089 1.00 80.88 360 MET A CA 1
ATOM 2933 C C . MET A 1 360 ? -19.043 0.183 45.470 1.00 80.88 360 MET A C 1
ATOM 2935 O O . MET A 1 360 ? -18.446 0.603 46.455 1.00 80.88 360 MET A O 1
ATOM 2939 N N . GLU A 1 361 ? -19.984 -0.759 45.558 1.00 76.12 361 GLU A N 1
ATOM 2940 C CA . GLU A 1 361 ? -20.487 -1.342 46.806 1.00 76.12 361 GLU A CA 1
ATOM 2941 C C . GLU A 1 361 ? -20.362 -2.878 46.749 1.00 76.12 361 GLU A C 1
ATOM 2943 O O . GLU A 1 361 ? -20.709 -3.490 45.734 1.00 76.12 361 GLU A O 1
ATOM 2948 N N . GLU A 1 362 ? -19.903 -3.521 47.835 1.00 65.19 362 GLU A N 1
ATOM 2949 C CA . GLU A 1 362 ? -19.697 -4.987 47.899 1.00 65.19 362 GLU A CA 1
ATOM 2950 C C . GLU A 1 362 ? -20.955 -5.809 47.608 1.00 65.19 362 GLU A C 1
ATOM 2952 O O . GLU A 1 362 ? -20.863 -6.941 47.138 1.00 65.19 362 GLU A O 1
ATOM 2957 N N . LYS A 1 363 ? -22.137 -5.260 47.904 1.00 65.88 363 LYS A N 1
ATOM 2958 C CA . LYS A 1 363 ? -23.402 -6.008 47.937 1.00 65.88 363 LYS A CA 1
ATOM 2959 C C . LYS A 1 363 ? -24.201 -5.971 46.632 1.00 65.88 363 LYS A C 1
ATOM 2961 O O . LYS A 1 363 ? -25.328 -6.464 46.604 1.00 65.88 363 LYS A O 1
ATOM 2966 N N . VAL A 1 364 ? -23.657 -5.429 45.540 1.00 68.12 364 VAL A N 1
ATOM 2967 C CA . VAL A 1 364 ? -24.404 -5.379 44.273 1.00 68.12 364 VAL A CA 1
ATOM 2968 C C . VAL A 1 364 ? -24.507 -6.769 43.651 1.00 68.12 364 VAL A C 1
ATOM 2970 O O . VAL A 1 364 ? -23.516 -7.390 43.261 1.00 68.12 364 VAL A O 1
ATOM 2973 N N . ASN A 1 365 ? -25.748 -7.234 43.502 1.00 76.19 365 ASN A N 1
ATOM 2974 C CA . ASN A 1 365 ? -26.063 -8.531 42.922 1.00 76.19 365 ASN A CA 1
ATOM 2975 C C . ASN A 1 365 ? -25.550 -8.619 41.463 1.00 76.19 365 ASN A C 1
ATOM 2977 O O . ASN A 1 365 ? -26.004 -7.843 40.612 1.00 76.19 365 ASN A O 1
ATOM 2981 N N . PRO A 1 366 ? -24.662 -9.579 41.126 1.00 81.44 366 PRO A N 1
ATOM 2982 C CA . PRO A 1 366 ? -24.185 -9.790 39.758 1.00 81.44 366 PRO A CA 1
ATOM 2983 C C . PRO A 1 366 ? -25.314 -9.931 38.732 1.00 81.44 366 PRO A C 1
ATOM 2985 O O . PRO A 1 366 ? -25.193 -9.417 37.622 1.00 81.44 366 PRO A O 1
ATOM 2988 N N . LYS A 1 367 ? -26.445 -10.541 39.114 1.00 85.44 367 LYS A N 1
ATOM 2989 C CA . LYS A 1 367 ? -27.623 -10.694 38.249 1.00 85.44 367 LYS A CA 1
ATOM 2990 C C . LYS A 1 367 ? -28.116 -9.354 37.705 1.00 85.44 367 LYS A C 1
ATOM 2992 O O . LYS A 1 367 ? -28.390 -9.252 36.517 1.00 85.44 367 LYS A O 1
ATOM 2997 N N . GLN A 1 368 ? -28.160 -8.313 38.534 1.00 84.31 368 GLN A N 1
ATOM 2998 C CA . GLN A 1 368 ? -28.630 -7.000 38.094 1.00 84.31 368 GLN A CA 1
ATOM 2999 C C . GLN A 1 368 ? -27.652 -6.343 37.105 1.00 84.31 368 GLN A C 1
ATOM 3001 O O . GLN A 1 368 ? -28.084 -5.681 36.161 1.00 84.31 368 GLN A O 1
ATOM 3006 N N . ARG A 1 369 ? -26.335 -6.552 37.280 1.00 85.69 369 ARG A N 1
ATOM 3007 C CA . ARG A 1 369 ? -25.311 -6.084 36.325 1.00 85.69 369 ARG A CA 1
ATOM 3008 C C . ARG A 1 369 ? -25.478 -6.767 34.967 1.00 85.69 369 ARG A C 1
ATOM 3010 O O . ARG A 1 369 ? -25.473 -6.085 33.945 1.00 85.69 369 ARG A O 1
ATOM 3017 N N . PHE A 1 370 ? -25.696 -8.084 34.964 1.00 88.50 370 PHE A N 1
ATOM 3018 C CA . PHE A 1 370 ? -25.957 -8.849 33.742 1.00 88.50 370 PHE A CA 1
ATOM 3019 C C . PHE A 1 370 ? -27.264 -8.442 33.063 1.00 88.50 370 PHE A C 1
ATOM 3021 O O . PHE A 1 370 ? -27.256 -8.151 31.873 1.00 88.50 370 PHE A O 1
ATOM 3028 N N . GLU A 1 371 ? -28.373 -8.343 33.799 1.00 90.06 371 GLU A N 1
ATOM 3029 C CA . GLU A 1 371 ? -29.658 -7.886 33.250 1.00 90.06 371 GLU A CA 1
ATOM 3030 C C . GLU A 1 371 ? -29.549 -6.494 32.622 1.00 90.06 371 GLU A C 1
ATOM 3032 O O . GLU A 1 371 ? -30.190 -6.202 31.611 1.00 90.06 371 GLU A O 1
ATOM 3037 N N . ARG A 1 372 ? -28.725 -5.616 33.205 1.00 88.25 372 ARG A N 1
ATOM 3038 C CA . ARG A 1 372 ? -28.482 -4.286 32.652 1.00 88.25 372 ARG A CA 1
ATOM 3039 C C . ARG A 1 372 ? -27.637 -4.338 31.383 1.00 88.25 372 ARG A C 1
ATOM 3041 O O . ARG A 1 372 ? -27.991 -3.647 30.430 1.00 88.25 372 ARG A O 1
ATOM 3048 N N . ALA A 1 373 ? -26.580 -5.150 31.363 1.00 91.19 373 ALA A N 1
ATOM 3049 C CA . ALA A 1 373 ? -25.770 -5.373 30.169 1.00 91.19 373 ALA A CA 1
ATOM 3050 C C . ALA A 1 373 ? -26.621 -5.925 29.020 1.00 91.19 373 ALA A C 1
ATOM 3052 O O . ALA A 1 373 ? -26.584 -5.369 27.929 1.00 91.19 373 ALA A O 1
ATOM 3053 N N . LEU A 1 374 ? -27.460 -6.931 29.293 1.00 93.88 374 LEU A N 1
ATOM 3054 C CA . LEU A 1 374 ? -28.385 -7.513 28.317 1.00 93.88 374 LEU A CA 1
ATOM 3055 C C . LEU A 1 374 ? -29.319 -6.452 27.730 1.00 93.88 374 LEU A C 1
ATOM 3057 O O . LEU A 1 374 ? -29.362 -6.292 26.520 1.00 93.88 374 LEU A O 1
ATOM 3061 N N . LYS A 1 375 ? -29.955 -5.616 28.564 1.00 91.75 375 LYS A N 1
ATOM 3062 C CA . LYS A 1 375 ? -30.825 -4.519 28.087 1.00 91.75 375 LYS A CA 1
ATOM 3063 C C . LYS A 1 375 ? -30.134 -3.533 27.140 1.00 91.75 375 LYS A C 1
ATOM 3065 O O . LYS A 1 375 ? -30.817 -2.864 26.363 1.00 91.75 375 LYS A O 1
ATOM 3070 N N . TYR A 1 376 ? -28.825 -3.349 27.278 1.00 91.75 376 TYR A N 1
ATOM 3071 C CA . TYR A 1 376 ? -28.045 -2.471 26.413 1.00 91.75 376 TYR A CA 1
ATOM 3072 C C . TYR A 1 376 ? -27.577 -3.194 25.147 1.00 91.75 376 TYR A C 1
ATOM 3074 O O . TYR A 1 376 ? -27.744 -2.654 24.053 1.00 91.75 376 TYR A O 1
ATOM 3082 N N . TRP A 1 377 ? -27.083 -4.426 25.270 1.00 94.00 377 TRP A N 1
ATOM 3083 C CA . TRP A 1 377 ? -26.696 -5.254 24.130 1.00 94.00 377 TRP A CA 1
ATOM 3084 C C . TRP A 1 377 ? -27.886 -5.597 23.222 1.00 94.00 377 TRP A C 1
ATOM 3086 O O . TRP A 1 377 ? -27.746 -5.506 22.007 1.00 94.00 377 TRP A O 1
ATOM 3096 N N . ASP A 1 378 ? -29.081 -5.837 23.776 1.00 96.06 378 ASP A N 1
ATOM 3097 C CA . ASP A 1 378 ? -30.340 -6.026 23.028 1.00 96.06 378 ASP A CA 1
ATOM 3098 C C . ASP A 1 378 ? -30.713 -4.799 22.174 1.00 96.06 378 ASP A C 1
ATOM 3100 O O . ASP A 1 378 ? -31.517 -4.885 21.247 1.00 96.06 378 ASP A O 1
ATOM 3104 N N . LYS A 1 379 ? -30.127 -3.634 22.480 1.00 95.12 379 LYS A N 1
ATOM 3105 C CA . LYS A 1 379 ? -30.286 -2.378 21.736 1.00 95.12 379 LYS A CA 1
ATOM 3106 C C . LYS A 1 379 ? -29.065 -2.033 20.875 1.00 95.12 379 LYS A C 1
ATOM 3108 O O . LYS A 1 379 ? -28.989 -0.911 20.383 1.00 95.12 379 LYS A O 1
ATOM 3113 N N . ASN A 1 380 ? -28.126 -2.966 20.693 1.00 91.94 380 ASN A N 1
ATOM 3114 C CA . ASN A 1 380 ? -26.849 -2.772 19.994 1.00 91.94 380 ASN A CA 1
ATOM 3115 C C . ASN A 1 380 ? -25.987 -1.629 20.562 1.00 91.94 380 ASN A C 1
ATOM 3117 O O . ASN A 1 380 ? -25.228 -1.001 19.827 1.00 91.94 380 ASN A O 1
ATOM 3121 N N . ILE A 1 381 ? -26.092 -1.353 21.864 1.00 91.81 381 ILE A N 1
ATOM 3122 C CA . ILE A 1 381 ? -25.213 -0.395 22.541 1.00 91.81 381 ILE A CA 1
ATOM 3123 C C . ILE A 1 381 ? -23.973 -1.156 23.005 1.00 91.81 381 ILE A C 1
ATOM 3125 O O . ILE A 1 381 ? -24.088 -2.164 23.707 1.00 91.81 381 ILE A O 1
ATOM 3129 N N . SER A 1 382 ? -22.788 -0.692 22.612 1.00 92.69 382 SER A N 1
ATOM 3130 C CA . SER A 1 382 ? -21.543 -1.382 22.935 1.00 92.69 382 SER A CA 1
ATOM 3131 C C . SER A 1 382 ? -21.154 -1.131 24.391 1.00 92.69 382 SER A C 1
ATOM 3133 O O . SER A 1 382 ? -21.205 -0.011 24.891 1.00 92.69 382 SER A O 1
ATOM 3135 N N . GLY A 1 383 ? -20.736 -2.167 25.108 1.00 90.00 383 GLY A N 1
ATOM 3136 C CA . GLY A 1 383 ? -20.346 -1.994 26.500 1.00 90.00 383 GLY A CA 1
ATOM 3137 C C . GLY A 1 383 ? -19.780 -3.237 27.137 1.00 90.00 383 GLY A C 1
ATOM 3138 O O . GLY A 1 383 ? -19.976 -4.350 26.648 1.00 90.00 383 GLY A O 1
ATOM 3139 N N . THR A 1 384 ? -19.067 -3.016 28.232 1.00 91.12 384 THR A N 1
ATOM 3140 C CA . THR A 1 384 ? -18.352 -4.047 28.980 1.00 91.12 384 THR A CA 1
ATOM 3141 C C . THR A 1 384 ? -18.763 -4.033 30.452 1.00 91.12 384 THR A C 1
ATOM 3143 O O . THR A 1 384 ? -19.348 -3.067 30.949 1.00 91.12 384 THR A O 1
ATOM 3146 N N . LEU A 1 385 ? -18.478 -5.125 31.157 1.00 91.62 385 LEU A N 1
ATOM 3147 C CA . LEU A 1 385 ? -18.689 -5.240 32.594 1.00 91.62 385 LEU A CA 1
ATOM 3148 C C . LEU A 1 385 ? -17.344 -5.240 33.310 1.00 91.62 385 LEU A C 1
ATOM 3150 O O . LEU A 1 385 ? -16.383 -5.850 32.845 1.00 91.62 385 LEU A O 1
ATOM 3154 N N . LEU A 1 386 ? -17.306 -4.594 34.470 1.00 88.94 386 LEU A N 1
ATOM 3155 C CA . LEU A 1 386 ? -16.240 -4.785 35.438 1.00 88.94 386 LEU A CA 1
ATOM 3156 C C . LEU A 1 386 ? -16.502 -6.095 36.187 1.00 88.94 386 LEU A C 1
ATOM 3158 O O . LEU A 1 386 ? -17.578 -6.258 36.775 1.00 88.94 386 LEU A O 1
ATOM 3162 N N . TYR A 1 387 ? -15.556 -7.033 36.124 1.00 83.44 387 TYR A N 1
ATOM 3163 C CA . TYR A 1 387 ? -15.729 -8.367 36.706 1.00 83.44 387 TYR A CA 1
ATOM 3164 C C . TYR A 1 387 ? -15.571 -8.364 38.222 1.00 83.44 387 TYR A C 1
ATOM 3166 O O . TYR A 1 387 ? -16.228 -9.143 38.914 1.00 83.44 387 TYR A O 1
ATOM 3174 N N . GLU A 1 388 ? -14.752 -7.458 38.745 1.00 81.50 388 GLU A N 1
ATOM 3175 C CA . GLU A 1 388 ? -14.592 -7.251 40.171 1.00 81.50 388 GLU A CA 1
ATOM 3176 C C . GLU A 1 388 ? -15.934 -6.875 40.814 1.00 81.50 388 GLU A C 1
ATOM 3178 O O . GLU A 1 388 ? -16.812 -6.236 40.219 1.00 81.50 388 GLU A O 1
ATOM 3183 N N . THR A 1 389 ? -16.138 -7.342 42.043 1.00 73.19 389 THR A N 1
ATOM 3184 C CA . THR A 1 389 ? -17.377 -7.107 42.793 1.00 73.19 389 THR A CA 1
ATOM 3185 C C . THR A 1 389 ? -17.529 -5.645 43.188 1.00 73.19 389 THR A C 1
ATOM 3187 O O . THR A 1 389 ? -18.649 -5.137 43.190 1.00 73.19 389 THR A O 1
ATOM 3190 N N . GLN A 1 390 ? -16.414 -4.967 43.454 1.00 81.25 390 GLN A N 1
ATOM 3191 C CA . GLN A 1 390 ? -16.352 -3.553 43.795 1.00 81.25 390 GLN A CA 1
ATOM 3192 C C . GLN A 1 390 ? -15.024 -2.945 43.348 1.00 81.25 390 GLN A C 1
ATOM 3194 O O . GLN A 1 390 ? -13.995 -3.614 43.392 1.00 81.25 390 GLN A O 1
ATOM 3199 N N . GLU A 1 391 ? -15.039 -1.663 42.993 1.00 85.94 391 GLU A N 1
ATOM 3200 C CA . GLU A 1 391 ? -13.824 -0.871 42.802 1.00 85.94 391 GLU A CA 1
ATOM 3201 C C . GLU A 1 391 ? -14.027 0.582 43.239 1.00 85.94 391 GLU A C 1
ATOM 3203 O O . GLU A 1 391 ? -15.147 1.104 43.243 1.00 85.94 391 GLU A O 1
ATOM 3208 N N . SER A 1 392 ? -12.928 1.259 43.589 1.00 88.56 392 SER A N 1
ATOM 3209 C CA . SER A 1 392 ? -12.972 2.691 43.899 1.00 88.56 392 SER A CA 1
ATOM 3210 C C . SER A 1 392 ? -13.280 3.516 42.646 1.00 88.56 392 SER A C 1
ATOM 3212 O O . SER A 1 392 ? -12.976 3.118 41.516 1.00 88.56 392 SER A O 1
ATOM 3214 N N . TRP A 1 393 ? -13.851 4.709 42.836 1.00 88.56 393 TRP A N 1
ATOM 3215 C CA . TRP A 1 393 ? -14.158 5.611 41.724 1.00 88.56 393 TRP A CA 1
ATOM 3216 C C . TRP A 1 393 ? -12.904 6.006 40.935 1.00 88.56 393 TRP A C 1
ATOM 3218 O O . TRP A 1 393 ? -12.939 6.073 39.709 1.00 88.56 393 TRP A O 1
ATOM 3228 N N . GLU A 1 394 ? -11.777 6.215 41.617 1.00 89.38 394 GLU A N 1
ATOM 3229 C CA . GLU A 1 394 ? -10.499 6.545 40.983 1.00 89.38 394 GLU A CA 1
ATOM 3230 C C . GLU A 1 394 ? -10.031 5.420 40.057 1.00 89.38 394 GLU A C 1
ATOM 3232 O O . GLU A 1 394 ? -9.555 5.686 38.950 1.00 89.38 394 GLU A O 1
ATOM 3237 N N . LYS A 1 395 ? -10.200 4.160 40.478 1.00 89.56 395 LYS A N 1
ATOM 3238 C CA . LYS A 1 395 ? -9.842 3.002 39.656 1.00 89.56 395 LYS A CA 1
ATOM 3239 C C . LYS A 1 395 ? -10.803 2.824 38.483 1.00 89.56 395 LYS A C 1
ATOM 3241 O O . LYS A 1 395 ? -10.331 2.621 37.368 1.00 89.56 395 LYS A O 1
ATOM 3246 N N . ILE A 1 396 ? -12.111 3.000 38.685 1.00 90.25 396 ILE A N 1
ATOM 3247 C CA . ILE A 1 396 ? -13.113 2.993 37.601 1.00 90.25 396 ILE A CA 1
ATOM 3248 C C . ILE A 1 396 ? -12.791 4.070 36.559 1.00 90.25 396 ILE A C 1
ATOM 3250 O O . ILE A 1 396 ? -12.768 3.782 35.361 1.00 90.25 396 ILE A O 1
ATOM 3254 N N . LYS A 1 397 ? -12.479 5.293 37.003 1.00 90.44 397 LYS A N 1
ATOM 3255 C CA . LYS A 1 397 ? -12.095 6.396 36.119 1.00 90.44 397 LYS A CA 1
ATOM 3256 C C . LYS A 1 397 ? -10.839 6.057 35.318 1.00 90.44 397 LYS A C 1
ATOM 3258 O O . LYS A 1 397 ? -10.842 6.190 34.097 1.00 90.44 397 LYS A O 1
ATOM 3263 N N . LYS A 1 398 ? -9.806 5.533 35.983 1.00 90.12 398 LYS A N 1
ATOM 3264 C CA . LYS A 1 398 ? -8.562 5.104 35.331 1.00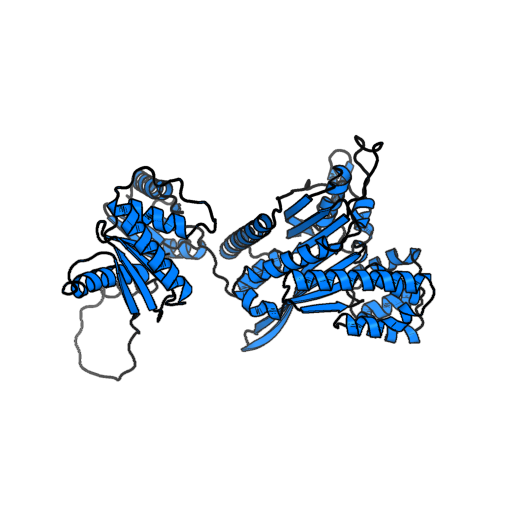 90.12 398 LYS A CA 1
ATOM 3265 C C . LYS A 1 398 ? -8.790 3.996 34.300 1.00 90.12 398 LYS A C 1
ATOM 3267 O O . LYS A 1 398 ? -8.170 4.029 33.238 1.00 90.12 398 LYS A O 1
ATOM 3272 N N . ILE A 1 399 ? -9.661 3.027 34.595 1.00 89.94 399 ILE A N 1
ATOM 3273 C CA . ILE A 1 399 ? -10.046 1.969 33.649 1.00 89.94 399 ILE A CA 1
ATOM 3274 C C . ILE A 1 399 ? -10.710 2.597 32.428 1.00 89.94 399 ILE A C 1
ATOM 3276 O O . ILE A 1 399 ? -10.244 2.366 31.319 1.00 89.94 399 ILE A O 1
ATOM 3280 N N . CYS A 1 400 ? -11.723 3.447 32.614 1.00 90.88 400 CYS A N 1
ATOM 3281 C CA . CYS A 1 400 ? -12.411 4.083 31.491 1.00 90.88 400 CYS A CA 1
ATOM 3282 C C . CYS A 1 400 ? -11.463 4.932 30.628 1.00 90.88 400 CYS A C 1
ATOM 3284 O O . CYS A 1 400 ? -11.535 4.876 29.405 1.00 90.88 400 CYS A O 1
ATOM 3286 N N . GLU A 1 401 ? -10.524 5.663 31.235 1.00 88.69 401 GLU A N 1
ATOM 3287 C CA . GLU A 1 401 ? -9.516 6.450 30.509 1.00 88.69 401 GLU A CA 1
ATOM 3288 C C . GLU A 1 401 ? -8.519 5.574 29.734 1.00 88.69 401 GLU A C 1
ATOM 3290 O O . GLU A 1 401 ? -8.170 5.877 28.589 1.00 88.69 401 GLU A O 1
ATOM 3295 N N . THR A 1 402 ? -8.046 4.489 30.356 1.00 87.75 402 THR A N 1
ATOM 3296 C CA . THR A 1 402 ? -7.074 3.561 29.754 1.00 87.75 402 THR A CA 1
ATOM 3297 C C . THR A 1 402 ? -7.711 2.764 28.622 1.00 87.75 402 THR A C 1
ATOM 3299 O O . THR A 1 402 ? -7.093 2.558 27.578 1.00 87.75 402 THR A O 1
ATOM 3302 N N . GLU A 1 403 ? -8.955 2.336 28.824 1.00 88.62 403 GLU A N 1
ATOM 3303 C CA . GLU A 1 403 ? -9.714 1.540 27.872 1.00 88.62 403 GLU A CA 1
ATOM 3304 C C . GLU A 1 403 ? -10.442 2.377 26.812 1.00 88.62 403 GLU A C 1
ATOM 3306 O O . GLU A 1 403 ? -10.905 1.807 25.833 1.00 88.62 403 GLU A O 1
ATOM 3311 N N . VAL A 1 404 ? -10.490 3.707 26.953 1.00 89.69 404 VAL A N 1
ATOM 3312 C CA . VAL A 1 404 ? -11.234 4.629 26.075 1.00 89.69 404 VAL A CA 1
ATOM 3313 C C . VAL A 1 404 ? -12.735 4.300 26.068 1.00 89.69 404 VAL A C 1
ATOM 3315 O O . VAL A 1 404 ? -13.319 3.960 25.040 1.00 89.69 404 VAL A O 1
ATOM 3318 N N . ILE A 1 405 ? -13.351 4.348 27.248 1.00 91.56 405 ILE A N 1
ATOM 3319 C CA . ILE A 1 405 ? -14.786 4.116 27.460 1.00 91.56 405 ILE A CA 1
ATOM 3320 C C . ILE A 1 405 ? -15.464 5.451 27.748 1.00 91.56 405 ILE A C 1
ATOM 3322 O O . ILE A 1 405 ? -14.991 6.206 28.598 1.00 91.56 405 ILE A O 1
ATOM 3326 N N . SER A 1 406 ? -16.582 5.723 27.072 1.00 89.69 406 SER A N 1
ATOM 3327 C CA . SER A 1 406 ? -17.259 7.018 27.186 1.00 89.69 406 SER A CA 1
ATOM 3328 C C . SER A 1 406 ? -18.076 7.184 28.462 1.00 89.69 406 SER A C 1
ATOM 3330 O O . SER A 1 406 ? -18.061 8.269 29.035 1.00 89.69 406 SER A O 1
ATOM 3332 N N . HIS A 1 407 ? -18.738 6.130 28.952 1.00 92.50 407 HIS A N 1
ATOM 3333 C CA . HIS A 1 407 ? -19.580 6.228 30.147 1.00 92.50 407 HIS A CA 1
ATOM 3334 C C . HIS A 1 407 ? -19.278 5.155 31.197 1.00 92.50 407 HIS A C 1
ATOM 3336 O O . HIS A 1 407 ? -19.078 3.985 30.882 1.00 92.50 407 HIS A O 1
ATOM 3342 N N . ALA A 1 408 ? -19.345 5.521 32.476 1.00 92.81 408 ALA A N 1
ATOM 3343 C CA . ALA A 1 408 ? -19.374 4.572 33.587 1.00 92.81 408 ALA A CA 1
ATOM 3344 C C . ALA A 1 408 ? -20.796 4.468 34.154 1.00 92.81 408 ALA A C 1
ATOM 3346 O O . ALA A 1 408 ? -21.356 5.440 34.657 1.00 92.81 408 ALA A O 1
ATOM 3347 N N . VAL A 1 409 ? -21.387 3.277 34.092 1.00 92.12 409 VAL A N 1
ATOM 3348 C CA . VAL A 1 409 ? -22.698 2.948 34.659 1.00 92.12 409 VAL A CA 1
ATOM 3349 C C . VAL A 1 409 ? -22.469 2.282 36.014 1.00 92.12 409 VAL A C 1
ATOM 3351 O O . VAL A 1 409 ? -22.258 1.073 36.111 1.00 92.12 409 VAL A O 1
ATOM 3354 N N . VAL A 1 410 ? -22.497 3.095 37.066 1.00 89.56 410 VAL A N 1
ATOM 3355 C CA . VAL A 1 410 ? -22.277 2.670 38.448 1.00 89.56 410 VAL A CA 1
ATOM 3356 C C . VAL A 1 410 ? -23.598 2.231 39.066 1.00 89.56 410 VAL A C 1
ATOM 3358 O O . VAL A 1 410 ? -24.538 3.017 39.225 1.00 89.56 410 VAL A O 1
ATOM 3361 N N . MET A 1 411 ? -23.641 0.965 39.449 1.00 85.62 411 MET A N 1
ATOM 3362 C CA . MET A 1 411 ? -24.726 0.355 40.200 1.00 85.62 411 MET A CA 1
ATOM 3363 C C . MET A 1 411 ? -24.536 0.634 41.695 1.00 85.62 411 MET A C 1
ATOM 3365 O O . MET A 1 411 ? -23.442 0.443 42.227 1.00 85.62 411 MET A O 1
ATOM 3369 N N . LYS A 1 412 ? -25.604 1.071 42.360 1.00 79.38 412 LYS A N 1
ATOM 3370 C CA . LYS A 1 412 ? -25.724 1.175 43.822 1.00 79.38 412 LYS A CA 1
ATOM 3371 C C . LYS A 1 412 ? -27.024 0.511 44.239 1.00 79.38 412 LYS A C 1
ATOM 3373 O O . LYS A 1 412 ? -27.969 0.626 43.468 1.00 79.38 412 LYS A O 1
ATOM 3378 N N . ASP A 1 413 ? -27.083 -0.123 45.409 1.00 70.62 413 ASP A N 1
ATOM 3379 C CA . ASP A 1 413 ? -28.217 -0.905 45.958 1.00 70.62 413 ASP A CA 1
ATOM 3380 C C . ASP A 1 413 ? -29.526 -0.932 45.122 1.00 70.62 413 ASP A C 1
ATOM 3382 O O . ASP A 1 413 ? -29.917 -1.976 44.599 1.00 70.62 413 ASP A O 1
ATOM 3386 N N . SER A 1 414 ? -30.206 0.216 44.974 1.00 66.56 414 SER A N 1
ATOM 3387 C CA . SER A 1 414 ? -31.447 0.393 44.197 1.00 66.56 414 SER A CA 1
ATOM 3388 C C . SER A 1 414 ? -31.398 1.472 43.099 1.00 66.56 414 SER A C 1
ATOM 3390 O O . SER A 1 414 ? -32.406 1.731 42.441 1.00 66.56 414 SER A O 1
ATOM 3392 N N . SER A 1 415 ? -30.250 2.119 42.874 1.00 77.50 415 SER A N 1
ATOM 3393 C CA . SER A 1 415 ? -30.103 3.225 41.919 1.00 77.50 415 SER A CA 1
ATOM 3394 C C . SER A 1 415 ? -28.959 2.998 40.935 1.00 77.50 415 SER A C 1
ATOM 3396 O O . SER A 1 415 ? -27.892 2.498 41.282 1.00 77.50 415 SER A O 1
ATOM 3398 N N . VAL A 1 416 ? -29.165 3.415 39.688 1.00 83.25 416 VAL A N 1
ATOM 3399 C CA . VAL A 1 416 ? -28.133 3.381 38.649 1.00 83.25 416 VAL A CA 1
ATOM 3400 C C . VAL A 1 416 ? -27.722 4.809 38.340 1.00 83.25 416 VAL A C 1
ATOM 3402 O O . VAL A 1 416 ? -28.570 5.640 38.014 1.00 83.25 416 VAL A O 1
ATOM 3405 N N . LYS A 1 417 ? -26.425 5.098 38.423 1.00 87.19 417 LYS A N 1
ATOM 3406 C CA . LYS A 1 417 ? -25.861 6.384 38.009 1.00 87.19 417 LYS A CA 1
ATOM 3407 C C . LYS A 1 417 ? -24.988 6.185 36.785 1.00 87.19 417 LYS A C 1
ATOM 3409 O O . LYS A 1 417 ? -24.170 5.276 36.756 1.00 87.19 417 LYS A O 1
ATOM 3414 N N . THR A 1 418 ? -25.170 7.040 35.788 1.00 88.00 418 THR A N 1
ATOM 3415 C CA . THR A 1 418 ? -24.320 7.060 34.595 1.00 88.00 418 THR A CA 1
ATOM 3416 C C . THR A 1 418 ? -23.458 8.307 34.657 1.00 88.00 418 THR A C 1
ATOM 3418 O O . THR A 1 418 ? -23.978 9.397 34.886 1.00 88.00 418 THR A O 1
ATOM 3421 N N . TYR A 1 419 ? -22.156 8.129 34.494 1.00 86.94 419 TYR A N 1
ATOM 3422 C CA . TYR A 1 419 ? -21.161 9.189 34.492 1.00 86.94 419 TYR A CA 1
ATOM 3423 C C . TYR A 1 419 ? -20.554 9.281 33.099 1.00 86.94 419 TYR A C 1
ATOM 3425 O O . TYR A 1 419 ? -20.104 8.266 32.574 1.00 86.94 419 TYR A O 1
ATOM 3433 N N . ASP A 1 420 ? -20.545 10.478 32.524 1.00 87.00 420 ASP A N 1
ATOM 3434 C CA . ASP A 1 420 ? -19.782 10.773 31.313 1.00 87.00 420 ASP A CA 1
ATOM 3435 C C . ASP A 1 420 ? -18.310 10.970 31.700 1.00 87.00 420 ASP A C 1
ATOM 3437 O O . ASP A 1 420 ? -17.984 11.758 32.592 1.00 87.00 420 ASP A O 1
ATOM 3441 N N . MET A 1 421 ? -17.423 10.210 31.065 1.00 84.19 421 MET A N 1
ATOM 3442 C CA . MET A 1 421 ? -15.993 10.226 31.359 1.00 84.19 421 MET A CA 1
ATOM 3443 C C . MET A 1 421 ? -15.255 11.379 30.669 1.00 84.19 421 MET A C 1
ATOM 3445 O O . MET A 1 421 ? -14.113 11.666 31.033 1.00 84.19 421 MET A O 1
ATOM 3449 N N . PHE A 1 422 ? -15.898 12.062 29.720 1.00 71.19 422 PHE A N 1
ATOM 3450 C CA . PHE A 1 422 ? -15.348 13.209 29.000 1.00 71.19 422 PHE A CA 1
ATOM 3451 C C . PHE A 1 422 ? -15.828 14.561 29.553 1.00 71.19 422 PHE A C 1
ATOM 3453 O O . PHE A 1 422 ? -15.270 15.602 29.195 1.00 71.19 422 PHE A O 1
ATOM 3460 N N . ASP A 1 423 ? -16.791 14.564 30.481 1.00 65.75 423 ASP A N 1
ATOM 3461 C CA . ASP A 1 423 ? -17.288 15.777 31.132 1.00 65.75 423 ASP A CA 1
ATOM 3462 C C . ASP A 1 423 ? -16.488 16.110 32.413 1.00 65.75 423 ASP A C 1
ATOM 3464 O O . ASP A 1 423 ? -16.665 15.534 33.490 1.00 65.75 423 ASP A O 1
ATOM 3468 N N . ASN A 1 424 ? -15.576 17.084 32.313 1.00 44.50 424 ASN A N 1
ATOM 3469 C CA . ASN A 1 424 ? -14.729 17.534 33.428 1.00 44.50 424 ASN A CA 1
ATOM 3470 C C . ASN A 1 424 ? -15.441 18.464 34.434 1.00 44.50 424 ASN A C 1
ATOM 3472 O O . ASN A 1 424 ? -14.814 18.942 35.386 1.00 44.50 424 ASN A O 1
ATOM 3476 N N . THR A 1 425 ? -16.736 18.741 34.275 1.00 42.25 425 THR A N 1
ATOM 3477 C CA . THR A 1 425 ? -17.436 19.736 35.106 1.00 42.25 425 THR A CA 1
ATOM 3478 C C . THR A 1 425 ? -17.848 19.236 36.498 1.00 42.25 425 THR A C 1
ATOM 3480 O O . THR A 1 425 ? -18.052 20.046 37.406 1.00 42.25 425 THR A O 1
ATOM 3483 N N . GLN A 1 426 ? -17.902 17.921 36.747 1.00 41.94 426 GLN A N 1
ATOM 3484 C CA . GLN A 1 426 ? -18.535 17.388 37.969 1.00 41.94 426 GLN A CA 1
ATOM 3485 C C . GLN A 1 426 ? -17.597 17.108 39.161 1.00 41.94 426 GLN A C 1
ATOM 3487 O O . GLN A 1 426 ? -18.065 16.838 40.270 1.00 41.94 426 GLN A O 1
ATOM 3492 N N . GLY A 1 427 ? -16.277 17.274 39.009 1.00 33.38 427 GLY A N 1
ATOM 3493 C CA . GLY A 1 427 ? -15.296 17.068 40.091 1.00 33.38 427 GLY A CA 1
ATOM 3494 C C . GLY A 1 427 ? -15.357 18.079 41.252 1.00 33.38 427 GLY A C 1
ATOM 3495 O O . GLY A 1 427 ? -14.701 17.886 42.275 1.00 33.38 427 GLY A O 1
ATOM 3496 N N . LYS A 1 428 ? -16.148 19.156 41.140 1.00 30.69 428 LYS A N 1
ATOM 3497 C CA . LYS A 1 428 ? -16.245 20.207 42.173 1.00 30.69 428 LYS A CA 1
ATOM 3498 C C . LYS A 1 428 ? -17.345 19.977 43.220 1.00 30.69 428 LYS A C 1
ATOM 3500 O O . LYS A 1 428 ? -17.344 20.660 44.242 1.00 30.69 428 LYS A O 1
ATOM 3505 N N . SER A 1 429 ? -18.244 19.006 43.032 1.00 31.50 429 SER A N 1
ATOM 3506 C CA . SER A 1 429 ? -19.424 18.863 43.905 1.00 31.50 429 SER A CA 1
ATOM 3507 C C . SER A 1 429 ? -19.187 18.045 45.190 1.00 31.50 429 SER A C 1
ATOM 3509 O O . SER A 1 429 ? -19.965 18.139 46.136 1.00 31.50 429 SER A O 1
ATOM 3511 N N . GLN A 1 430 ? -18.083 17.292 45.296 1.00 32.28 430 GLN A N 1
ATOM 3512 C CA . GLN A 1 430 ? -17.783 16.478 46.491 1.00 32.28 430 GLN A CA 1
ATOM 3513 C C . GLN A 1 430 ? -16.839 17.130 47.518 1.00 32.28 430 GLN A C 1
ATOM 3515 O O . GLN A 1 430 ? -16.723 16.623 48.631 1.00 32.28 430 GLN A O 1
ATOM 3520 N N . ARG A 1 431 ? -16.221 18.285 47.222 1.00 30.42 431 ARG A N 1
ATOM 3521 C CA . ARG A 1 431 ? -15.353 18.996 48.189 1.00 30.42 431 ARG A CA 1
ATOM 3522 C C . ARG A 1 431 ? -16.084 19.968 49.129 1.00 30.42 431 ARG A C 1
ATOM 3524 O O . ARG A 1 431 ? -15.492 20.392 50.111 1.00 30.42 431 ARG A O 1
ATOM 3531 N N . LYS A 1 432 ? -17.372 20.275 48.915 1.00 27.94 432 LYS A N 1
ATOM 3532 C CA . LYS A 1 432 ? -18.121 21.265 49.728 1.00 27.94 432 LYS A CA 1
ATOM 3533 C C . LYS A 1 432 ? -18.825 20.730 50.990 1.00 27.94 432 LYS A C 1
ATOM 3535 O O . LYS A 1 432 ? -19.559 21.479 51.619 1.00 27.94 432 LYS A O 1
ATOM 3540 N N . LYS A 1 433 ? -18.610 19.474 51.411 1.00 29.72 433 LYS A N 1
ATOM 3541 C CA . LYS A 1 433 ? -19.234 18.920 52.641 1.00 29.72 433 LYS A CA 1
ATOM 3542 C C . LYS A 1 433 ? -18.295 18.695 53.835 1.00 29.72 433 LYS A C 1
ATOM 3544 O O . LYS A 1 433 ? -18.704 18.089 54.819 1.00 29.72 433 LYS A O 1
ATOM 3549 N N . LYS A 1 434 ? -17.069 19.224 53.801 1.00 31.58 434 LYS A N 1
ATOM 3550 C CA . LYS A 1 434 ? -16.170 19.264 54.968 1.00 31.58 434 LYS A CA 1
ATOM 3551 C C . LYS A 1 434 ? -15.490 20.627 55.086 1.00 31.58 434 LYS A C 1
ATOM 3553 O O . LYS A 1 434 ? -14.325 20.742 54.746 1.00 31.58 434 LYS A O 1
ATOM 3558 N N . GLN A 1 435 ? -16.233 21.637 55.535 1.00 28.50 435 GLN A N 1
ATOM 3559 C CA . GLN A 1 435 ? -15.740 22.778 56.327 1.00 28.50 435 GLN A CA 1
ATOM 3560 C C . GLN A 1 435 ? -16.899 23.758 56.527 1.00 28.50 435 GLN A C 1
ATOM 3562 O O . GLN A 1 435 ? -17.245 24.529 55.641 1.00 28.50 435 GLN A O 1
ATOM 3567 N N . SER A 1 436 ? -17.523 23.699 57.699 1.00 26.95 436 SER A N 1
ATOM 3568 C CA . SER A 1 436 ? -18.409 24.752 58.193 1.00 26.95 436 SER A CA 1
ATOM 3569 C C . SER A 1 436 ? -18.175 24.899 59.692 1.00 26.95 436 SER A C 1
ATOM 3571 O O . SER A 1 436 ? -18.907 24.322 60.490 1.00 26.95 436 SER A O 1
ATOM 3573 N N . LYS A 1 437 ? -17.102 25.606 60.054 1.00 26.23 437 LYS A N 1
ATOM 3574 C CA . LYS A 1 437 ? -16.912 26.313 61.330 1.00 26.23 437 LYS A CA 1
ATOM 3575 C C . LYS A 1 437 ? -15.822 27.367 61.117 1.00 26.23 437 LYS A C 1
ATOM 3577 O O . LYS A 1 437 ? -14.739 26.998 60.672 1.00 26.23 437 LYS A O 1
ATOM 3582 N N . GLY A 1 438 ? -16.104 28.618 61.470 1.00 24.55 438 GLY A N 1
ATOM 3583 C CA . GLY A 1 438 ? -15.087 29.656 61.659 1.00 24.55 438 GLY A CA 1
ATOM 3584 C C . GLY A 1 438 ? -15.382 30.969 60.940 1.00 24.55 438 GLY A C 1
ATOM 3585 O O . GLY A 1 438 ? -15.406 31.004 59.716 1.00 24.55 438 GLY A O 1
ATOM 3586 N N . ASP A 1 439 ? -15.604 31.994 61.756 1.00 23.73 439 ASP A N 1
ATOM 3587 C CA . ASP A 1 439 ? -15.825 33.420 61.497 1.00 23.73 439 ASP A CA 1
ATOM 3588 C C . ASP A 1 439 ? -14.828 34.126 60.556 1.00 23.73 439 ASP A C 1
ATOM 3590 O O . ASP A 1 439 ? -13.688 33.692 60.405 1.00 23.73 439 ASP A O 1
ATOM 3594 N N . GLY A 1 440 ? -15.226 35.313 60.067 1.00 23.31 440 GLY A N 1
ATOM 3595 C CA . GLY A 1 440 ? -14.293 36.438 59.892 1.00 23.31 440 GLY A CA 1
ATOM 3596 C C . GLY A 1 440 ? -14.231 37.107 58.512 1.00 23.31 440 GLY A C 1
ATOM 3597 O O . GLY A 1 440 ? -13.693 36.540 57.576 1.00 23.31 440 GLY A O 1
ATOM 3598 N N . CYS A 1 441 ? -14.745 38.342 58.467 1.00 21.38 441 CYS A N 1
ATOM 3599 C CA . CYS A 1 441 ? -14.351 39.535 57.694 1.00 21.38 441 CYS A CA 1
ATOM 3600 C C . CYS A 1 441 ? -13.829 39.468 56.236 1.00 21.38 441 CYS A C 1
ATOM 3602 O O . CYS A 1 441 ? -12.827 38.844 55.921 1.00 21.38 441 CYS A O 1
ATOM 3604 N N . SER A 1 442 ? -14.508 40.283 55.412 1.00 25.81 442 SER A N 1
ATOM 3605 C CA . SER A 1 442 ? -14.040 41.164 54.321 1.00 25.81 442 SER A CA 1
ATOM 3606 C C . SER A 1 442 ? -12.711 40.885 53.608 1.00 25.81 442 SER A C 1
ATOM 3608 O O . SER A 1 442 ? -11.658 41.013 54.217 1.00 25.81 442 SER A O 1
ATOM 3610 N N . GLU A 1 443 ? -12.777 40.745 52.278 1.00 23.08 443 GLU A N 1
ATOM 3611 C CA . GLU A 1 443 ? -12.053 41.580 51.297 1.00 23.08 443 GLU A CA 1
ATOM 3612 C C . GLU A 1 443 ? -12.476 41.201 49.858 1.00 23.08 443 GLU A C 1
ATOM 3614 O O . GLU A 1 443 ? -12.649 40.026 49.534 1.00 23.08 443 GLU A O 1
ATOM 3619 N N . ASN A 1 444 ? -12.695 42.209 49.003 1.00 25.20 444 ASN A N 1
ATOM 3620 C CA . ASN A 1 444 ? -12.856 42.053 47.547 1.00 25.20 444 ASN A CA 1
ATOM 3621 C C . ASN A 1 444 ? -11.501 41.676 46.915 1.00 25.20 444 ASN A C 1
ATOM 3623 O O . ASN A 1 444 ? -10.469 42.115 47.421 1.00 25.20 444 ASN A O 1
ATOM 3627 N N . PRO A 1 445 ? -11.485 40.958 45.774 1.00 26.67 445 PRO A N 1
ATOM 3628 C CA . PRO A 1 445 ? -11.130 41.678 44.545 1.00 26.67 445 PRO A CA 1
ATOM 3629 C C . PRO A 1 445 ? -11.848 41.200 43.264 1.00 26.67 445 PRO A C 1
ATOM 3631 O O . PRO A 1 445 ? -12.085 40.016 43.044 1.00 26.67 445 PRO A O 1
ATOM 3634 N N . GLU A 1 446 ? -12.179 42.197 42.443 1.00 22.80 446 GLU A N 1
ATOM 3635 C CA . GLU A 1 446 ? -11.945 42.315 40.994 1.00 22.80 446 GLU A CA 1
ATOM 3636 C C . GLU A 1 446 ? -12.234 41.144 40.022 1.00 22.80 446 GLU A C 1
ATOM 3638 O O . GLU A 1 446 ? -11.655 40.063 40.057 1.00 22.80 446 GLU A O 1
ATOM 3643 N N . ASN A 1 447 ? -13.119 41.488 39.077 1.00 26.55 447 ASN A N 1
ATOM 3644 C CA . ASN A 1 447 ? -13.384 40.960 37.734 1.00 26.55 447 ASN A CA 1
ATOM 3645 C C . ASN A 1 447 ? -12.247 40.184 37.034 1.00 26.55 447 ASN A C 1
ATOM 3647 O O . ASN A 1 447 ? -11.170 40.743 36.859 1.00 26.55 447 ASN A O 1
ATOM 3651 N N . ASP A 1 448 ? -12.560 38.998 36.480 1.00 25.88 448 ASP A N 1
ATOM 3652 C CA . ASP A 1 448 ? -12.565 38.725 35.018 1.00 25.88 448 ASP A CA 1
ATOM 3653 C C . ASP A 1 448 ? -13.236 37.348 34.696 1.00 25.88 448 ASP A C 1
ATOM 3655 O O . ASP A 1 448 ? -13.604 36.628 35.628 1.00 25.88 448 ASP A O 1
ATOM 3659 N N . PRO A 1 449 ? -13.530 36.961 33.432 1.00 33.47 449 PRO A N 1
ATOM 3660 C CA . PRO A 1 449 ? -14.872 37.030 32.875 1.00 33.47 449 PRO A CA 1
ATOM 3661 C C . PRO A 1 449 ? -15.557 35.669 32.633 1.00 33.47 449 PRO A C 1
ATOM 3663 O O . PRO A 1 449 ? -14.985 34.580 32.646 1.00 33.47 449 PRO A O 1
ATOM 3666 N N . THR A 1 450 ? -16.855 35.814 32.403 1.00 31.41 450 THR A N 1
ATOM 3667 C CA . THR A 1 450 ? -17.944 34.869 32.152 1.00 31.41 450 THR A CA 1
ATOM 3668 C C . THR A 1 450 ? -17.666 33.694 31.202 1.00 31.41 450 THR A C 1
ATOM 3670 O O . THR A 1 450 ? -17.072 33.813 30.131 1.00 31.41 450 THR A O 1
ATOM 3673 N N . GLY A 1 451 ? -18.212 32.531 31.581 1.00 28.70 451 GLY A N 1
ATOM 3674 C CA . GLY A 1 451 ? -18.352 31.363 30.717 1.00 28.70 451 GLY A CA 1
ATOM 3675 C C . GLY A 1 451 ? -19.308 31.632 29.553 1.00 28.70 451 GLY A C 1
ATOM 3676 O O . GLY A 1 451 ? -20.356 32.250 29.723 1.00 28.70 451 GLY A O 1
ATOM 3677 N N . LYS A 1 452 ? -18.935 31.161 28.363 1.00 33.44 452 LYS A N 1
ATOM 3678 C CA . LYS A 1 452 ? -19.760 31.242 27.152 1.00 33.44 452 LYS A CA 1
ATOM 3679 C C . LYS A 1 452 ? -20.932 30.256 27.249 1.00 33.44 452 LYS A C 1
ATOM 3681 O O . LYS A 1 452 ? -20.698 29.064 27.448 1.00 33.44 452 LYS A O 1
ATOM 3686 N N . SER A 1 453 ? -22.169 30.739 27.105 1.00 43.75 453 SER A N 1
ATOM 3687 C CA . SER A 1 453 ? -23.327 29.897 26.780 1.00 43.75 453 SER A CA 1
ATOM 3688 C C . SER A 1 453 ? -23.195 29.390 25.339 1.00 43.75 453 SER A C 1
ATOM 3690 O O . SER A 1 453 ? -22.686 30.098 24.470 1.00 43.75 453 SER A O 1
ATOM 3692 N N . ASN A 1 454 ? -23.616 28.151 25.080 1.00 48.72 454 ASN A N 1
ATOM 3693 C CA . ASN A 1 454 ? -23.814 27.671 23.713 1.00 48.72 454 ASN A CA 1
ATOM 3694 C C . ASN A 1 454 ? -25.163 28.219 23.218 1.00 48.72 454 ASN A C 1
ATOM 3696 O O . ASN A 1 454 ? -26.200 27.732 23.665 1.00 48.72 454 ASN A O 1
ATOM 3700 N N . ASP A 1 455 ? -25.149 29.201 22.317 1.00 60.28 455 ASP A N 1
ATOM 3701 C CA . ASP A 1 455 ? -26.362 29.718 21.670 1.00 60.28 455 ASP A CA 1
ATOM 3702 C C . ASP A 1 455 ? -26.593 28.979 20.337 1.00 60.28 455 ASP A C 1
ATOM 3704 O O . ASP A 1 455 ? -25.779 29.065 19.413 1.00 60.28 455 ASP A O 1
ATOM 3708 N N . PHE A 1 456 ? -27.699 28.235 20.234 1.00 72.62 456 PHE A N 1
ATOM 3709 C CA . PHE A 1 456 ? -28.156 27.595 18.995 1.00 72.62 456 PHE A CA 1
ATOM 3710 C C . PHE A 1 456 ? -29.190 28.488 18.297 1.00 72.62 456 PHE A C 1
ATOM 3712 O O . PHE A 1 456 ? -30.146 28.936 18.927 1.00 72.62 456 PHE A O 1
ATOM 3719 N N . HIS A 1 457 ? -29.049 28.719 16.987 1.00 78.19 457 HIS A N 1
ATOM 3720 C CA . HIS A 1 457 ? -30.028 29.497 16.223 1.00 78.19 457 HIS A CA 1
ATOM 3721 C C . HIS A 1 457 ? -30.960 28.571 15.426 1.00 78.19 457 HIS A C 1
ATOM 3723 O O . HIS A 1 457 ? -30.615 28.115 14.333 1.00 78.19 457 HIS A O 1
ATOM 3729 N N . PHE A 1 458 ? -32.168 28.323 15.937 1.00 82.25 458 PHE A N 1
ATOM 3730 C CA . PHE A 1 458 ? -33.176 27.499 15.258 1.00 82.25 458 PHE A CA 1
ATOM 3731 C C . PHE A 1 458 ? -34.024 28.318 14.273 1.00 82.25 458 PHE A C 1
ATOM 3733 O O . PHE A 1 458 ? -34.487 29.412 14.591 1.00 82.25 458 PHE A O 1
ATOM 3740 N N . LYS A 1 459 ? -34.256 27.780 13.072 1.00 83.81 459 LYS A N 1
ATOM 3741 C CA . LYS A 1 459 ? -35.222 28.302 12.091 1.00 83.81 459 LYS A CA 1
ATOM 3742 C C . LYS A 1 459 ? -36.277 27.242 11.809 1.00 83.81 459 LYS A C 1
ATOM 3744 O O . LYS A 1 459 ? -35.931 26.108 11.495 1.00 83.81 459 LYS A O 1
ATOM 3749 N N . PHE A 1 460 ? -37.553 27.601 11.913 1.00 83.69 460 PHE A N 1
ATOM 3750 C CA . PHE A 1 460 ? -38.652 26.644 11.805 1.00 83.69 460 PHE A CA 1
ATOM 3751 C C . PHE A 1 460 ? -39.362 26.711 10.453 1.00 83.69 460 PHE A C 1
ATOM 3753 O O . PHE A 1 460 ? -39.723 27.781 9.965 1.00 83.69 460 PHE A O 1
ATOM 3760 N N . VAL A 1 461 ? -39.627 25.535 9.884 1.00 85.06 461 VAL A N 1
ATOM 3761 C CA . VAL A 1 461 ? -40.541 25.330 8.758 1.00 85.06 461 VAL A CA 1
ATOM 3762 C C . VAL A 1 461 ? -41.683 24.447 9.245 1.00 85.06 461 VAL A C 1
ATOM 3764 O O . VAL A 1 461 ? -41.500 23.266 9.537 1.00 85.06 461 VAL A O 1
ATOM 3767 N N . HIS A 1 462 ? -42.880 25.017 9.356 1.00 82.06 462 HIS A N 1
ATOM 3768 C CA . HIS A 1 462 ? -44.059 24.281 9.801 1.00 82.06 462 HIS A CA 1
ATOM 3769 C C . HIS A 1 462 ? -44.865 23.750 8.623 1.00 82.06 462 HIS A C 1
ATOM 3771 O O . HIS A 1 462 ? -45.322 24.521 7.782 1.00 82.06 462 HIS A O 1
ATOM 3777 N N . ILE A 1 463 ? -45.104 22.438 8.612 1.00 79.44 463 ILE A N 1
ATOM 3778 C CA . ILE A 1 463 ? -45.914 21.783 7.584 1.00 79.44 463 ILE A CA 1
ATOM 3779 C C . ILE A 1 463 ? -47.267 21.404 8.185 1.00 79.44 463 ILE A C 1
ATOM 3781 O O . ILE A 1 463 ? -47.348 20.658 9.161 1.00 79.44 463 ILE A O 1
ATOM 3785 N N . ASN A 1 464 ? -48.313 21.963 7.569 1.00 66.31 464 ASN A N 1
ATOM 3786 C CA . ASN A 1 464 ? -49.735 21.721 7.812 1.00 66.31 464 ASN A CA 1
ATOM 3787 C C . ASN A 1 464 ? -50.282 22.141 9.193 1.00 66.31 464 ASN A C 1
ATOM 3789 O O . ASN A 1 464 ? -50.844 21.333 9.923 1.00 66.31 464 ASN A O 1
ATOM 3793 N N . HIS A 1 465 ? -50.206 23.436 9.523 1.00 56.19 465 HIS A N 1
ATOM 3794 C CA . HIS A 1 465 ? -51.019 24.012 10.601 1.00 56.19 465 HIS A CA 1
ATOM 3795 C C . HIS A 1 465 ? -51.902 25.149 10.077 1.00 56.19 465 HIS A C 1
ATOM 3797 O O . HIS A 1 465 ? -51.427 26.104 9.462 1.00 56.19 465 HIS A O 1
ATOM 3803 N N . LYS A 1 466 ? -53.208 25.068 10.357 1.00 50.81 466 LYS A N 1
ATOM 3804 C CA . LYS A 1 466 ? -54.125 26.203 10.212 1.00 50.81 466 LYS A CA 1
ATOM 3805 C C . LYS A 1 466 ? -53.914 27.131 11.417 1.00 50.81 466 LYS A C 1
ATOM 3807 O O . LYS A 1 466 ? -54.056 26.690 12.551 1.00 50.81 466 LYS A O 1
ATOM 3812 N N . LYS A 1 467 ? -53.648 28.415 11.147 1.00 45.66 467 LYS A N 1
ATOM 3813 C CA . LYS A 1 467 ? -53.442 29.549 12.081 1.00 45.66 467 LYS A CA 1
ATOM 3814 C C . LYS A 1 467 ? -52.016 29.714 12.634 1.00 45.66 467 LYS A C 1
ATOM 3816 O O . LYS A 1 467 ? -51.497 28.874 13.355 1.00 45.66 467 LYS A O 1
ATOM 3821 N N . VAL A 1 468 ? -51.456 30.888 12.330 1.00 50.41 468 VAL A N 1
ATOM 3822 C CA . VAL A 1 468 ? -50.110 31.401 12.660 1.00 50.41 468 VAL A CA 1
ATOM 3823 C C . VAL A 1 468 ? -49.961 31.797 14.148 1.00 50.41 468 VAL A C 1
ATOM 3825 O O . VAL A 1 468 ? -48.855 31.948 14.649 1.00 50.41 468 VAL A O 1
ATOM 3828 N N . HIS A 1 469 ? -51.061 31.921 14.899 1.00 47.56 469 HIS A N 1
ATOM 3829 C CA . HIS A 1 469 ? -51.097 32.488 16.262 1.00 47.56 469 HIS A CA 1
ATOM 3830 C C . HIS A 1 469 ? -50.847 31.488 17.418 1.00 47.56 469 HIS A C 1
ATOM 3832 O O . HIS A 1 469 ? -51.421 31.616 18.496 1.00 47.56 469 HIS A O 1
ATOM 3838 N N . GLY A 1 470 ? -49.981 30.488 17.221 1.00 55.19 470 GLY A N 1
ATOM 3839 C CA . GLY A 1 470 ? -49.643 29.504 18.265 1.00 55.19 470 GLY A CA 1
ATOM 3840 C C . GLY A 1 470 ? -48.237 28.899 18.194 1.00 55.19 470 GLY A C 1
ATOM 3841 O O . GLY A 1 470 ? -47.863 28.153 19.097 1.00 55.19 470 GLY A O 1
ATOM 3842 N N . ASN A 1 471 ? -47.444 29.228 17.167 1.00 64.25 471 ASN A N 1
ATOM 3843 C CA . ASN A 1 471 ? -46.168 28.550 16.915 1.00 64.25 471 ASN A CA 1
ATOM 3844 C C . ASN A 1 471 ? -45.096 28.890 17.952 1.00 64.25 471 ASN A C 1
ATOM 3846 O O . ASN A 1 471 ? -44.388 27.988 18.370 1.00 64.25 471 ASN A O 1
ATOM 3850 N N . SER A 1 472 ? -45.042 30.122 18.471 1.00 67.62 472 SER A N 1
ATOM 3851 C CA . SER A 1 472 ? -43.982 30.536 19.408 1.00 67.62 472 SER A CA 1
ATOM 3852 C C . SER A 1 472 ? -43.884 29.647 20.662 1.00 67.62 472 SER A C 1
ATOM 3854 O O . SER A 1 472 ? -42.781 29.291 21.075 1.00 67.62 472 SER A O 1
ATOM 3856 N N . LYS A 1 473 ? -45.011 29.196 21.239 1.00 72.12 473 LYS A N 1
ATOM 3857 C CA . LYS A 1 473 ? -44.984 28.285 22.403 1.00 72.12 473 LYS A CA 1
ATOM 3858 C C . LYS A 1 473 ? -44.492 26.881 22.038 1.00 72.12 473 LYS A C 1
ATOM 3860 O O . LYS A 1 473 ? -43.780 26.263 22.825 1.00 72.12 473 LYS A O 1
ATOM 3865 N N . ILE A 1 474 ? -44.864 26.392 20.855 1.00 75.31 474 ILE A N 1
ATOM 3866 C CA . ILE A 1 474 ? -44.460 25.075 20.347 1.00 75.31 474 ILE A CA 1
ATOM 3867 C C . ILE A 1 474 ? -42.976 25.098 19.969 1.00 75.31 474 ILE A C 1
ATOM 3869 O O . ILE A 1 474 ? -42.233 24.215 20.375 1.00 75.31 474 ILE A O 1
ATOM 3873 N N . GLU A 1 475 ? -42.529 26.131 19.259 1.00 83.38 475 GLU A N 1
ATOM 3874 C CA . GLU A 1 475 ? -41.125 26.362 18.915 1.00 83.38 475 GLU A CA 1
ATOM 3875 C C . GLU A 1 475 ? -40.263 26.453 20.177 1.00 83.38 475 GLU A C 1
ATOM 3877 O O . GLU A 1 475 ? -39.258 25.762 20.256 1.00 83.38 475 GLU A O 1
ATOM 3882 N N . THR A 1 476 ? -40.696 27.186 21.212 1.00 80.56 476 THR A N 1
ATOM 3883 C CA . THR A 1 476 ? -39.965 27.258 22.496 1.00 80.56 476 THR A CA 1
ATOM 3884 C C . THR A 1 476 ? -39.819 25.880 23.153 1.00 80.56 476 THR A C 1
ATOM 3886 O O . THR A 1 476 ? -38.744 25.539 23.649 1.00 80.56 476 THR A O 1
ATOM 3889 N N . ALA A 1 477 ? -40.875 25.058 23.132 1.00 80.38 477 ALA A N 1
ATOM 3890 C CA . ALA A 1 477 ? -40.828 23.698 23.670 1.00 80.38 477 ALA A CA 1
ATOM 3891 C C . ALA A 1 477 ? -39.889 22.786 22.858 1.00 80.38 477 ALA A C 1
ATOM 3893 O O . ALA A 1 477 ? -39.110 22.028 23.439 1.00 80.38 477 ALA A O 1
ATOM 3894 N N . ILE A 1 478 ? -39.918 22.898 21.526 1.00 84.25 478 ILE A N 1
ATOM 3895 C CA . ILE A 1 478 ? -39.026 22.151 20.632 1.00 84.25 478 ILE A CA 1
ATOM 3896 C C . ILE A 1 478 ? -37.571 22.597 20.833 1.00 84.25 478 ILE A C 1
ATOM 3898 O O . ILE A 1 478 ? -36.706 21.739 20.986 1.00 84.25 478 ILE A O 1
ATOM 3902 N N . CYS A 1 479 ? -37.295 23.903 20.904 1.00 83.19 479 CYS A N 1
ATOM 3903 C CA . CYS A 1 479 ? -35.959 24.444 21.167 1.00 83.19 479 CYS A CA 1
ATOM 3904 C C . CYS A 1 479 ? -35.402 23.912 22.484 1.00 83.19 479 CYS A C 1
ATOM 3906 O O . CYS A 1 479 ? -34.335 23.316 22.480 1.00 83.19 479 CYS A O 1
ATOM 3908 N N . SER A 1 480 ? -36.149 24.014 23.588 1.00 81.44 480 SER A N 1
ATOM 3909 C CA . SER A 1 480 ? -35.682 23.525 24.894 1.00 81.44 480 SER A CA 1
ATOM 3910 C C . SER A 1 480 ? -35.316 22.032 24.862 1.00 81.44 480 SER A C 1
ATOM 3912 O O . SER A 1 480 ? -34.307 21.606 25.435 1.00 81.44 480 SER A O 1
ATOM 3914 N N . LYS A 1 481 ? -36.095 21.230 24.126 1.00 81.62 481 LYS A N 1
ATOM 3915 C CA . LYS A 1 481 ? -35.849 19.796 23.943 1.00 81.62 481 LYS A CA 1
ATOM 3916 C C . LYS A 1 481 ? -34.627 19.507 23.067 1.00 81.62 481 LYS A C 1
ATOM 3918 O O . LYS A 1 481 ? -33.827 18.622 23.390 1.00 81.62 481 LYS A O 1
ATOM 3923 N N . LEU A 1 482 ? -34.480 20.241 21.966 1.00 82.00 482 LEU A N 1
ATOM 3924 C CA . LEU A 1 482 ? -33.357 20.105 21.043 1.00 82.00 482 LEU A CA 1
ATOM 3925 C C . LEU A 1 482 ? -32.059 20.604 21.676 1.00 82.00 482 LEU A C 1
ATOM 3927 O O . LEU A 1 482 ? -31.066 19.897 21.611 1.00 82.00 482 LEU A O 1
ATOM 3931 N N . GLU A 1 483 ? -32.064 21.736 22.373 1.00 79.94 483 GLU A N 1
ATOM 3932 C CA . GLU A 1 483 ? -30.911 22.260 23.116 1.00 79.94 483 GLU A CA 1
ATOM 3933 C C . GLU A 1 483 ? -30.418 21.264 24.163 1.00 79.94 483 GLU A C 1
ATOM 3935 O O . GLU A 1 483 ? -29.219 21.009 24.261 1.00 79.94 483 GLU A O 1
ATOM 3940 N N . GLY A 1 484 ? -31.330 20.635 24.915 1.00 72.62 484 GLY A N 1
ATOM 3941 C CA . GLY A 1 484 ? -30.973 19.567 25.850 1.00 72.62 484 GLY A CA 1
ATOM 3942 C C . GLY A 1 484 ? -30.263 18.393 25.170 1.00 72.62 484 GLY A C 1
ATOM 3943 O O . GLY A 1 484 ? -29.334 17.823 25.739 1.00 72.62 484 GLY A O 1
ATOM 3944 N N . SER A 1 485 ? -30.662 18.077 23.938 1.00 72.19 485 SER A N 1
ATOM 3945 C CA . SER A 1 485 ? -30.181 16.911 23.198 1.00 72.19 485 SER A CA 1
ATOM 3946 C C . SER A 1 485 ? -29.003 17.199 22.261 1.00 72.19 485 SER A C 1
ATOM 3948 O O . SER A 1 485 ? -28.325 16.261 21.862 1.00 72.19 485 SER A O 1
ATOM 3950 N N . LEU A 1 486 ? -28.742 18.465 21.919 1.00 71.25 486 LEU A N 1
ATOM 3951 C CA . LEU A 1 486 ? -27.690 18.915 20.995 1.00 71.25 486 LEU A CA 1
ATOM 3952 C C . LEU A 1 486 ? -26.498 19.568 21.705 1.00 71.25 486 LEU A C 1
ATOM 3954 O O . LEU A 1 486 ? -25.523 19.916 21.048 1.00 71.25 486 LEU A O 1
ATOM 3958 N N . LYS A 1 487 ? -26.530 19.690 23.039 1.00 65.56 487 LYS A N 1
ATOM 3959 C CA . LYS A 1 487 ? -25.453 20.267 23.873 1.00 65.56 487 LYS A CA 1
ATOM 3960 C C . LYS A 1 487 ? -24.046 19.707 23.619 1.00 65.56 487 LYS A C 1
ATOM 3962 O O . LYS A 1 487 ? -23.075 20.382 23.942 1.00 65.56 487 LYS A O 1
ATOM 3967 N N . TRP A 1 488 ? -23.943 18.498 23.071 1.00 48.78 488 TRP A N 1
ATOM 3968 C CA . TRP A 1 488 ? -22.693 17.791 22.774 1.00 48.78 488 TRP A CA 1
ATOM 3969 C C . TRP A 1 488 ? -22.329 17.780 21.279 1.00 48.78 488 TRP A C 1
ATOM 3971 O O . TRP A 1 488 ? -21.248 17.317 20.918 1.00 48.78 488 TRP A O 1
ATOM 3981 N N . ALA A 1 489 ? -23.203 18.276 20.398 1.00 57.62 489 ALA A N 1
ATOM 3982 C CA . ALA A 1 489 ? -22.927 18.349 18.968 1.00 57.62 489 ALA A CA 1
ATOM 3983 C C . ALA A 1 489 ? -22.017 19.559 18.666 1.00 57.62 489 ALA A C 1
ATOM 3985 O O . ALA A 1 489 ? -22.246 20.637 19.220 1.00 57.62 489 ALA A O 1
ATOM 3986 N N . PRO A 1 490 ? -21.013 19.444 17.773 1.00 55.34 490 PRO A N 1
ATOM 3987 C CA . PRO A 1 490 ? -20.089 20.531 17.436 1.00 55.34 490 PRO A CA 1
ATOM 3988 C C . PRO A 1 490 ? -20.739 21.554 16.479 1.00 55.34 490 PRO A C 1
ATOM 3990 O O . PRO A 1 490 ? -20.176 21.895 15.446 1.00 55.34 490 PRO A O 1
ATOM 3993 N N . LEU A 1 491 ? -21.946 22.020 16.810 1.00 59.88 491 LEU A N 1
ATOM 3994 C CA . LEU A 1 491 ? -22.793 22.915 16.007 1.00 59.88 491 LEU A CA 1
ATOM 3995 C C . LEU A 1 491 ? -22.825 24.347 16.579 1.00 59.88 491 LEU A C 1
ATOM 3997 O O . LEU A 1 491 ? -23.786 25.089 16.383 1.00 59.88 491 LEU A O 1
ATOM 4001 N N . ASN A 1 492 ? -21.797 24.740 17.337 1.00 58.38 492 ASN A N 1
ATOM 4002 C CA . ASN A 1 492 ? -21.738 26.052 17.981 1.00 58.38 492 ASN A CA 1
ATOM 4003 C C . ASN A 1 492 ? -21.720 27.178 16.932 1.00 58.38 492 ASN A C 1
ATOM 4005 O O . ASN A 1 492 ? -20.778 27.283 16.150 1.00 58.38 492 ASN A O 1
ATOM 4009 N N . GLY A 1 493 ? -22.749 28.033 16.945 1.00 60.09 493 GLY A N 1
ATOM 4010 C CA . GLY A 1 493 ? -22.931 29.119 15.973 1.00 60.09 493 GLY A CA 1
ATOM 4011 C C . GLY A 1 493 ? -23.613 28.709 14.659 1.00 60.09 493 GLY A C 1
ATOM 4012 O O . GLY A 1 493 ? -23.841 29.566 13.807 1.00 60.09 493 GLY A O 1
ATOM 4013 N N . SER A 1 494 ? -23.971 27.432 14.494 1.00 67.81 494 SER A N 1
ATOM 4014 C CA . SER A 1 494 ? -24.672 26.926 13.312 1.00 67.81 494 SER A CA 1
ATOM 4015 C C . SER A 1 494 ? -26.157 27.293 13.315 1.00 67.81 494 SER A C 1
ATOM 4017 O O . SER A 1 494 ? -26.835 27.236 14.344 1.00 67.81 494 SER A O 1
ATOM 4019 N N . THR A 1 495 ? -26.697 27.616 12.136 1.00 75.88 495 THR A N 1
ATOM 4020 C CA . THR A 1 495 ? -28.152 27.738 11.953 1.00 75.88 495 THR A CA 1
ATOM 4021 C C . THR A 1 495 ? -28.748 26.350 11.742 1.00 75.88 495 THR A C 1
ATOM 4023 O O . THR A 1 495 ? -28.434 25.687 10.753 1.00 75.88 495 THR A O 1
ATOM 4026 N N . ILE A 1 496 ? -29.619 25.922 12.656 1.00 83.31 496 ILE A N 1
ATOM 4027 C CA . ILE A 1 496 ? -30.294 24.622 12.602 1.00 83.31 496 ILE A CA 1
ATOM 4028 C C . ILE A 1 496 ? -31.687 24.819 12.007 1.00 83.31 496 ILE A C 1
ATOM 4030 O O . ILE A 1 496 ? -32.499 25.571 12.549 1.00 83.31 496 ILE A O 1
ATOM 4034 N N . GLN A 1 497 ? -31.981 24.134 10.904 1.00 86.81 497 GLN A N 1
ATOM 4035 C CA . GLN A 1 497 ? -33.312 24.158 10.297 1.00 86.81 497 GLN A CA 1
ATOM 4036 C C . GLN A 1 497 ? -34.170 23.048 10.889 1.00 86.81 497 GLN A C 1
ATOM 4038 O O . GLN A 1 497 ? -33.802 21.879 10.823 1.00 86.81 497 GLN A O 1
ATOM 4043 N N . VAL A 1 498 ? -35.333 23.394 11.425 1.00 86.44 498 VAL A N 1
ATOM 4044 C CA . VAL A 1 498 ? -36.275 22.442 12.012 1.00 86.44 498 VAL A CA 1
ATOM 4045 C C . VAL A 1 498 ? -37.538 22.397 11.161 1.00 86.44 498 VAL A C 1
ATOM 4047 O O . VAL A 1 498 ? -38.320 23.346 11.131 1.00 86.44 498 VAL A O 1
ATOM 4050 N N . ILE A 1 499 ? -37.770 21.276 10.481 1.00 87.81 499 ILE A N 1
ATOM 4051 C CA . ILE A 1 499 ? -39.027 21.005 9.783 1.00 87.81 499 ILE A CA 1
ATOM 4052 C C . ILE A 1 499 ? -39.962 20.315 10.772 1.00 87.81 499 ILE A C 1
ATOM 4054 O O . ILE A 1 499 ? -39.750 19.159 11.126 1.00 87.81 499 ILE A O 1
ATOM 4058 N N . ALA A 1 500 ? -41.003 21.006 11.228 1.00 86.88 500 ALA A N 1
ATOM 4059 C CA . ALA A 1 500 ? -41.942 20.476 12.211 1.00 86.88 500 ALA A CA 1
ATOM 4060 C C . ALA A 1 500 ? -43.302 20.173 11.570 1.00 86.88 500 ALA A C 1
ATOM 4062 O O . ALA A 1 500 ? -44.030 21.092 11.172 1.00 86.88 500 ALA A O 1
ATOM 4063 N N . ALA A 1 501 ? -43.660 18.888 11.522 1.00 85.69 501 ALA A N 1
ATOM 4064 C CA . ALA A 1 501 ? -44.837 18.375 10.825 1.00 85.69 501 ALA A CA 1
ATOM 4065 C C . ALA A 1 501 ? -45.693 17.456 11.717 1.00 85.69 501 ALA A C 1
ATOM 4067 O O . ALA A 1 501 ? -45.187 16.772 12.612 1.00 85.69 501 ALA A O 1
ATOM 4068 N N . ASP A 1 502 ? -46.999 17.411 11.447 1.00 83.69 502 ASP A N 1
ATOM 4069 C CA . ASP A 1 502 ? -47.952 16.517 12.122 1.00 83.69 502 ASP A CA 1
ATOM 4070 C C . ASP A 1 502 ? -47.871 15.088 11.547 1.00 83.69 502 ASP A C 1
ATOM 4072 O O . ASP A 1 502 ? -48.828 14.588 10.959 1.00 83.69 502 ASP A O 1
ATOM 4076 N N . LEU A 1 503 ? -46.715 14.439 11.699 1.00 82.94 503 LEU A N 1
ATOM 4077 C CA . LEU A 1 503 ? -46.436 13.068 11.243 1.00 82.94 503 LEU A CA 1
ATOM 4078 C C . LEU A 1 503 ? -46.424 12.090 12.417 1.00 82.94 503 LEU A C 1
ATOM 4080 O O . LEU A 1 503 ? -46.028 12.487 13.508 1.00 82.94 503 LEU A O 1
ATOM 4084 N N . SER A 1 504 ? -46.756 10.815 12.208 1.00 81.50 504 SER A N 1
ATOM 4085 C CA . SER A 1 504 ? -46.454 9.777 13.203 1.00 81.50 504 SER A CA 1
ATOM 4086 C C . SER A 1 504 ? -44.956 9.442 13.205 1.00 81.50 504 SER A C 1
ATOM 4088 O O . SER A 1 504 ? -44.227 9.793 12.270 1.00 81.50 504 SER A O 1
ATOM 4090 N N . LYS A 1 505 ? -44.484 8.745 14.244 1.00 80.19 505 LYS A N 1
ATOM 4091 C CA . LYS A 1 505 ? -43.081 8.325 14.341 1.00 80.19 505 LYS A CA 1
ATOM 4092 C C . LYS A 1 505 ? -42.683 7.393 13.192 1.00 80.19 505 LYS A C 1
ATOM 4094 O O . LYS A 1 505 ? -41.613 7.555 12.625 1.00 80.19 505 LYS A O 1
ATOM 4099 N N . GLU A 1 506 ? -43.564 6.473 12.805 1.00 78.81 506 GLU A N 1
ATOM 4100 C CA . GLU A 1 506 ? -43.311 5.506 11.730 1.00 78.81 506 GLU A CA 1
ATOM 4101 C C . GLU A 1 506 ? -43.086 6.209 10.384 1.00 78.81 506 GLU A C 1
ATOM 4103 O O . GLU A 1 506 ? -42.178 5.851 9.637 1.00 78.81 506 GLU A O 1
ATOM 4108 N N . VAL A 1 507 ? -43.877 7.250 10.097 1.00 78.69 507 VAL A N 1
ATOM 4109 C CA . VAL A 1 507 ? -43.737 8.045 8.868 1.00 78.69 507 VAL A CA 1
ATOM 4110 C C . VAL A 1 507 ? -42.477 8.913 8.914 1.00 78.69 507 VAL A C 1
ATOM 4112 O O . VAL A 1 507 ? -41.816 9.093 7.892 1.00 78.69 507 VAL A O 1
ATOM 4115 N N . LEU A 1 508 ? -42.119 9.443 10.088 1.00 81.06 508 LEU A N 1
ATOM 4116 C CA . LEU A 1 508 ? -40.880 10.198 10.278 1.00 81.06 508 LEU A CA 1
ATOM 4117 C C . LEU A 1 508 ? -39.651 9.315 10.013 1.00 81.06 508 LEU A C 1
ATOM 4119 O O . LEU A 1 508 ? -38.780 9.711 9.239 1.00 81.06 508 LEU A O 1
ATOM 4123 N N . ASP A 1 509 ? -39.619 8.110 10.583 1.00 78.75 509 ASP A N 1
ATOM 4124 C CA . ASP A 1 509 ? -38.533 7.144 10.396 1.00 78.75 509 ASP A CA 1
ATOM 4125 C C . ASP A 1 509 ? -38.412 6.719 8.912 1.00 78.75 509 ASP A C 1
ATOM 4127 O O . ASP A 1 509 ? -37.304 6.616 8.381 1.00 78.75 509 ASP A O 1
ATOM 4131 N N . GLU A 1 510 ? -39.536 6.551 8.199 1.00 79.06 510 GLU A N 1
ATOM 4132 C CA . GLU A 1 510 ? -39.554 6.243 6.757 1.00 79.06 510 GLU A CA 1
ATOM 4133 C C . GLU A 1 510 ? -38.997 7.398 5.898 1.00 79.06 510 GLU A C 1
ATOM 4135 O O . GLU A 1 510 ? -38.239 7.174 4.946 1.00 79.06 510 GLU A O 1
ATOM 4140 N N . ILE A 1 511 ? -39.321 8.652 6.235 1.00 78.62 511 ILE A N 1
ATOM 4141 C CA . ILE A 1 511 ? -38.810 9.835 5.521 1.00 78.62 511 ILE A CA 1
ATOM 4142 C C . ILE A 1 511 ? -37.295 9.959 5.685 1.00 78.62 511 ILE A C 1
ATOM 4144 O O . ILE A 1 511 ? -36.589 10.219 4.709 1.00 78.62 511 ILE A O 1
ATOM 4148 N N . VAL A 1 512 ? -36.769 9.744 6.889 1.00 79.06 512 VAL A N 1
ATOM 4149 C CA . VAL A 1 512 ? -35.319 9.799 7.111 1.00 79.06 512 VAL A CA 1
ATOM 4150 C C . VAL A 1 512 ? -34.613 8.636 6.424 1.00 79.06 512 VAL A C 1
ATOM 4152 O O . VAL A 1 512 ? -33.602 8.841 5.751 1.00 79.06 512 VAL A O 1
ATOM 4155 N N . PHE A 1 513 ? -35.179 7.429 6.500 1.00 73.12 513 PHE A N 1
ATOM 4156 C CA . PHE A 1 513 ? -34.642 6.261 5.805 1.00 73.12 513 PHE A CA 1
ATOM 4157 C C . PHE A 1 513 ? -34.531 6.492 4.290 1.00 73.12 513 PHE A C 1
ATOM 4159 O O . PHE A 1 513 ? -33.497 6.202 3.688 1.00 73.12 513 PHE A O 1
ATOM 4166 N N . THR A 1 514 ? -35.565 7.067 3.672 1.00 72.00 514 THR A N 1
ATOM 4167 C CA . THR A 1 514 ? -35.578 7.350 2.227 1.00 72.00 514 THR A CA 1
ATOM 4168 C C . THR A 1 514 ? -34.639 8.486 1.814 1.00 72.00 514 THR A C 1
ATOM 4170 O O . THR A 1 514 ? -34.099 8.434 0.713 1.00 72.00 514 THR A O 1
ATOM 4173 N N . ASN A 1 515 ? -34.388 9.477 2.676 1.00 70.56 515 ASN A N 1
ATOM 4174 C CA . ASN A 1 515 ? -33.470 10.586 2.376 1.00 70.56 515 ASN A CA 1
ATOM 4175 C C . ASN A 1 515 ? -31.987 10.262 2.623 1.00 70.56 515 ASN A C 1
ATOM 4177 O O . ASN A 1 515 ? -31.131 10.920 2.030 1.00 70.56 515 ASN A O 1
ATOM 4181 N N . ASN A 1 516 ? -31.681 9.264 3.459 1.00 63.81 516 ASN A N 1
ATOM 4182 C CA . ASN A 1 516 ? -30.308 8.840 3.766 1.00 63.81 516 ASN A CA 1
ATOM 4183 C C . ASN A 1 516 ? -29.749 7.782 2.798 1.00 63.81 516 ASN A C 1
ATOM 4185 O O . ASN A 1 516 ? -28.537 7.568 2.745 1.00 63.81 516 ASN A O 1
ATOM 4189 N N . LEU A 1 517 ? -30.602 7.130 2.004 1.00 46.53 517 LEU A N 1
ATOM 4190 C CA . LEU A 1 517 ? -30.191 6.224 0.930 1.00 46.53 517 LEU A CA 1
ATOM 4191 C C . LEU A 1 517 ? -29.956 7.010 -0.366 1.00 46.53 517 LEU A C 1
ATOM 4193 O O . LEU A 1 517 ? -30.889 7.487 -1.005 1.00 46.53 517 LEU A O 1
ATOM 4197 N N . SER A 1 518 ? -28.702 7.083 -0.805 1.00 41.91 518 SER A N 1
ATOM 4198 C CA . SER A 1 518 ? -28.314 7.588 -2.125 1.00 41.91 518 SER A CA 1
ATOM 4199 C C . SER A 1 518 ? -28.674 6.590 -3.235 1.00 41.91 518 SER A C 1
ATOM 4201 O O . SER A 1 518 ? -27.801 5.987 -3.851 1.00 41.91 518 SER A O 1
ATOM 4203 N N . CYS A 1 519 ? -29.964 6.358 -3.486 1.00 32.81 519 CYS A N 1
ATOM 4204 C CA . CYS A 1 519 ? -30.414 5.505 -4.587 1.00 32.81 519 CYS A CA 1
ATOM 4205 C C . CYS A 1 519 ? -31.777 5.945 -5.132 1.00 32.81 519 CYS A C 1
ATOM 4207 O O . CYS A 1 519 ? -32.784 5.882 -4.429 1.00 32.81 519 CYS A O 1
ATOM 4209 N N . ASP A 1 520 ? -31.812 6.256 -6.431 1.00 33.81 520 ASP A N 1
ATOM 4210 C CA . ASP A 1 520 ? -33.004 6.347 -7.285 1.00 33.81 520 ASP A CA 1
ATOM 4211 C C . ASP A 1 520 ? -33.744 4.996 -7.378 1.00 33.81 520 ASP A C 1
ATOM 4213 O O . ASP A 1 520 ? -33.808 4.346 -8.423 1.00 33.81 520 ASP A O 1
ATOM 4217 N N . ARG A 1 521 ? -34.334 4.530 -6.274 1.00 31.84 521 ARG A N 1
ATOM 4218 C CA . ARG A 1 521 ? -35.314 3.441 -6.297 1.00 31.84 521 ARG A CA 1
ATOM 4219 C C . ARG A 1 521 ? -36.697 4.020 -6.064 1.00 31.84 521 ARG A C 1
ATOM 4221 O O . ARG A 1 521 ? -37.089 4.346 -4.950 1.00 31.84 521 ARG A O 1
ATOM 4228 N N . LYS A 1 522 ? -37.435 4.137 -7.168 1.00 34.59 522 LYS A N 1
ATOM 4229 C CA . LYS A 1 522 ? -38.845 4.529 -7.222 1.00 34.59 522 LYS A CA 1
ATOM 4230 C C . LYS A 1 522 ? -39.672 3.813 -6.140 1.00 34.59 522 LYS A C 1
ATOM 4232 O O . LYS A 1 522 ? -39.728 2.584 -6.100 1.00 34.59 522 LYS A O 1
ATOM 4237 N N . ASN A 1 523 ? -40.334 4.632 -5.319 1.00 39.41 523 ASN A N 1
ATOM 4238 C CA . ASN A 1 523 ? -41.559 4.399 -4.544 1.00 39.41 523 ASN A CA 1
ATOM 4239 C C . ASN A 1 523 ? -42.202 3.010 -4.713 1.00 39.41 523 ASN A C 1
ATOM 4241 O O . ASN A 1 523 ? -43.112 2.850 -5.526 1.00 39.41 523 ASN A O 1
ATOM 4245 N N . SER A 1 524 ? -41.800 2.025 -3.910 1.00 36.53 524 SER A N 1
ATOM 4246 C CA . SER A 1 524 ? -42.495 0.725 -3.868 1.00 36.53 524 SER A CA 1
ATOM 4247 C C . SER A 1 524 ? -42.934 0.257 -2.477 1.00 36.53 524 SER A C 1
ATOM 4249 O O . SER A 1 524 ? -43.587 -0.779 -2.389 1.00 36.53 524 SER A O 1
ATOM 4251 N N . SER A 1 525 ? -42.742 1.053 -1.418 1.00 38.28 525 SER A N 1
ATOM 4252 C CA . SER A 1 525 ? -43.143 0.654 -0.053 1.00 38.28 525 SER A CA 1
ATOM 4253 C C . SER A 1 525 ? -44.321 1.433 0.549 1.00 38.28 525 SER A C 1
ATOM 4255 O O . SER A 1 525 ? -44.794 1.075 1.622 1.00 38.28 525 SER A O 1
ATOM 4257 N N . VAL A 1 526 ? -44.909 2.410 -0.157 1.00 42.72 526 VAL A N 1
ATOM 4258 C CA . VAL A 1 526 ? -46.088 3.157 0.337 1.00 42.72 526 VAL A CA 1
ATOM 4259 C C . VAL A 1 526 ? -47.392 2.380 0.091 1.00 42.72 526 VAL A C 1
ATOM 4261 O O . VAL A 1 526 ? -48.295 2.856 -0.611 1.00 42.72 526 VAL A O 1
ATOM 4264 N N . LYS A 1 527 ? -47.502 1.156 0.621 1.00 40.88 527 LYS A N 1
ATOM 4265 C CA . LYS A 1 527 ? -48.723 0.346 0.467 1.00 40.88 527 LYS A CA 1
ATOM 4266 C C . LYS A 1 527 ? -49.727 0.441 1.616 1.00 40.88 527 LYS A C 1
ATOM 4268 O O . LYS A 1 527 ? -50.866 0.090 1.356 1.00 40.88 527 LYS A O 1
ATOM 4273 N N . ASN A 1 528 ? -49.406 1.028 2.777 1.00 45.38 528 ASN A N 1
ATOM 4274 C CA . ASN A 1 528 ? -50.363 1.078 3.904 1.00 45.38 528 ASN A CA 1
ATOM 4275 C C . ASN A 1 528 ? -50.544 2.430 4.638 1.00 45.38 528 ASN A C 1
ATOM 4277 O O . ASN A 1 528 ? -51.204 2.464 5.672 1.00 45.38 528 ASN A O 1
ATOM 4281 N N . CYS A 1 529 ? -50.054 3.559 4.115 1.00 50.38 529 CYS A N 1
ATOM 4282 C CA . CYS A 1 529 ? -50.264 4.875 4.753 1.00 50.38 529 CYS A CA 1
ATOM 4283 C C . CYS A 1 529 ? -51.545 5.576 4.250 1.00 50.38 529 CYS A C 1
ATOM 4285 O O . CYS A 1 529 ? -51.844 5.547 3.048 1.00 50.38 529 CYS A O 1
ATOM 4287 N N . LYS A 1 530 ? -52.299 6.216 5.164 1.00 57.06 530 LYS A N 1
ATOM 4288 C CA . LYS A 1 530 ? -53.549 6.951 4.872 1.00 57.06 530 LYS A CA 1
ATOM 4289 C C . LYS A 1 530 ? -53.286 8.065 3.844 1.00 57.06 530 LYS A C 1
ATOM 4291 O O . LYS A 1 530 ? -52.175 8.583 3.745 1.00 57.06 530 LYS A O 1
ATOM 4296 N N . SER A 1 531 ? -54.301 8.470 3.073 1.00 57.50 531 SER A N 1
ATOM 4297 C CA . SER A 1 531 ? -54.161 9.486 2.004 1.00 57.50 531 SER A CA 1
ATOM 4298 C C . SER A 1 531 ? -53.546 10.810 2.486 1.00 57.50 531 SER A C 1
ATOM 4300 O O . SER A 1 531 ? -52.767 11.421 1.757 1.00 57.50 531 SER A O 1
ATOM 4302 N N . LYS A 1 532 ? -53.841 11.205 3.731 1.00 60.12 532 LYS A N 1
ATOM 4303 C CA . LYS A 1 532 ? -53.315 12.410 4.387 1.00 60.12 532 LYS A CA 1
ATOM 4304 C C . LYS A 1 532 ? -51.805 12.338 4.658 1.00 60.12 532 LYS A C 1
ATOM 4306 O O . LYS A 1 532 ? -51.106 13.326 4.447 1.00 60.12 532 LYS A O 1
ATOM 4311 N N . ASP A 1 533 ? -51.293 11.168 5.033 1.00 68.44 533 ASP A N 1
ATOM 4312 C CA . ASP A 1 533 ? -49.869 10.972 5.336 1.00 68.44 533 ASP A CA 1
ATOM 4313 C C . ASP A 1 533 ? -49.032 11.030 4.054 1.00 68.44 533 ASP A C 1
ATOM 4315 O O . ASP A 1 533 ? -47.971 11.642 4.033 1.00 68.44 533 ASP A O 1
ATOM 4319 N N . LYS A 1 534 ? -49.560 10.520 2.930 1.00 69.81 534 LYS A N 1
ATOM 4320 C CA . LYS A 1 534 ? -48.883 10.606 1.622 1.00 69.81 534 LYS A CA 1
ATOM 4321 C C . LYS A 1 534 ? -48.680 12.046 1.147 1.00 69.81 534 LYS A C 1
ATOM 4323 O O . LYS A 1 534 ? -47.684 12.323 0.481 1.00 69.81 534 LYS A O 1
ATOM 4328 N N . GLN A 1 535 ? -49.620 12.945 1.442 1.00 75.00 535 GLN A N 1
ATOM 4329 C CA . GLN A 1 535 ? -49.494 14.360 1.093 1.00 75.00 535 GLN A CA 1
ATOM 4330 C C . GLN A 1 535 ? -48.454 15.055 1.982 1.00 75.00 535 GLN A C 1
ATOM 4332 O O . GLN A 1 535 ? -47.548 15.701 1.461 1.00 75.00 535 GLN A O 1
ATOM 4337 N N . LEU A 1 536 ? -48.522 14.842 3.299 1.00 76.31 536 LEU A N 1
ATOM 4338 C CA . LEU A 1 536 ? -47.555 15.389 4.256 1.00 76.31 536 LEU A CA 1
ATOM 4339 C C . LEU A 1 536 ? -46.124 14.926 3.958 1.00 76.31 536 LEU A C 1
ATOM 4341 O O . LEU A 1 536 ? -45.202 15.736 3.941 1.00 76.31 536 LEU A O 1
ATOM 4345 N N . THR A 1 537 ? -45.934 13.644 3.641 1.00 78.88 537 THR A N 1
ATOM 4346 C CA . THR A 1 537 ? -44.634 13.097 3.234 1.00 78.88 537 THR A CA 1
ATOM 4347 C C . THR A 1 537 ? -44.080 13.782 1.982 1.00 78.88 537 THR A C 1
ATOM 4349 O O . THR A 1 537 ? -42.870 13.985 1.885 1.00 78.88 537 THR A O 1
ATOM 4352 N N . ARG A 1 538 ? -44.925 14.162 1.012 1.00 77.94 538 ARG A N 1
ATOM 4353 C CA . ARG A 1 538 ? -44.475 14.902 -0.182 1.00 77.94 538 ARG A CA 1
ATOM 4354 C C . ARG A 1 538 ? -44.036 16.321 0.170 1.00 77.94 538 ARG A C 1
ATOM 4356 O O . ARG A 1 538 ? -42.931 16.699 -0.199 1.00 77.94 53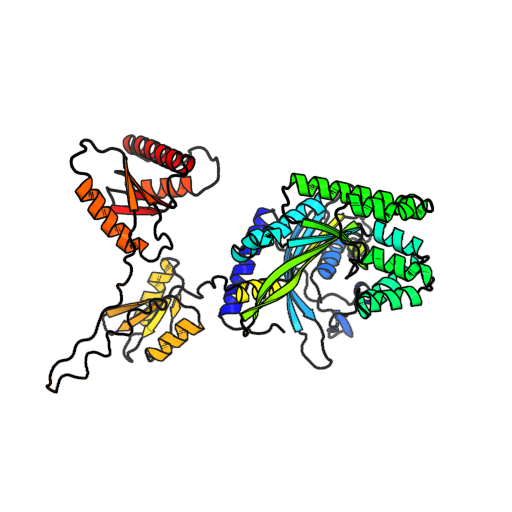8 ARG A O 1
ATOM 4363 N N . GLU A 1 539 ? -44.847 17.052 0.931 1.00 80.25 539 GLU A N 1
ATOM 4364 C CA . GLU A 1 539 ? -44.546 18.430 1.355 1.00 80.25 539 GLU A CA 1
ATOM 4365 C C . GLU A 1 539 ? -43.255 18.502 2.195 1.00 80.25 539 GLU A C 1
ATOM 4367 O O . GLU A 1 539 ? -42.425 19.401 2.020 1.00 80.25 539 GLU A O 1
ATOM 4372 N N . VAL A 1 540 ? -43.039 17.512 3.070 1.00 84.81 540 VAL A N 1
ATOM 4373 C CA . VAL A 1 540 ? -41.812 17.378 3.873 1.00 84.81 540 VAL A CA 1
ATOM 4374 C C . VAL A 1 540 ? -40.602 17.127 2.980 1.00 84.81 540 VAL A C 1
ATOM 4376 O O . VAL A 1 540 ? -39.600 17.826 3.104 1.00 84.81 540 VAL A O 1
ATOM 4379 N N . ASN A 1 541 ? -40.693 16.187 2.038 1.00 81.50 541 ASN A N 1
ATOM 4380 C CA . ASN A 1 541 ? -39.598 15.887 1.115 1.00 81.50 541 ASN A CA 1
ATOM 4381 C C . ASN A 1 541 ? -39.258 17.062 0.185 1.00 81.50 541 ASN A C 1
ATOM 4383 O O . ASN A 1 541 ? -38.085 17.287 -0.109 1.00 81.50 541 ASN A O 1
ATOM 4387 N N . GLU A 1 542 ? -40.249 17.833 -0.264 1.00 82.38 542 GLU A N 1
ATOM 4388 C CA . GLU A 1 542 ? -40.013 19.061 -1.033 1.00 82.38 542 GLU A CA 1
ATOM 4389 C C . GLU A 1 542 ? -39.302 20.128 -0.194 1.00 82.38 542 GLU A C 1
ATOM 4391 O O . GLU A 1 542 ? -38.345 20.740 -0.669 1.00 82.38 542 GLU A O 1
ATOM 4396 N N . SER A 1 543 ? -39.694 20.291 1.073 1.00 82.50 543 SER A N 1
ATOM 4397 C CA . SER A 1 543 ? -39.039 21.220 2.002 1.00 82.50 543 SER A CA 1
ATOM 4398 C C . SER A 1 543 ? -37.593 20.811 2.308 1.00 82.50 543 SER A C 1
ATOM 4400 O O . SER A 1 543 ? -36.708 21.665 2.314 1.00 82.50 543 SER A O 1
ATOM 4402 N N . ILE A 1 544 ? -37.325 19.509 2.479 1.00 82.62 544 ILE A N 1
ATOM 4403 C CA . ILE A 1 544 ? -35.963 18.972 2.640 1.00 82.62 544 ILE A CA 1
ATOM 4404 C C . ILE A 1 544 ? -35.127 19.255 1.387 1.00 82.62 544 ILE A C 1
ATOM 4406 O O . ILE A 1 544 ? -34.013 19.762 1.498 1.00 82.62 544 ILE A O 1
ATOM 4410 N N . LYS A 1 545 ? -35.658 18.967 0.190 1.00 81.19 545 LYS A N 1
ATOM 4411 C CA . LYS A 1 545 ? -34.959 19.234 -1.079 1.00 81.19 545 LYS A CA 1
ATOM 4412 C C . LYS A 1 545 ? -34.651 20.716 -1.259 1.00 81.19 545 LYS A C 1
ATOM 4414 O O . LYS A 1 545 ? -33.546 21.052 -1.671 1.00 81.19 545 LYS A O 1
ATOM 4419 N N . LYS A 1 546 ? -35.597 21.594 -0.923 1.00 80.62 546 LYS A N 1
ATOM 4420 C CA . LYS A 1 546 ? -35.405 23.043 -0.999 1.00 80.62 546 LYS A CA 1
ATOM 4421 C C . LYS A 1 546 ? -34.289 23.509 -0.061 1.00 80.62 546 LYS A C 1
ATOM 4423 O O . LYS A 1 546 ? -33.366 24.172 -0.512 1.00 80.62 546 LYS A O 1
ATOM 4428 N N . LEU A 1 547 ? -34.309 23.083 1.203 1.00 80.25 547 LEU A N 1
ATOM 4429 C CA . LEU A 1 547 ? -33.270 23.443 2.176 1.00 80.25 547 LEU A CA 1
ATOM 4430 C C . LEU A 1 547 ? -31.883 22.885 1.811 1.00 80.25 547 LEU A C 1
ATOM 4432 O O . LEU A 1 547 ? -30.889 23.584 2.010 1.00 80.25 547 LEU A O 1
ATOM 4436 N N . LYS A 1 548 ? -31.816 21.671 1.238 1.00 78.31 548 LYS A N 1
ATOM 4437 C CA . LYS A 1 548 ? -30.568 21.082 0.718 1.00 78.31 548 LYS A CA 1
ATOM 4438 C C . LYS A 1 548 ? -30.028 21.839 -0.505 1.00 78.31 548 LYS A C 1
ATOM 4440 O O . LYS A 1 548 ? -28.821 22.015 -0.604 1.00 78.31 548 LYS A O 1
ATOM 4445 N N . ASN A 1 549 ? -30.894 22.302 -1.409 1.00 75.94 549 ASN A N 1
ATOM 4446 C CA . ASN A 1 549 ? -30.484 23.065 -2.596 1.00 75.94 549 ASN A CA 1
ATOM 4447 C C . ASN A 1 549 ? -30.070 24.507 -2.266 1.00 75.94 549 ASN A C 1
ATOM 4449 O O . ASN A 1 549 ? -29.141 25.027 -2.877 1.00 75.94 549 ASN A O 1
ATOM 4453 N N . ASP A 1 550 ? -30.726 25.136 -1.291 1.00 69.19 550 ASP A N 1
ATOM 4454 C CA . ASP A 1 550 ? -30.467 26.526 -0.899 1.00 69.19 550 ASP A CA 1
ATOM 4455 C C . ASP A 1 550 ?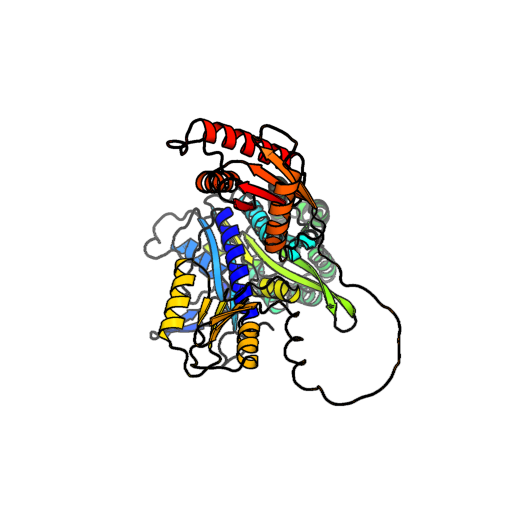 -29.226 26.671 0.022 1.00 69.19 550 ASP A C 1
ATOM 4457 O O . ASP A 1 550 ? -28.957 27.770 0.508 1.00 69.19 550 ASP A O 1
ATOM 4461 N N . ASN A 1 551 ? -28.474 25.585 0.297 1.00 60.72 551 ASN A N 1
ATOM 4462 C CA . ASN A 1 551 ? -27.363 25.525 1.272 1.00 60.72 551 ASN A CA 1
ATOM 4463 C C . ASN A 1 551 ? -27.719 26.167 2.632 1.00 60.72 551 ASN A C 1
ATOM 4465 O O . ASN A 1 551 ? -26.895 26.803 3.293 1.00 60.72 551 ASN A O 1
ATOM 4469 N N . CYS A 1 552 ? -28.983 26.053 3.045 1.00 55.41 552 CYS A N 1
ATOM 4470 C CA . CYS A 1 552 ? -29.532 26.878 4.111 1.00 55.41 552 CYS A CA 1
ATOM 4471 C C . CYS A 1 552 ? -29.403 26.182 5.476 1.00 55.41 552 CYS A C 1
ATOM 4473 O O . CYS A 1 552 ? -30.409 25.799 6.058 1.00 55.41 552 CYS A O 1
ATOM 4475 N N . GLY A 1 553 ? -28.185 26.038 6.004 1.00 57.84 553 GLY A N 1
ATOM 4476 C CA . GLY A 1 553 ? -27.916 25.577 7.378 1.00 57.84 553 GLY A CA 1
ATOM 4477 C C . GLY A 1 553 ? -27.007 24.348 7.470 1.00 57.84 553 GLY A C 1
ATOM 4478 O O . GLY A 1 553 ? -26.977 23.519 6.566 1.00 57.84 553 GLY A O 1
ATOM 4479 N N . ASP A 1 554 ? -26.282 24.228 8.587 1.00 64.06 554 ASP A N 1
ATOM 4480 C CA . ASP A 1 554 ? -25.302 23.151 8.820 1.00 64.06 554 ASP A CA 1
ATOM 4481 C C . ASP A 1 554 ? -25.960 21.825 9.257 1.00 64.06 554 ASP A C 1
ATOM 4483 O O . ASP A 1 554 ? -25.303 20.786 9.303 1.00 64.06 554 ASP A O 1
ATOM 4487 N N . CYS A 1 555 ? -27.253 21.852 9.608 1.00 79.00 555 CYS A N 1
ATOM 4488 C CA . CYS A 1 555 ? -28.008 20.701 10.103 1.00 79.00 555 CYS A CA 1
ATOM 4489 C C . CYS A 1 555 ? -29.519 20.876 9.855 1.00 79.00 555 CYS A C 1
ATOM 4491 O O . CYS A 1 555 ? -30.081 21.937 10.152 1.00 79.00 555 CYS A O 1
ATOM 4493 N N . ILE A 1 556 ? -30.181 19.831 9.340 1.00 84.62 556 ILE A N 1
ATOM 4494 C CA . ILE A 1 556 ? -31.640 19.776 9.163 1.00 84.62 556 ILE A CA 1
ATOM 4495 C C . ILE A 1 556 ? -32.213 18.753 10.149 1.00 84.62 556 ILE A C 1
ATOM 4497 O O . ILE A 1 556 ? -31.785 17.603 10.198 1.00 84.62 556 ILE A O 1
ATOM 4501 N N . ILE A 1 557 ? -33.217 19.163 10.916 1.00 87.06 557 ILE A N 1
ATOM 4502 C CA . ILE A 1 557 ? -33.919 18.329 11.888 1.00 87.06 557 ILE A CA 1
ATOM 4503 C C . ILE A 1 557 ? -35.370 18.180 11.452 1.00 87.06 557 ILE A C 1
ATOM 4505 O O . ILE A 1 557 ? -36.076 19.169 11.254 1.00 87.06 557 ILE A O 1
ATOM 4509 N N . LEU A 1 558 ? -35.835 16.940 11.341 1.00 88.06 558 LEU A N 1
ATOM 4510 C CA . LEU A 1 558 ? -37.242 16.630 11.127 1.00 88.06 558 LEU A CA 1
ATOM 4511 C C . LEU A 1 558 ? -37.902 16.326 12.475 1.00 88.06 558 LEU A C 1
ATOM 4513 O O . LEU A 1 558 ? -37.482 15.410 13.179 1.00 88.06 558 LEU A O 1
ATOM 4517 N N . TYR A 1 559 ? -38.935 17.088 12.831 1.00 88.00 559 TYR A N 1
ATOM 4518 C CA . TYR A 1 559 ? -39.664 16.980 14.093 1.00 88.00 559 TYR A CA 1
ATOM 4519 C C . TYR A 1 559 ? -41.099 16.495 13.866 1.00 88.00 559 TYR A C 1
ATOM 4521 O O . TYR A 1 559 ? -41.868 17.118 13.127 1.00 88.00 559 TYR A O 1
ATOM 4529 N N . SER A 1 560 ? -41.484 15.417 14.548 1.00 87.06 560 SER A N 1
ATOM 4530 C CA . SER A 1 560 ? -42.871 14.965 14.642 1.00 87.06 560 SER A CA 1
ATOM 4531 C C . SER A 1 560 ? -43.563 15.645 15.816 1.00 87.06 560 SER A C 1
ATOM 4533 O O . SER A 1 560 ? -43.205 15.445 16.978 1.00 87.06 560 SER A O 1
ATOM 4535 N N . LYS A 1 561 ? -44.622 16.392 15.505 1.00 82.81 561 LYS A N 1
ATOM 4536 C CA . LYS A 1 561 ? -45.511 16.990 16.506 1.00 82.81 561 LYS A CA 1
ATOM 4537 C C . LYS A 1 561 ? -46.456 15.973 17.154 1.00 82.81 561 LYS A C 1
ATOM 4539 O O . LYS A 1 561 ? -46.869 16.191 18.285 1.00 82.81 561 LYS A O 1
ATOM 4544 N N . GLN A 1 562 ? -46.801 14.877 16.467 1.00 81.31 562 GLN A N 1
ATOM 4545 C CA . GLN A 1 562 ? -47.726 13.874 17.015 1.00 81.31 562 GLN A CA 1
ATOM 4546 C C . GLN A 1 562 ? -47.054 12.984 18.061 1.00 81.31 562 GLN A C 1
ATOM 4548 O O . GLN A 1 562 ? -47.658 12.685 19.086 1.00 81.31 562 GLN A O 1
ATOM 4553 N N . SER A 1 563 ? -45.822 12.540 17.793 1.00 80.88 563 SER A N 1
ATOM 4554 C CA . SER A 1 563 ? -45.081 11.651 18.693 1.00 80.88 563 SER A CA 1
ATOM 4555 C C . SER A 1 563 ? -44.061 12.378 19.563 1.00 80.88 563 SER A C 1
ATOM 4557 O O . SER A 1 563 ? -43.405 11.729 20.372 1.00 80.88 563 SER A O 1
ATOM 4559 N N . ASP A 1 564 ? -43.928 13.699 19.411 1.00 83.44 564 ASP A N 1
ATOM 4560 C CA . ASP A 1 564 ? -42.970 14.533 20.141 1.00 83.44 564 ASP A CA 1
ATOM 4561 C C . ASP A 1 564 ? -41.529 13.996 20.009 1.00 83.44 564 ASP A C 1
ATOM 4563 O O . ASP A 1 564 ? -40.773 13.901 20.971 1.00 83.44 564 ASP A O 1
ATOM 4567 N N . THR A 1 565 ? -41.132 13.578 18.808 1.00 82.69 565 THR A N 1
ATOM 4568 C CA . THR A 1 565 ? -39.808 12.993 18.524 1.00 82.69 565 THR A CA 1
ATOM 4569 C C . THR A 1 565 ? -39.169 13.666 17.327 1.00 82.69 565 THR A C 1
ATOM 4571 O O . THR A 1 565 ? -39.871 14.174 16.457 1.00 82.69 565 THR A O 1
ATOM 4574 N N . TYR A 1 566 ? -37.844 13.621 17.234 1.00 88.06 566 TYR A N 1
ATOM 4575 C CA . TYR A 1 566 ? -37.116 14.197 16.110 1.00 88.06 566 TYR A CA 1
ATOM 4576 C C . TYR A 1 566 ? -36.052 13.243 15.575 1.00 88.06 566 TYR A C 1
ATOM 4578 O O . TYR A 1 566 ? -35.604 12.338 16.281 1.00 88.06 566 TYR A O 1
ATOM 4586 N N . GLN A 1 567 ? -35.639 13.481 14.336 1.00 81.69 567 GLN A N 1
ATOM 4587 C CA . GLN A 1 567 ? -34.470 12.859 13.730 1.00 81.69 567 GLN A CA 1
ATOM 4588 C C . GLN A 1 567 ? -33.647 13.898 12.968 1.00 81.69 567 GLN A C 1
ATOM 4590 O O . GLN A 1 567 ? -34.175 14.905 12.494 1.00 81.69 567 GLN A O 1
ATOM 4595 N N . ILE A 1 568 ? -32.343 13.650 12.884 1.00 83.12 568 ILE A N 1
ATOM 4596 C CA . ILE A 1 568 ? -31.385 14.486 12.157 1.00 83.12 568 ILE A CA 1
ATOM 4597 C C . ILE A 1 568 ? -31.220 13.892 10.752 1.00 83.12 568 ILE A C 1
ATOM 4599 O O . ILE A 1 568 ? -31.068 12.674 10.622 1.00 83.12 568 ILE A O 1
ATOM 4603 N N . LEU A 1 569 ? -31.313 14.746 9.731 1.00 73.31 569 LEU A N 1
ATOM 4604 C CA . LEU A 1 569 ? -31.261 14.400 8.305 1.00 73.31 569 LEU A CA 1
ATOM 4605 C C . LEU A 1 569 ? -29.893 14.633 7.666 1.00 73.31 569 LEU A C 1
ATOM 4607 O O . LEU A 1 569 ? -29.148 15.513 8.149 1.00 73.31 569 LEU A O 1
#

Organism: Octopus bimaculoides (NCBI:txid37653)

Sequence (569 aa):
IFQFYNQKNILLQSKVQEILVSLFRLHGMVRIQTPLLMPQNKVHELSSDSPMTVMDQQGQLLCLPNNLRVPFARYVKRKRIQNLKCYNIDRVFHVKLPGLQPKEVIECSVDIVTPSKESSFPEGELLYILQNVISKFPILRQQEKNCTFIVNHALLLRSFLLHCNIEEEQHREFFKMVEKQGDNKKSMRNILKSFHVADHNIDFSLKLLNKEEPLENIKKSLEFLLKSSRKISDLAHKGIDQLEKVLQYCEMFGITSTLKFQLGCLQKAYHFSGIFFQMKLKYYIEAPNGKKRFIQHTIASGGNYAQLVQEFKSSSQTANLPTIQPNVVGALISFDLLVHILYEGKYEIPNKSDYLICSMEEKVNPKQRFERALKYWDKNISGTLLYETQESWEKIKKICETEVISHAVVMKDSSVKTYDMFDNTQGKSQRKKKQSKGDGCSENPENDPTGKSNDFHFKFVHINHKKVHGNSKIETAICSKLEGSLKWAPLNGSTIQVIAADLSKEVLDEIVFTNNLSCDRKNSSVKNCKSKDKQLTREVNESIKKLKNDNCGDCIILYSKQSDTYQIL

pLDDT: mean 82.4, std 17.79, range [21.38, 98.69]

Foldseek 3Di:
DDDDPFLLLVLLLVVLVVLLVVLLVVVVAAADDFDQKDFDDCLCVLAPFRFDWDADPVRTIIGGAQADVLSVLQVCQQVLDAFHWYKYWDWGFTDDDPPDGTDIAIKMKTKTWHLDPPALLVVLVQLLSVLVSQCSAPLSVVQSQQKEKAKEWLLLLVLLCVVQVNDPVCVSVLLSQCNNQHLDLVSQLVSSVVSVRDPVVSVVSSVQQPDKAPLVVNCVSCVCQCPDPPSSNVSNVVQSVSVVSSVVSNVVSVPPYHYIYGSSPRNVSVQANTMWIFIKGWDWDQDPVRDTDIDIDGFKIWHWRLVSSVSHQYHPVCNPPDRRRITMIMMMGRSSVVSVVCVSSVPDRDALFQEEEFEADLPDDVVVSVVVVCVCVVVVHGYDYDPDSHDDPVVVLVCCVSRVYQWYFYDDPPDTDIDGSPDPPPPPPPPPPPDDDDDDDDDDDDDDDDDDDQDEAEDEDEDDDDDPPPVVVVVVVLCVVVCVVCVPPPQRPWYEYEYEYQADPVLQVVLVVVVPDPDPDPDDPPPDDDPVSVVSSVVVVVVVVVCVVVVPIPWYKYAHPNHRDIDTD

Secondary structure (DSSP, 8-state):
------HHHHHHHHHHHHHHHHHHHHTT-EE----S-EE--GGGGG-SSPPPEEE-TTS-EEE--SSSHHHHHHHHHHHT--SEEEEEEEEEEE--STTSPPEEEEEEEEEEEES-SS--HHHHHHHHHHHHHHHTSHHHHTTGGGEEEEEEEHHHHHHHHHHTT--HHHHHHHHHHHHHH-SSHHHHHHHHHHTT--HHHHHHHHHHHT--B-HHHHHHHTHHHHTS-HHHHHHHHHHHHHHHHHHHHHHHTT--SEEEE-TT--TTGGG-SSEEEEEEEEEEEE-TTSPEEEEEEEEEEEEE-HHHHHTSPPPGGGTTS-----EEEEEEE-HHHHHHHHHHTTPPPPPSEEEEEEESSTT--HHHHHHHHHHHHTTT--EEE--SS---HHHHHHHHHHHTEEEEEEEETTEEEEEESS-TTGGGSSSTTS----------------PPP---EEEEEEES-S-STTHHHHHHHHHHHHHHHHTTSS-TTPEEEEEEE---HHHHHHHHHHHHS---------SS--HHHHHHHHHHHHHHHHHHHTT--SEEEEEETTTTEEEE-